Protein AF-0000000084499069 (afdb_homodimer)

Radius of gyration: 29.12 Å; Cα contacts (8 Å, |Δi|>4): 1326; chains: 2; bounding box: 64×98×67 Å

Foldseek 3Di:
DQLVVLLVVLLVQLVVDQFDFDPPQQFKKKWFAASPDDIDTLDGDHDSVVVSVVCNVRVGLFIWIWQWGFPRSNDPDPVVRHTDFGWFKWKQALVQPPPSVVDDLQVLLVVQLLLVLLLVCLCCAAVNDDLVQWWKKDQQGRHIMIIGDDPVHGPDALVNLLVVLCLQLVHPDDLVVLLPDFQVVCVGGPNLVLLQLQLVCLVDPDLVVLCVQVPPCSVVVVVQQQDDDPRHGNSVLRNDSGGRVSNVLVVSCVVVVHCSSVSVSVVSVVVSSVNRHRRTDSVQRSDGGDMGTRAQRHNQLFRFGTHIDRPVCSVVDDRLQPRQRPSQQPDKFKKAFQAAWDWDQHNNDTDIDGGGIDIDGRSVVSRCVSNPGIGGDD/DQLVVLLVVLLVQLVVDQADFDPPQQFKKKWFAASPDDIDTLDGDHDSVVVSVVCNVRVGLFIWIWQWGFPRSNDPDPVVRHTDFGWQKWKQALVQPPPSVVDDLQVLLVVQLLLVLLLVCLCCAAVNDDLVQWWKKDQQGRHIMIIGDDPVHGPDALVNLLVVLCLQLVHPDDLVVLLPDWQVVCVGGPNLVLLQLQLVCLVDPDLVVLCVQVPPCSVVVVVQQQDDDPRHGNSVLRNDSGGRVSNVLVVSCVVVVHCSSVSVSVVSVVVSSVNRHRRTDSCQRSDGGDMGTRAQRHNQLFRFGTHIDRPVCSVVDDRLQPRQRPSQQPDKFKKAFQAAWDWDQHNNDTDIDGGGIDIDGRSVVSRCVSNPGIGTDD

InterPro domains:
  IPR002755 DNA primase, small subunit [PF01896] (90-310)
  IPR014052 DNA primase, small subunit, eukaryotic/archaeal [TIGR00335] (10-331)
  IPR014052 DNA primase, small subunit, eukaryotic/archaeal [cd04860] (7-319)
  IPR023639 DNA primase small subunit PriS [MF_00700] (4-372)

Secondary structure (DSSP, 8-state):
-HHHHHHHHHHHHHHHS---PPTTGGGS-EEEE-SSS--EEEE---SHHHHHHHHHHH--SEEEEESEEES-TT-SSHHHH-EEEE-EEEEE-GGGSTTGGGS-HHHHHHHHHHHHHHHHHHHHHTT---TTTEEEEE-SSS-EEEEE--TTTTT--HHHHHHHHHHHTTTT--HHHHTTS-GGGGGSHHHHHHHHHHHHHHHT--HHHHHHHHGGGHHHHHHHHTSEETTEEHHHHHH-SSS-HHHHHHHHHHHHT--HHHHHHHHHHHHHHHHH---B-HHHHH-TT-EEEPTTPBPTTT--B-EEE-GGGTTT--HHHHSS-GGGSS-EEEEEEEEEEEEEEETTEEEEEEEEEEEEEHHHHHHHHHHTSEEE--/-HHHHHHHHHHHHHHHS---PPTTGGGS-EEEE-SSS--EEEE---SHHHHHHHHHHH--SEEEEESEEES-TT-SSHHHH-EEEE-EEEEE-GGGSTTGGGS-HHHHHHHHHHHHHHHHHHHHHTT---TTTEEEEE-SSS-EEEEE--TTTTT--HHHHHHHHHHHTTTT--HHHHTTS-GGGGGSHHHHHHHHHHHHHHHT--HHHHHHHHGGGHHHHHHHHHSEETTEEHHHHHH-SSS-HHHHHHHHHHHHT--HHHHHHHHHHHHHHHHH---B-HHHHH-TT-EEEPTTPBPTTT--B-EEE-GGGTTT--HHHHSS-GGGSS-EEEEEEEEEEEEEEETTEEEEEEEEEEEEEHHHHHHHHHHTSEEE--

Sequence (756 aa):
MEKLELRDYFRDYYVKNPIKPPDLLFQREIGYIPFNGSMVRHRMYNNNIEIERFVKKIVPRHLYYSSAYYRHPEITRMQEKEWLGAELIFDLDADHIEGANKMTYAQILDEVKKHTLRLINVLMDDFGFTEDNIHLYFSGGRGYHVHIESDAVYQLDSDARREIGDYIRIEGINIDDLKNLDDDFFNYGILKKLNNYISEFYENIDENIIKSILGRNYNNYINYLQKYFNGKKIIDFFTDKSGNKFKIMDSFDAKNKITYNRDIFKYIIENFKKGNLAEIDEPVTTDIHRLIRFPLSLHGKTGLMVKPLKIDYLRDFNPLNEAIPDVFKEKEKIINIKINKFEIAMNNEHFILGNGEHKVPLYVAVFTNAIGVSDFVTMEKLELRDYFRDYYVKNPIKPPDLLFQREIGYIPFNGSMVRHRMYNNNIEIERFVKKIVPRHLYYSSAYYRHPEITRMQEKEWLGAELIFDLDADHIEGANKMTYAQILDEVKKHTLRLINVLMDDFGFTEDNIHLYFSGGRGYHVHIESDAVYQLDSDARREIGDYIRIEGINIDDLKNLDDDFFNYGILKKLNNYISEFYENIDENIIKSILGRNYNNYINYLQKYFNGKKIIDFFTDKSGNKFKIMDSFDAKNKITYNRDIFKYIIENFKKGNLAEIDEPVTTDIHRLIRFPLSLHGKTGLMVKPLKIDYLRDFNPLNEAIPDVFKEKEKIINIKINKFEIAMNNEHFILGNGEHKVPLYVAVFTNAIGVSDFVT

Nearest PDB structures (foldseek):
  1zt2-assembly1_A  TM=7.769E-01  e=3.735E-20  Saccharolobus solfataricus
  9f28-assembly1_A  TM=6.782E-01  e=5.205E-20  Pyrococcus abyssi
  1v34-assembly1_A  TM=7.045E-01  e=5.131E-18  Pyrococcus horikoshii
  4rr2-assembly1_A  TM=6.094E-01  e=2.072E-11  Homo sapiens
  7uy8-assembly1_C  TM=5.614E-01  e=5.416E-10  Tetrahymena thermophila

Structure (mmCIF, N/CA/C/O backbone):
data_AF-0000000084499069-model_v1
#
loop_
_entity.id
_entity.type
_entity.pdbx_description
1 polymer 'DNA primase small subunit PriS'
#
loop_
_atom_site.group_PDB
_atom_site.id
_atom_site.type_symbol
_atom_site.label_atom_id
_atom_site.label_alt_id
_atom_site.label_comp_id
_atom_site.label_asym_id
_atom_site.label_entity_id
_atom_site.label_seq_id
_atom_site.pdbx_PDB_ins_code
_atom_site.Cartn_x
_atom_site.Cartn_y
_atom_site.Cartn_z
_atom_site.occupancy
_atom_site.B_iso_or_equiv
_atom_site.auth_seq_id
_atom_site.auth_comp_id
_atom_site.auth_asym_id
_atom_site.auth_atom_id
_atom_site.pdbx_PDB_model_num
ATOM 1 N N . MET A 1 1 ? -14.781 26.234 -3.227 1 46 1 MET A N 1
ATOM 2 C CA . MET A 1 1 ? -16.234 26.234 -3.373 1 46 1 MET A CA 1
ATOM 3 C C . MET A 1 1 ? -16.75 24.828 -3.621 1 46 1 MET A C 1
ATOM 5 O O . MET A 1 1 ? -17.734 24.406 -2.998 1 46 1 MET A O 1
ATOM 9 N N . GLU A 1 2 ? -15.992 24.031 -4.41 1 56.22 2 GLU A N 1
ATOM 10 C CA . GLU A 1 2 ? -16.438 22.719 -4.832 1 56.22 2 GLU A CA 1
ATOM 11 C C . GLU A 1 2 ? -16.391 21.719 -3.678 1 56.22 2 GLU A C 1
ATOM 13 O O . GLU A 1 2 ? -17.344 20.953 -3.467 1 56.22 2 GLU A O 1
ATOM 18 N N . LYS A 1 3 ? -15.492 21.938 -2.803 1 69.31 3 LYS A N 1
ATOM 19 C CA . LYS A 1 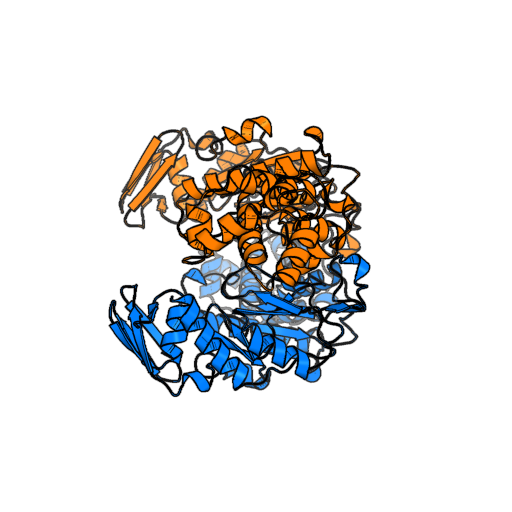3 ? -15.344 21.016 -1.674 1 69.31 3 LYS A CA 1
ATOM 20 C C . LYS A 1 3 ? -16.391 21.297 -0.595 1 69.31 3 LYS A C 1
ATOM 22 O O . LYS A 1 3 ? -16.906 20.375 0.033 1 69.31 3 LYS A O 1
ATOM 27 N N . LEU A 1 4 ? -16.812 22.469 -0.653 1 80.44 4 LEU A N 1
ATOM 28 C CA . LEU A 1 4 ? -17.797 22.859 0.357 1 80.44 4 LEU A CA 1
ATOM 29 C C . LEU A 1 4 ? -19.172 22.297 0.02 1 80.44 4 LEU A C 1
ATOM 31 O O . LEU A 1 4 ? -19.891 21.828 0.906 1 80.44 4 LEU A O 1
ATOM 35 N N . GLU A 1 5 ? -19.484 22.25 -1.231 1 92.25 5 GLU A N 1
ATOM 36 C CA . GLU A 1 5 ? -20.797 21.75 -1.604 1 92.25 5 GLU A CA 1
ATOM 37 C C . GLU A 1 5 ? -20.875 20.234 -1.427 1 92.25 5 GLU A C 1
ATOM 39 O O . GLU A 1 5 ? -21.906 19.719 -0.962 1 92.25 5 GLU A O 1
ATOM 44 N N . LEU A 1 6 ? -19.891 19.547 -1.827 1 95.81 6 LEU A N 1
ATOM 45 C CA . LEU A 1 6 ? -19.844 18.094 -1.601 1 95.81 6 LEU A CA 1
ATOM 46 C C . LEU A 1 6 ? -20 17.781 -0.118 1 95.81 6 LEU A C 1
ATOM 48 O O . LEU A 1 6 ? -20.719 16.844 0.25 1 95.81 6 LEU A O 1
ATOM 52 N N . ARG A 1 7 ? -19.359 18.531 0.673 1 96.25 7 ARG A N 1
ATOM 53 C CA . ARG A 1 7 ? -19.438 18.375 2.121 1 96.25 7 ARG A CA 1
ATOM 54 C C . ARG A 1 7 ? -20.891 18.516 2.598 1 96.25 7 ARG A C 1
ATOM 56 O O . ARG A 1 7 ? -21.328 17.781 3.488 1 96.25 7 ARG A O 1
ATOM 63 N N . ASP A 1 8 ? -21.547 19.406 2.002 1 95.81 8 ASP A N 1
ATOM 64 C CA . ASP A 1 8 ? -22.938 19.641 2.383 1 95.81 8 ASP A CA 1
ATOM 65 C C . ASP A 1 8 ? -23.797 18.422 2.055 1 95.81 8 ASP A C 1
ATOM 67 O O . ASP A 1 8 ? -24.703 18.062 2.816 1 95.81 8 ASP A O 1
ATOM 71 N N . TYR A 1 9 ? -23.562 17.859 0.949 1 96.69 9 TYR A N 1
ATOM 72 C CA . TYR A 1 9 ? -24.297 16.641 0.6 1 96.69 9 TYR A CA 1
ATOM 73 C C . TYR A 1 9 ? -23.984 15.516 1.57 1 96.69 9 TYR A C 1
ATOM 75 O O . TYR A 1 9 ? -24.859 14.75 1.947 1 96.69 9 TYR A O 1
ATOM 83 N N . PHE A 1 10 ? -22.703 15.391 1.977 1 97.69 10 PHE A N 1
ATOM 84 C CA . PHE A 1 10 ? -22.328 14.406 2.977 1 97.69 10 PHE A CA 1
ATOM 85 C C . PHE A 1 10 ? -23.031 14.664 4.297 1 97.69 10 PHE A C 1
ATOM 87 O O . PHE A 1 10 ? -23.484 13.734 4.965 1 97.69 10 PHE A O 1
ATOM 94 N N . ARG A 1 11 ? -23.141 15.898 4.59 1 96.69 11 ARG A N 1
ATOM 95 C CA . ARG A 1 11 ? -23.859 16.281 5.805 1 96.69 11 ARG A CA 1
ATOM 96 C C . ARG A 1 11 ? -25.312 15.812 5.75 1 96.69 11 ARG A C 1
ATOM 98 O O . ARG A 1 11 ? -25.828 15.266 6.727 1 96.69 11 ARG A O 1
ATOM 105 N N . ASP A 1 12 ? -25.922 16.031 4.645 1 96.25 12 ASP A N 1
ATOM 106 C CA . ASP A 1 12 ? -27.297 15.602 4.469 1 96.25 12 ASP A CA 1
ATOM 107 C C . ASP A 1 12 ? -27.438 14.102 4.727 1 96.25 12 ASP A C 1
ATOM 109 O O . ASP A 1 12 ? -28.406 13.664 5.352 1 96.25 12 ASP A O 1
ATOM 113 N N . TYR A 1 13 ? -26.469 13.398 4.258 1 96.94 13 TYR A N 1
ATOM 114 C CA . TYR A 1 13 ? -26.484 11.953 4.457 1 96.94 13 TYR A CA 1
ATOM 115 C C . TYR A 1 13 ? -26.359 11.609 5.938 1 96.94 13 TYR A C 1
ATOM 117 O O . TYR A 1 13 ? -27.141 10.82 6.465 1 96.94 13 TYR A O 1
ATOM 125 N N . TYR A 1 14 ? -25.406 12.172 6.625 1 96.56 14 TYR A N 1
ATOM 126 C CA . TYR A 1 14 ? -25.125 11.82 8.016 1 96.56 14 TYR A CA 1
ATOM 127 C C . TYR A 1 14 ? -26.266 12.258 8.922 1 96.56 14 TYR A C 1
ATOM 129 O O . TYR A 1 14 ? -26.516 11.625 9.953 1 96.56 14 TYR A O 1
ATOM 137 N N . VAL A 1 15 ? -26.938 13.25 8.516 1 95.31 15 VAL A N 1
ATOM 138 C CA . VAL A 1 15 ? -28.078 13.727 9.297 1 95.31 15 VAL A CA 1
ATOM 139 C C . VAL A 1 15 ? -29.25 12.773 9.133 1 95.31 15 VAL A C 1
ATOM 141 O O . VAL A 1 15 ? -29.953 12.453 10.102 1 95.31 15 VAL A O 1
ATOM 144 N N . LYS A 1 16 ? -29.422 12.25 8.016 1 94.12 16 LYS A N 1
ATOM 145 C CA . LYS A 1 16 ? -30.609 11.453 7.703 1 94.12 16 LYS A CA 1
ATOM 146 C C . LYS A 1 16 ? -30.359 9.977 7.953 1 94.12 16 LYS A C 1
ATOM 148 O O . LYS A 1 16 ? -31.297 9.195 8.094 1 94.12 16 LYS A O 1
ATOM 153 N N . ASN A 1 17 ? -29.125 9.617 7.969 1 91.88 17 ASN A N 1
ATOM 154 C CA . ASN A 1 17 ? -28.781 8.203 8.078 1 91.88 17 ASN A CA 1
ATOM 155 C C . ASN A 1 17 ? -27.891 7.934 9.289 1 91.88 17 ASN A C 1
ATOM 157 O O . ASN A 1 17 ? -26.672 8.102 9.227 1 91.88 17 ASN A O 1
ATOM 161 N N . PRO A 1 18 ? -28.469 7.391 10.266 1 86.81 18 PRO A N 1
ATOM 162 C CA . PRO A 1 18 ? -27.641 7.039 11.422 1 86.81 18 PRO A CA 1
ATOM 163 C C . PRO A 1 18 ? -26.594 5.977 11.094 1 86.81 18 PRO A C 1
ATOM 165 O O . PRO A 1 18 ? -26.891 5 10.406 1 86.81 18 PRO A O 1
ATOM 168 N N . ILE A 1 19 ? -25.391 6.238 11.578 1 88.44 19 ILE A N 1
ATOM 169 C CA . ILE A 1 19 ? -24.344 5.23 11.375 1 88.44 19 ILE A CA 1
ATOM 170 C C . ILE A 1 19 ? -24.438 4.168 12.461 1 88.44 19 ILE A C 1
ATOM 172 O O . ILE A 1 19 ? -24.984 4.422 13.539 1 88.44 19 ILE A O 1
ATOM 176 N N . LYS A 1 20 ? -24.141 2.986 12.156 1 84.06 20 LYS A N 1
ATOM 177 C CA . LYS A 1 20 ? -24.094 1.896 13.125 1 84.06 20 LYS A CA 1
ATOM 178 C C . LYS A 1 20 ? -22.656 1.565 13.508 1 84.06 20 LYS A C 1
ATOM 180 O O . LYS A 1 20 ? -21.891 1.062 12.688 1 84.06 20 LYS A O 1
ATOM 185 N N . PRO A 1 21 ? -22.391 1.872 14.758 1 87.19 21 PRO A N 1
ATOM 186 C CA . PRO A 1 21 ? -21 1.612 15.172 1 87.19 21 PRO A CA 1
ATOM 187 C C . PRO A 1 21 ? -20.688 0.122 15.258 1 87.19 21 PRO A C 1
ATOM 189 O O . PRO A 1 21 ? -21.594 -0.698 15.445 1 87.19 21 PRO A O 1
ATOM 192 N N . PRO A 1 22 ? -19.453 -0.177 15.047 1 88.75 22 PRO A N 1
ATOM 193 C CA . PRO A 1 22 ? -19.016 -1.552 15.312 1 88.75 22 PRO A CA 1
ATOM 194 C C . PRO A 1 22 ? -19.125 -1.935 16.781 1 88.75 22 PRO A C 1
ATOM 196 O O . PRO A 1 22 ? -19.375 -1.072 17.625 1 88.75 22 PRO A O 1
ATOM 199 N N . ASP A 1 23 ? -18.984 -3.193 17.016 1 89.88 23 ASP A N 1
ATOM 200 C CA . ASP A 1 23 ? -19.062 -3.68 18.391 1 89.88 23 ASP A CA 1
ATOM 201 C C . ASP A 1 23 ? -17.938 -3.088 19.234 1 89.88 23 ASP A C 1
ATOM 203 O O . ASP A 1 23 ? -16.844 -2.822 18.734 1 89.88 23 ASP A O 1
ATOM 207 N N . LEU A 1 24 ? -18.234 -2.807 20.516 1 94.19 24 LEU A N 1
ATOM 208 C CA . LEU A 1 24 ? -17.266 -2.352 21.516 1 94.19 24 LEU A CA 1
ATOM 209 C C . LEU A 1 24 ? -16.609 -1.057 21.078 1 94.19 24 LEU A C 1
ATOM 211 O O . LEU A 1 24 ? -15.375 -0.948 21.094 1 94.19 24 LEU A O 1
ATOM 215 N N . LEU A 1 25 ? -17.406 -0.193 20.688 1 94.44 25 LEU A N 1
ATOM 216 C CA . LEU A 1 25 ? -16.953 1.096 20.172 1 94.44 25 LEU A CA 1
ATOM 217 C C . LEU A 1 25 ? -15.984 1.762 21.125 1 94.44 25 LEU A C 1
ATOM 219 O O . LEU A 1 25 ? -15 2.371 20.703 1 94.44 25 LEU A O 1
ATOM 223 N N . PHE A 1 26 ? -16.188 1.576 22.422 1 94.31 26 PHE A N 1
ATOM 224 C CA . PHE A 1 26 ? -15.406 2.273 23.438 1 94.31 26 PHE A CA 1
ATOM 225 C C . PHE A 1 26 ? -13.992 1.706 23.516 1 94.31 26 PHE A C 1
ATOM 227 O O . PHE A 1 26 ? -13.109 2.309 24.125 1 94.31 26 PHE A O 1
ATOM 234 N N . GLN A 1 27 ? -13.758 0.646 22.875 1 96.62 27 GLN A N 1
ATOM 235 C CA . GLN A 1 27 ? -12.438 0.033 22.875 1 96.62 27 GLN A CA 1
ATOM 236 C C . GLN A 1 27 ? -11.75 0.195 21.531 1 96.62 27 GLN A C 1
ATOM 238 O O . GLN A 1 27 ? -10.672 -0.369 21.297 1 96.62 27 GLN A O 1
ATOM 243 N N . ARG A 1 28 ? -12.359 0.962 20.688 1 96.06 28 ARG A N 1
ATOM 244 C CA . ARG A 1 28 ? -11.828 1.104 19.328 1 96.06 28 ARG A CA 1
ATOM 245 C C . ARG A 1 28 ? -11.352 2.531 19.078 1 96.06 28 ARG A C 1
ATOM 247 O O . ARG A 1 28 ? -12.023 3.492 19.469 1 96.06 28 ARG A O 1
ATOM 254 N N . GLU A 1 29 ? -10.25 2.609 18.422 1 95.31 29 GLU A N 1
ATOM 255 C CA . GLU A 1 29 ? -9.797 3.914 17.938 1 95.31 29 GLU A CA 1
ATOM 256 C C . GLU A 1 29 ? -10.586 4.363 16.719 1 95.31 29 GLU A C 1
ATOM 258 O O . GLU A 1 29 ? -10.859 3.564 15.82 1 95.31 29 GLU A O 1
ATOM 263 N N . ILE A 1 30 ? -10.953 5.613 16.734 1 95.31 30 ILE A N 1
ATOM 264 C CA . ILE A 1 30 ? -11.641 6.211 15.602 1 95.31 30 ILE A CA 1
ATOM 265 C C . ILE A 1 30 ? -10.719 7.215 14.906 1 95.31 30 ILE A C 1
ATOM 267 O O . ILE A 1 30 ? -10.016 7.98 15.57 1 95.31 30 ILE A O 1
ATOM 271 N N . GLY A 1 31 ? -10.656 7.102 13.594 1 93.75 31 GLY A N 1
ATOM 272 C CA . GLY A 1 31 ? -9.953 8.07 12.758 1 93.75 31 GLY A CA 1
ATOM 273 C C . GLY A 1 31 ? -10.812 8.617 11.641 1 93.75 31 GLY A C 1
ATOM 274 O O . GLY A 1 31 ? -11.82 8.016 11.266 1 93.75 31 GLY A O 1
ATOM 275 N N . TYR A 1 32 ? -10.445 9.844 11.172 1 94.5 32 TYR A N 1
ATOM 276 C CA . TYR A 1 32 ? -11.203 10.422 10.062 1 94.5 32 TYR A CA 1
ATOM 277 C C . TYR A 1 32 ? -10.352 11.406 9.273 1 94.5 32 TYR A C 1
ATOM 279 O O . TYR A 1 32 ? -9.305 11.852 9.742 1 94.5 32 TYR A O 1
ATOM 287 N N . ILE A 1 33 ? -10.781 11.641 8.094 1 91.56 33 ILE A N 1
ATOM 288 C CA . ILE A 1 33 ? -10.219 12.688 7.246 1 91.56 33 ILE A CA 1
ATOM 289 C C . ILE A 1 33 ? -11.305 13.711 6.906 1 91.56 33 ILE A C 1
ATOM 291 O O . ILE A 1 33 ? -12.328 13.359 6.309 1 91.56 33 ILE A O 1
ATOM 295 N N . PRO A 1 34 ? -11.047 14.922 7.316 1 90.69 34 PRO A N 1
ATOM 296 C CA . PRO A 1 34 ? -12 15.961 6.922 1 90.69 34 PRO A CA 1
ATOM 297 C C . PRO A 1 34 ? -11.852 16.375 5.461 1 90.69 34 PRO A C 1
ATOM 299 O O . PRO A 1 34 ? -10.922 15.93 4.785 1 90.69 34 PRO A O 1
ATOM 302 N N . PHE A 1 35 ? -12.797 17.125 4.949 1 88.62 35 PHE A N 1
ATOM 303 C CA . PHE A 1 35 ? -12.734 17.594 3.568 1 88.62 35 PHE A CA 1
ATOM 304 C C . PHE A 1 35 ? -11.531 18.5 3.354 1 88.62 35 PHE A C 1
ATOM 306 O O . PHE A 1 35 ? -10.938 18.516 2.273 1 88.62 35 PHE A O 1
ATOM 313 N N . ASN A 1 36 ? -11.32 19.266 4.484 1 79.31 36 ASN A N 1
ATOM 314 C CA . ASN A 1 36 ? -10.133 20.109 4.457 1 79.31 36 ASN A CA 1
ATOM 315 C C . ASN A 1 36 ? -9.133 19.719 5.539 1 79.31 36 ASN A C 1
ATOM 317 O O . ASN A 1 36 ? -9.297 20.094 6.703 1 79.31 36 ASN A O 1
ATOM 321 N N . GLY A 1 37 ? -8.242 18.906 5.16 1 74.12 37 GLY A N 1
ATOM 322 C CA . GLY A 1 37 ? -7.246 18.531 6.148 1 74.12 37 GLY A CA 1
ATOM 323 C C . GLY A 1 37 ? -6.727 17.109 5.965 1 74.12 37 GLY A C 1
ATOM 324 O O . GLY A 1 37 ? -7.035 16.453 4.969 1 74.12 37 GLY A O 1
ATOM 325 N N . SER A 1 38 ? -5.914 16.688 6.941 1 77.06 38 SER A N 1
ATOM 326 C CA . SER A 1 38 ? -5.293 15.359 6.891 1 77.06 38 SER A CA 1
ATOM 327 C C . SER A 1 38 ? -5.902 14.43 7.934 1 77.06 38 SER A C 1
ATOM 329 O O . SER A 1 38 ? -6.855 14.789 8.617 1 77.06 38 SER A O 1
ATOM 331 N N . MET A 1 39 ? -5.406 13.312 7.992 1 82.44 39 MET A N 1
ATOM 332 C CA . MET A 1 39 ? -5.91 12.25 8.867 1 82.44 39 MET A CA 1
ATOM 333 C C . MET A 1 39 ? -5.812 12.672 10.336 1 82.44 39 MET A C 1
ATOM 335 O O . MET A 1 39 ? -4.77 13.148 10.773 1 82.44 39 MET A O 1
ATOM 339 N N . VAL A 1 40 ? -6.91 12.508 11.008 1 83.12 40 VAL A N 1
ATOM 340 C CA . VAL A 1 40 ? -6.984 12.672 12.461 1 83.12 40 VAL A CA 1
ATOM 341 C C . VAL A 1 40 ? -7.199 11.312 13.125 1 83.12 40 VAL A C 1
ATOM 343 O O . VAL A 1 40 ? -8.117 10.578 12.758 1 83.12 40 VAL A O 1
ATOM 346 N N . ARG A 1 41 ? -6.289 11.055 14.141 1 86.25 41 ARG A N 1
ATOM 347 C CA . ARG A 1 41 ? -6.336 9.727 14.742 1 86.25 41 ARG A CA 1
ATOM 348 C C . ARG A 1 41 ? -6.477 9.82 16.25 1 86.25 41 ARG A C 1
ATOM 350 O O . ARG A 1 41 ? -6.664 10.914 16.797 1 86.25 41 ARG A O 1
ATOM 357 N N . HIS A 1 42 ? -6.621 8.656 16.906 1 87.69 42 HIS A N 1
ATOM 358 C CA . HIS A 1 42 ? -6.59 8.477 18.359 1 87.69 42 HIS A CA 1
ATOM 359 C C . HIS A 1 42 ? -7.816 9.102 19.016 1 87.69 42 HIS A C 1
ATOM 361 O O . HIS A 1 42 ? -7.703 9.742 20.062 1 87.69 42 HIS A O 1
ATOM 367 N N . ARG A 1 43 ? -8.898 8.898 18.344 1 89.38 43 ARG A N 1
ATOM 368 C CA . ARG A 1 43 ? -10.156 9.352 18.938 1 89.38 43 ARG A CA 1
ATOM 369 C C . ARG A 1 43 ? -10.938 8.18 19.531 1 89.38 43 ARG A C 1
ATOM 371 O O . ARG A 1 43 ? -10.82 7.051 19.047 1 89.38 43 ARG A O 1
ATOM 378 N N . MET A 1 44 ? -11.609 8.516 20.562 1 93.94 44 MET A N 1
ATOM 379 C CA . MET A 1 44 ? -12.43 7.508 21.219 1 93.94 44 MET A CA 1
ATOM 380 C C . MET A 1 44 ? -13.828 8.047 21.5 1 93.94 44 MET A C 1
ATOM 382 O O . MET A 1 44 ? -13.984 9.211 21.891 1 93.94 44 MET A O 1
ATOM 386 N N . TYR A 1 45 ? -14.828 7.223 21.266 1 94.38 45 TYR A N 1
ATOM 387 C CA . TYR A 1 45 ? -16.203 7.551 21.578 1 94.38 45 TYR A CA 1
ATOM 388 C C . TYR A 1 45 ? -16.844 6.445 22.422 1 94.38 45 TYR A C 1
ATOM 390 O O . TYR A 1 45 ? -16.625 5.262 22.172 1 94.38 45 TYR A O 1
ATOM 398 N N . ASN A 1 46 ? -17.672 6.84 23.281 1 91.75 46 ASN A N 1
ATOM 399 C CA . ASN A 1 46 ? -18.172 5.895 24.281 1 91.75 46 ASN A CA 1
ATOM 400 C C . ASN A 1 46 ? -19.422 5.172 23.797 1 91.75 46 ASN A C 1
ATOM 402 O O . ASN A 1 46 ? -19.703 4.055 24.234 1 91.75 46 ASN A O 1
ATOM 406 N N . ASN A 1 47 ? -20.188 5.863 22.984 1 91.19 47 ASN A N 1
ATOM 407 C CA . ASN A 1 47 ? -21.453 5.266 22.594 1 91.19 47 ASN A CA 1
ATOM 408 C C . ASN A 1 47 ? -21.938 5.801 21.234 1 91.19 47 ASN A C 1
ATOM 410 O O . ASN A 1 47 ? -21.281 6.656 20.641 1 91.19 47 ASN A O 1
ATOM 414 N N . ASN A 1 48 ? -23.062 5.277 20.844 1 90.69 48 ASN A N 1
ATOM 415 C CA . ASN A 1 48 ? -23.625 5.582 19.531 1 90.69 48 ASN A CA 1
ATOM 416 C C . ASN A 1 48 ? -24.047 7.043 19.422 1 90.69 48 ASN A C 1
ATOM 418 O O . ASN A 1 48 ? -23.891 7.664 18.375 1 90.69 48 ASN A O 1
ATOM 422 N N . ILE A 1 49 ? -24.5 7.555 20.422 1 92.31 49 ILE A N 1
ATOM 423 C CA . ILE A 1 49 ? -24.984 8.93 20.422 1 92.31 49 ILE A CA 1
ATOM 424 C C . ILE A 1 49 ? -23.812 9.891 20.188 1 92.31 49 ILE A C 1
ATOM 426 O O . ILE A 1 49 ? -23.922 10.82 19.391 1 92.31 49 ILE A O 1
ATOM 430 N N . GLU A 1 50 ? -22.812 9.602 20.812 1 94 50 GLU A N 1
ATOM 431 C CA . GLU A 1 50 ? -21.641 10.469 20.719 1 94 50 GLU A CA 1
ATOM 432 C C . GLU A 1 50 ? -21.062 10.453 19.312 1 94 50 GLU A C 1
ATOM 434 O O . GLU A 1 50 ? -20.719 11.508 18.766 1 94 50 GLU A O 1
ATOM 439 N N . ILE A 1 51 ? -20.938 9.297 18.781 1 94.25 51 ILE A N 1
ATOM 440 C CA . ILE A 1 51 ? -20.312 9.227 17.469 1 94.25 51 ILE A CA 1
ATOM 441 C C . ILE A 1 51 ? -21.25 9.805 16.422 1 94.25 51 ILE A C 1
ATOM 443 O O . ILE A 1 51 ? -20.797 10.414 15.445 1 94.25 51 ILE A O 1
ATOM 447 N N . GLU A 1 52 ? -22.484 9.656 16.578 1 94.06 52 GLU A N 1
ATOM 448 C CA . GLU A 1 52 ? -23.438 10.242 15.648 1 94.06 52 GLU A CA 1
ATOM 449 C C . GLU A 1 52 ? -23.359 11.766 15.672 1 94.06 52 GLU A C 1
ATOM 451 O O . GLU A 1 52 ? -23.406 12.414 14.625 1 94.06 52 GLU A O 1
ATOM 456 N N . ARG A 1 53 ? -23.312 12.258 16.844 1 94.06 53 ARG A N 1
ATOM 457 C CA . ARG A 1 53 ? -23.172 13.703 16.984 1 94.06 53 ARG A CA 1
ATOM 458 C C . ARG A 1 53 ? -21.875 14.195 16.344 1 94.06 53 ARG A C 1
ATOM 460 O O . ARG A 1 53 ? -21.875 15.234 15.664 1 94.06 53 ARG A O 1
ATOM 467 N N . PHE A 1 54 ? -20.891 13.469 16.641 1 94.19 54 PHE A N 1
ATOM 468 C CA . PHE A 1 54 ? -19.578 13.812 16.094 1 94.19 54 PHE A CA 1
ATOM 469 C C . PHE A 1 54 ? -19.625 13.867 14.578 1 94.19 54 PHE A C 1
ATOM 471 O O . PHE A 1 54 ? -19.172 14.844 13.969 1 94.19 54 PHE A O 1
ATOM 478 N N . VAL A 1 55 ? -20.172 12.836 13.883 1 95.69 55 VAL A N 1
ATOM 479 C CA . VAL A 1 55 ? -20.172 12.727 12.422 1 95.69 55 VAL A CA 1
ATOM 480 C C . VAL A 1 55 ? -21.031 13.828 11.82 1 95.69 55 VAL A C 1
ATOM 482 O O . VAL A 1 55 ? -20.719 14.367 10.758 1 95.69 55 VAL A O 1
ATOM 485 N N . LYS A 1 56 ? -22.109 14.219 12.5 1 94.75 56 LYS A N 1
ATOM 486 C CA . LYS A 1 56 ? -23 15.281 12.023 1 94.75 56 LYS A CA 1
ATOM 487 C C . LYS A 1 56 ? -22.312 16.641 12.109 1 94.75 56 LYS A C 1
ATOM 489 O O . LYS A 1 56 ? -22.547 17.516 11.266 1 94.75 56 LYS A O 1
ATOM 494 N N . LYS A 1 57 ? -21.547 16.703 13.07 1 92.56 57 LYS A N 1
ATOM 495 C CA . LYS A 1 57 ? -20.891 17.984 13.297 1 92.56 57 LYS A CA 1
ATOM 496 C C . LYS A 1 57 ? -19.656 18.141 12.398 1 92.56 57 LYS A C 1
ATOM 498 O O . LYS A 1 57 ? -19.516 19.156 11.719 1 92.56 57 LYS A O 1
ATOM 503 N N . ILE A 1 58 ? -18.844 17.109 12.352 1 91.12 58 ILE A N 1
ATOM 504 C CA . ILE A 1 58 ? -17.562 17.188 11.68 1 91.12 58 ILE A CA 1
ATOM 505 C C . ILE A 1 58 ? -17.734 16.906 10.188 1 91.12 58 ILE A C 1
ATOM 507 O O . ILE A 1 58 ? -16.984 17.406 9.359 1 91.12 58 ILE A O 1
ATOM 511 N N . VAL A 1 59 ? -18.656 16.016 9.82 1 95.56 59 VAL A N 1
ATOM 512 C CA . VAL A 1 59 ? -18.938 15.594 8.453 1 95.56 59 VAL A CA 1
ATOM 513 C C . VAL A 1 59 ? -17.656 15.102 7.793 1 95.56 59 VAL A C 1
ATOM 515 O O . VAL A 1 59 ? -17.172 15.703 6.832 1 95.56 59 VAL A O 1
ATOM 518 N N . PRO A 1 60 ? -17.188 13.977 8.234 1 96.06 60 PRO A N 1
ATOM 519 C CA . PRO A 1 60 ? -15.93 13.469 7.684 1 96.06 60 PRO A CA 1
ATOM 520 C C . PRO A 1 60 ? -16.047 13.078 6.211 1 96.06 60 PRO A C 1
ATOM 522 O O . PRO A 1 60 ? -17.062 12.516 5.793 1 96.06 60 PRO A O 1
ATOM 525 N N . ARG A 1 61 ? -15 13.406 5.477 1 96.44 61 ARG A N 1
ATOM 526 C CA . ARG A 1 61 ? -14.867 12.914 4.109 1 96.44 61 ARG A CA 1
ATOM 527 C C . ARG A 1 61 ? -14.672 11.398 4.086 1 96.44 61 ARG A C 1
ATOM 529 O O . ARG A 1 61 ? -15.242 10.711 3.24 1 96.44 61 ARG A O 1
ATOM 536 N N . HIS A 1 62 ? -13.828 10.961 4.977 1 96.62 62 HIS A N 1
ATOM 537 C CA . HIS A 1 62 ? -13.586 9.555 5.266 1 96.62 62 HIS A CA 1
ATOM 538 C C . HIS A 1 62 ? -13.656 9.273 6.762 1 96.62 62 HIS A C 1
ATOM 540 O O . HIS A 1 62 ? -13.188 10.078 7.57 1 96.62 62 HIS A O 1
ATOM 546 N N . LEU A 1 63 ? -14.273 8.164 7.109 1 97.25 63 LEU A N 1
ATOM 547 C CA . LEU A 1 63 ? -14.375 7.738 8.5 1 97.25 63 LEU A CA 1
ATOM 548 C C . LEU A 1 63 ? -13.844 6.32 8.672 1 97.25 63 LEU A C 1
ATOM 550 O O . LEU A 1 63 ? -14.133 5.438 7.859 1 97.25 63 LEU A O 1
ATOM 554 N N . TYR A 1 64 ? -13.047 6.168 9.758 1 97.06 64 TYR A N 1
ATOM 555 C CA . TYR A 1 64 ? -12.391 4.887 9.992 1 97.06 64 TYR A CA 1
ATOM 556 C C . TYR A 1 64 ? -12.547 4.445 11.438 1 97.06 64 TYR A C 1
ATOM 558 O O . TYR A 1 64 ? -12.844 5.262 12.312 1 97.06 64 TYR A O 1
ATOM 566 N N . TYR A 1 65 ? -12.398 3.182 11.641 1 97.06 65 TYR A N 1
ATOM 567 C CA . TYR A 1 65 ? -12.242 2.619 12.977 1 97.06 65 TYR A CA 1
ATOM 568 C C . TYR A 1 65 ? -11.141 1.561 13 1 97.06 65 TYR A C 1
ATOM 570 O O . TYR A 1 65 ? -10.805 0.985 11.961 1 97.06 65 TYR A O 1
ATOM 578 N N . SER A 1 66 ? -10.602 1.365 14.156 1 96.75 66 SER A N 1
ATOM 579 C CA . SER A 1 66 ? -9.555 0.359 14.289 1 96.75 66 SER A CA 1
ATOM 580 C C . SER A 1 66 ? -10.141 -1.045 14.375 1 96.75 66 SER A C 1
ATOM 582 O O . SER A 1 66 ? -11.125 -1.271 15.078 1 96.75 66 SER A O 1
ATOM 584 N N . SER A 1 67 ? -9.516 -1.958 13.703 1 96.25 67 SER A N 1
ATOM 585 C CA . SER A 1 67 ? -9.875 -3.365 13.836 1 96.25 67 SER A CA 1
ATOM 586 C C . SER A 1 67 ? -9.453 -3.92 15.195 1 96.25 67 SER A C 1
ATOM 588 O O . SER A 1 67 ? -9.906 -4.996 15.594 1 96.25 67 SER A O 1
ATOM 590 N N . ALA A 1 68 ? -8.641 -3.197 15.883 1 97.12 68 ALA A N 1
ATOM 591 C CA . ALA A 1 68 ? -8.102 -3.625 17.172 1 97.12 68 ALA A CA 1
ATOM 592 C C . ALA A 1 68 ? -8.945 -3.092 18.328 1 97.12 68 ALA A C 1
ATOM 594 O O . ALA A 1 68 ? -9.664 -2.1 18.172 1 97.12 68 ALA A O 1
ATOM 595 N N . TYR A 1 69 ? -8.812 -3.822 19.375 1 97.38 69 TYR A N 1
ATOM 596 C CA . TYR A 1 69 ? -9.383 -3.424 20.656 1 97.38 69 TYR A CA 1
ATOM 597 C C . TYR A 1 69 ? -8.297 -2.945 21.609 1 97.38 69 TYR A C 1
ATOM 599 O O . TYR A 1 69 ? -7.242 -3.58 21.734 1 97.38 69 TYR A O 1
ATOM 607 N N . TYR A 1 70 ? -8.617 -1.806 22.234 1 97 70 TYR A N 1
ATOM 608 C CA . TYR A 1 70 ? -7.656 -1.246 23.188 1 97 70 TYR A CA 1
ATOM 609 C C . TYR A 1 70 ? -8.312 -0.96 24.531 1 97 70 TYR A C 1
ATOM 611 O O . TYR A 1 70 ? -9.523 -0.727 24.594 1 97 70 TYR A O 1
ATOM 619 N N . ARG A 1 71 ? -7.477 -0.948 25.531 1 96.62 71 ARG A N 1
ATOM 620 C CA . ARG A 1 71 ? -7.945 -0.464 26.828 1 96.62 71 ARG A CA 1
ATOM 621 C C . ARG A 1 71 ? -8.055 1.058 26.828 1 96.62 71 ARG A C 1
ATOM 623 O O . ARG A 1 71 ? -8.984 1.614 27.422 1 96.62 71 ARG A O 1
ATOM 630 N N . HIS A 1 72 ? -7.105 1.67 26.156 1 94.75 72 HIS A N 1
ATOM 631 C CA . HIS A 1 72 ? -7.066 3.125 26.094 1 94.75 72 HIS A CA 1
ATOM 632 C C . HIS A 1 72 ? -6.895 3.596 24.641 1 94.75 72 HIS A C 1
ATOM 634 O O . HIS A 1 72 ? -5.84 4.125 24.281 1 94.75 72 HIS A O 1
ATOM 640 N N . PRO A 1 73 ? -7.934 3.582 23.875 1 93.31 73 PRO A N 1
ATOM 641 C CA . PRO A 1 73 ? -7.812 3.865 22.438 1 93.31 73 PRO A CA 1
ATOM 642 C C . PRO A 1 73 ? -7.5 5.332 22.156 1 93.31 73 PRO A C 1
ATOM 644 O O . PRO A 1 73 ? -7.031 5.668 21.062 1 93.31 73 PRO A O 1
ATOM 647 N N . GLU A 1 74 ? -7.66 6.215 23.109 1 88.56 74 GLU A N 1
ATOM 648 C CA . GLU A 1 74 ? -7.492 7.652 22.906 1 88.56 74 GLU A CA 1
ATOM 649 C C . GLU A 1 74 ? -6.031 8.062 23.078 1 88.56 74 GLU A C 1
ATOM 651 O O . GLU A 1 74 ? -5.645 9.172 22.688 1 88.56 74 GLU A O 1
ATOM 656 N N . ILE A 1 75 ? -5.301 7.125 23.609 1 85.5 75 ILE A N 1
ATOM 657 C CA . ILE A 1 75 ? -3.896 7.438 23.859 1 85.5 75 ILE A CA 1
ATOM 658 C C . ILE A 1 75 ? -3.137 7.477 22.531 1 85.5 75 ILE A C 1
ATOM 660 O O . ILE A 1 75 ? -3.385 6.66 21.641 1 85.5 75 ILE A O 1
ATOM 664 N N . THR A 1 76 ? -2.248 8.359 22.422 1 78.69 76 THR A N 1
ATOM 665 C CA . THR A 1 76 ? -1.517 8.555 21.172 1 78.69 76 THR A CA 1
ATOM 666 C C . THR A 1 76 ? -0.373 7.551 21.047 1 78.69 76 THR A C 1
ATOM 668 O O . THR A 1 76 ? -0.066 7.078 19.953 1 78.69 76 THR A O 1
ATOM 671 N N . ARG A 1 77 ? 0.219 7.246 22.156 1 79.06 77 ARG A N 1
ATOM 672 C CA . ARG A 1 77 ? 1.315 6.285 22.125 1 79.06 77 ARG A CA 1
ATOM 673 C C . ARG A 1 77 ? 0.79 4.859 22.016 1 79.06 77 ARG A C 1
ATOM 675 O O . ARG A 1 77 ? 0.142 4.359 22.938 1 79.06 77 ARG A O 1
ATOM 682 N N . MET A 1 78 ? 1.215 4.172 21.078 1 80.75 78 MET A N 1
ATOM 683 C CA . MET A 1 78 ? 0.639 2.869 20.766 1 80.75 78 MET A CA 1
ATOM 684 C C . MET A 1 78 ? 0.866 1.88 21.891 1 80.75 78 MET A C 1
ATOM 686 O O . MET A 1 78 ? -0.041 1.131 22.266 1 80.75 78 MET A O 1
ATOM 690 N N . GLN A 1 79 ? 2.039 1.896 22.391 1 82 79 GLN A N 1
ATOM 691 C CA . GLN A 1 79 ? 2.379 0.94 23.438 1 82 79 GLN A CA 1
ATOM 692 C C . GLN A 1 79 ? 1.54 1.176 24.688 1 82 79 GLN A C 1
ATOM 694 O O . GLN A 1 79 ? 1.25 0.237 25.438 1 82 79 GLN A O 1
ATOM 699 N N . GLU A 1 80 ? 1.157 2.379 24.828 1 88.62 80 GLU A N 1
ATOM 700 C CA . GLU A 1 80 ? 0.411 2.746 26.016 1 88.62 80 GLU A CA 1
ATOM 701 C C . GLU A 1 80 ? -1.083 2.49 25.844 1 88.62 80 GLU A C 1
ATOM 703 O O . GLU A 1 80 ? -1.841 2.5 26.812 1 88.62 80 GLU A O 1
ATOM 708 N N . LYS A 1 81 ? -1.5 2.215 24.641 1 91 81 LYS A N 1
ATOM 709 C CA . LYS A 1 81 ? -2.908 1.93 24.375 1 91 81 LYS A CA 1
ATOM 710 C C . LYS A 1 81 ? -3.328 0.61 25.016 1 91 81 LYS A C 1
ATOM 712 O O . LYS A 1 81 ? -4.516 0.388 25.266 1 91 81 LYS A O 1
ATOM 717 N N . GLU A 1 82 ? -2.406 -0.236 25.25 1 94.62 82 GLU A N 1
ATOM 718 C CA . GLU A 1 82 ? -2.664 -1.582 25.75 1 94.62 82 GLU A CA 1
ATOM 719 C C . GLU A 1 82 ? -3.545 -2.371 24.781 1 94.62 82 GLU A C 1
ATOM 721 O O . GLU A 1 82 ? -4.762 -2.445 24.969 1 94.62 82 GLU A O 1
ATOM 726 N N . TRP A 1 83 ? -2.994 -3.068 23.906 1 95.38 83 TRP A N 1
ATOM 727 C CA . TRP A 1 83 ? -3.643 -3.865 22.875 1 95.38 83 TRP A CA 1
ATOM 728 C C . TRP A 1 83 ? -4.316 -5.094 23.469 1 95.38 83 TRP A C 1
ATOM 730 O O . TRP A 1 83 ? -3.686 -5.863 24.188 1 95.38 83 TRP A O 1
ATOM 740 N N . LEU A 1 84 ? -5.637 -5.301 23.156 1 97.06 84 LEU A N 1
ATOM 741 C CA . LEU A 1 84 ? -6.398 -6.398 23.734 1 97.06 84 LEU A CA 1
ATOM 742 C C . LEU A 1 84 ? -6.656 -7.492 22.703 1 97.06 84 LEU A C 1
ATOM 744 O O . LEU A 1 84 ? -7.027 -8.609 23.062 1 97.06 84 LEU A O 1
ATOM 748 N N . GLY A 1 85 ? -6.52 -7.258 21.5 1 97.06 85 GLY A N 1
ATOM 749 C CA . GLY A 1 85 ? -6.801 -8.141 20.375 1 97.06 85 GLY A CA 1
ATOM 750 C C . GLY A 1 85 ? -7.285 -7.402 19.141 1 97.06 85 GLY A C 1
ATOM 751 O O . GLY A 1 85 ? -7.445 -6.18 19.172 1 97.06 85 GLY A O 1
ATOM 752 N N . ALA A 1 86 ? -7.441 -8.125 18.078 1 97.94 86 ALA A N 1
ATOM 753 C CA . ALA A 1 86 ? -7.922 -7.5 16.844 1 97.94 86 ALA A CA 1
ATOM 754 C C . ALA A 1 86 ? -8.695 -8.492 15.992 1 97.94 86 ALA A C 1
ATOM 756 O O . ALA A 1 86 ? -8.398 -9.695 16 1 97.94 86 ALA A O 1
ATOM 757 N N . GLU A 1 87 ? -9.648 -7.973 15.305 1 97.88 87 GLU A N 1
ATOM 758 C CA . GLU A 1 87 ? -10.281 -8.75 14.242 1 97.88 87 GLU A CA 1
ATOM 759 C C . GLU A 1 87 ? -9.297 -9.062 13.125 1 97.88 87 GLU A C 1
ATOM 761 O O . GLU A 1 87 ? -8.289 -8.367 12.961 1 97.88 87 GLU A O 1
ATOM 766 N N . LEU A 1 88 ? -9.562 -10.164 12.461 1 98.38 88 LEU A N 1
ATOM 767 C CA . LEU A 1 88 ? -8.836 -10.445 11.234 1 98.38 88 LEU A CA 1
ATOM 768 C C . LEU A 1 88 ? -9.547 -9.844 10.031 1 98.38 88 LEU A C 1
ATOM 770 O O . LEU A 1 88 ? -10.695 -10.172 9.75 1 98.38 88 LEU A O 1
ATOM 774 N N . ILE A 1 89 ? -8.836 -8.938 9.32 1 98.06 89 ILE A N 1
ATOM 775 C CA . ILE A 1 89 ? -9.508 -8.195 8.258 1 98.06 89 ILE A CA 1
ATOM 776 C C . ILE A 1 89 ? -8.805 -8.445 6.93 1 98.06 89 ILE A C 1
ATOM 778 O O . ILE A 1 89 ? -7.578 -8.594 6.891 1 98.06 89 ILE A O 1
ATOM 782 N N . PHE A 1 90 ? -9.609 -8.492 5.891 1 98.25 90 PHE A N 1
ATOM 783 C CA . PHE A 1 90 ? -9.117 -8.602 4.523 1 98.25 90 PHE A CA 1
ATOM 784 C C . PHE A 1 90 ? -9.656 -7.461 3.664 1 98.25 90 PHE A C 1
ATOM 786 O O . PHE A 1 90 ? -10.836 -7.121 3.742 1 98.25 90 PHE A O 1
ATOM 793 N N . ASP A 1 91 ? -8.789 -6.832 3.031 1 96.88 91 ASP A N 1
ATOM 794 C CA . ASP A 1 91 ? -9.141 -5.785 2.076 1 96.88 91 ASP A CA 1
ATOM 795 C C . ASP A 1 91 ? -8.875 -6.238 0.643 1 96.88 91 ASP A C 1
ATOM 797 O O . ASP A 1 91 ? -7.75 -6.609 0.303 1 96.88 91 ASP A O 1
ATOM 801 N N . LEU A 1 92 ? -9.891 -6.297 -0.117 1 95.06 92 LEU A N 1
ATOM 802 C CA . LEU A 1 92 ? -9.773 -6.633 -1.532 1 95.06 92 LEU A CA 1
ATOM 803 C C . LEU A 1 92 ? -9.969 -5.395 -2.4 1 95.06 92 LEU A C 1
ATOM 805 O O . LEU A 1 92 ? -11.023 -4.75 -2.346 1 95.06 92 LEU A O 1
ATOM 809 N N . ASP A 1 93 ? -8.898 -5 -3.107 1 84.12 93 ASP A N 1
ATOM 810 C CA . ASP A 1 93 ? -9.039 -3.834 -3.973 1 84.12 93 ASP A CA 1
ATOM 811 C C . ASP A 1 93 ? -8.43 -4.094 -5.348 1 84.12 93 ASP A C 1
ATOM 813 O O . ASP A 1 93 ? -7.578 -4.973 -5.5 1 84.12 93 ASP A O 1
ATOM 817 N N . ALA A 1 94 ? -8.891 -3.373 -6.289 1 80.25 94 ALA A N 1
ATOM 818 C CA . ALA A 1 94 ? -8.586 -3.543 -7.707 1 80.25 94 ALA A CA 1
ATOM 819 C C . ALA A 1 94 ? -7.102 -3.316 -7.977 1 80.25 94 ALA A C 1
ATOM 821 O O . ALA A 1 94 ? -6.543 -3.873 -8.93 1 80.25 94 ALA A O 1
ATOM 822 N N . ASP A 1 95 ? -6.484 -2.525 -7.137 1 74.19 95 ASP A N 1
ATOM 823 C CA . ASP A 1 95 ? -5.105 -2.123 -7.387 1 74.19 95 ASP A CA 1
ATOM 824 C C . ASP A 1 95 ? -4.164 -3.328 -7.348 1 74.19 95 ASP A C 1
ATOM 826 O O . ASP A 1 95 ? -3.061 -3.279 -7.895 1 74.19 95 ASP A O 1
ATOM 830 N N . HIS A 1 96 ? -4.691 -4.379 -6.844 1 71.44 96 HIS A N 1
ATOM 831 C CA . HIS A 1 96 ? -3.844 -5.555 -6.672 1 71.44 96 HIS A CA 1
ATOM 832 C C . HIS A 1 96 ? -4.168 -6.625 -7.711 1 71.44 96 HIS A C 1
ATOM 834 O O . HIS A 1 96 ? -3.568 -7.699 -7.707 1 71.44 96 HIS A O 1
ATOM 840 N N . ILE A 1 97 ? -5.121 -6.328 -8.492 1 75.88 97 ILE A N 1
ATOM 841 C CA . ILE A 1 97 ? -5.566 -7.309 -9.477 1 75.88 97 ILE A CA 1
ATOM 842 C C . ILE A 1 97 ? -4.887 -7.039 -10.812 1 75.88 97 ILE A C 1
ATOM 844 O O . ILE A 1 97 ? -4.906 -5.914 -11.312 1 75.88 97 ILE A O 1
ATOM 848 N N . GLU A 1 98 ? -4.312 -8.039 -11.305 1 73.19 98 GLU A N 1
ATOM 849 C CA . GLU A 1 98 ? -3.619 -7.93 -12.586 1 73.19 98 GLU A CA 1
ATOM 850 C C . GLU A 1 98 ? -4.566 -7.461 -13.688 1 73.19 98 GLU A C 1
ATOM 852 O O . GLU A 1 98 ? -5.68 -7.973 -13.812 1 73.19 98 GLU A O 1
ATOM 857 N N . GLY A 1 99 ? -4.223 -6.477 -14.414 1 73.69 99 GLY A N 1
ATOM 858 C CA . GLY A 1 99 ? -4.984 -6.008 -15.562 1 73.69 99 GLY A CA 1
ATOM 859 C C . GLY A 1 99 ? -6.066 -5.016 -15.188 1 73.69 99 GLY A C 1
ATOM 860 O O . GLY A 1 99 ? -6.824 -4.562 -16.047 1 73.69 99 GLY A O 1
ATOM 861 N N . ALA A 1 100 ? -6.102 -4.645 -13.961 1 75.75 100 ALA A N 1
ATOM 862 C CA . ALA A 1 100 ? -7.16 -3.758 -13.484 1 75.75 100 ALA A CA 1
ATOM 863 C C . ALA A 1 100 ? -7.086 -2.398 -14.172 1 75.75 100 ALA A C 1
ATOM 865 O O . ALA A 1 100 ? -8.109 -1.752 -14.398 1 75.75 100 ALA A O 1
ATOM 866 N N . ASN A 1 101 ? -5.926 -1.974 -14.516 1 71.12 101 ASN A N 1
ATOM 867 C CA . ASN A 1 101 ? -5.73 -0.665 -15.133 1 71.12 101 ASN A CA 1
ATOM 868 C C . ASN A 1 101 ? -6.395 -0.585 -16.5 1 71.12 101 ASN A C 1
ATOM 870 O O . ASN A 1 101 ? -6.625 0.508 -17.016 1 71.12 101 ASN A O 1
ATOM 874 N N . LYS A 1 102 ? -6.75 -1.704 -17.094 1 76.12 102 LYS A N 1
ATOM 875 C CA . LYS A 1 102 ? -7.363 -1.751 -18.406 1 76.12 102 LYS A CA 1
ATOM 876 C C . LYS A 1 102 ? -8.867 -1.971 -18.312 1 76.12 102 LYS A C 1
ATOM 878 O O . LYS A 1 102 ? -9.57 -1.962 -19.328 1 76.12 102 LYS A O 1
ATOM 883 N N . MET A 1 103 ? -9.328 -2.049 -17.125 1 81.25 103 MET A N 1
ATOM 884 C CA . MET A 1 103 ? -10.742 -2.354 -16.922 1 81.25 103 MET A CA 1
ATOM 885 C C . MET A 1 103 ? -11.531 -1.085 -16.609 1 81.25 103 MET A C 1
ATOM 887 O O . MET A 1 103 ? -10.984 -0.128 -16.062 1 81.25 103 MET A O 1
ATOM 891 N N . THR A 1 104 ? -12.773 -1.177 -17.047 1 83.69 104 THR A N 1
ATOM 892 C CA . THR A 1 104 ? -13.695 -0.13 -16.625 1 83.69 104 THR A CA 1
ATOM 893 C C . THR A 1 104 ? -14.039 -0.275 -15.141 1 83.69 104 THR A C 1
ATOM 895 O O . THR A 1 104 ? -13.734 -1.297 -14.523 1 83.69 104 THR A O 1
ATOM 898 N N . TYR A 1 105 ? -14.648 0.779 -14.664 1 86 105 TYR A N 1
ATOM 899 C CA . TYR A 1 105 ? -15.055 0.751 -13.266 1 86 105 TYR A CA 1
ATOM 900 C C . TYR A 1 105 ? -15.969 -0.437 -12.984 1 86 105 TYR A C 1
ATOM 902 O O . TYR A 1 105 ? -15.773 -1.161 -12.008 1 86 105 TYR A O 1
ATOM 910 N N . ALA A 1 106 ? -16.906 -0.689 -13.859 1 86.56 106 ALA A N 1
ATOM 911 C CA . ALA A 1 106 ? -17.859 -1.787 -13.688 1 86.56 106 ALA A CA 1
ATOM 912 C C . ALA A 1 106 ? -17.156 -3.139 -13.766 1 86.56 106 ALA A C 1
ATOM 914 O O . ALA A 1 106 ? -17.469 -4.051 -13 1 86.56 106 ALA A O 1
ATOM 915 N N . GLN A 1 107 ? -16.219 -3.254 -14.609 1 89.62 107 GLN A N 1
ATOM 916 C CA . GLN A 1 107 ? -15.477 -4.492 -14.781 1 89.62 107 GLN A CA 1
ATOM 917 C C . GLN A 1 107 ? -14.617 -4.785 -13.547 1 89.62 107 GLN A C 1
ATOM 919 O O . GLN A 1 107 ? -14.484 -5.941 -13.141 1 89.62 107 GLN A O 1
ATOM 924 N N . ILE A 1 108 ? -14.102 -3.73 -13.055 1 91.19 108 ILE A N 1
ATOM 925 C CA . ILE A 1 108 ? -13.281 -3.861 -11.852 1 91.19 108 ILE A CA 1
ATOM 926 C C . ILE A 1 108 ? -14.133 -4.383 -10.703 1 91.19 108 ILE A C 1
ATOM 928 O O . ILE A 1 108 ? -13.719 -5.285 -9.969 1 91.19 108 ILE A O 1
ATOM 932 N N . LEU A 1 109 ? -15.281 -3.836 -10.57 1 92.38 109 LEU A N 1
ATOM 933 C CA . LEU A 1 109 ? -16.188 -4.25 -9.5 1 92.38 109 LEU A CA 1
ATOM 934 C C . LEU A 1 109 ? -16.516 -5.734 -9.617 1 92.38 109 LEU A C 1
ATOM 936 O O . LEU A 1 109 ? -16.531 -6.453 -8.617 1 92.38 109 LEU A O 1
ATOM 940 N N . ASP A 1 110 ? -16.672 -6.16 -10.797 1 92.69 110 ASP A N 1
ATOM 941 C CA . ASP A 1 110 ? -17 -7.562 -11.031 1 92.69 110 ASP A CA 1
ATOM 942 C C . ASP A 1 110 ? -15.812 -8.469 -10.703 1 92.69 110 ASP A C 1
ATOM 944 O O . ASP A 1 110 ? -15.984 -9.523 -10.094 1 92.69 110 ASP A O 1
ATOM 948 N N . GLU A 1 111 ? -14.719 -8.055 -11.117 1 93.75 111 GLU A N 1
ATOM 949 C CA . GLU A 1 111 ? -13.523 -8.859 -10.891 1 93.75 111 GLU A CA 1
ATOM 950 C C . GLU A 1 111 ? -13.219 -8.977 -9.398 1 93.75 111 GLU A C 1
ATOM 952 O O . GLU A 1 111 ? -12.859 -10.055 -8.914 1 93.75 111 GLU A O 1
ATOM 957 N N . VAL A 1 112 ? -13.297 -7.883 -8.695 1 95.75 112 VAL A N 1
ATOM 958 C CA . VAL A 1 112 ? -13.023 -7.895 -7.262 1 95.75 112 VAL A CA 1
ATOM 959 C C . VAL A 1 112 ? -14.055 -8.766 -6.547 1 95.75 112 VAL A C 1
ATOM 961 O O . VAL A 1 112 ? -13.727 -9.445 -5.57 1 95.75 112 VAL A O 1
ATOM 964 N N . LYS A 1 113 ? -15.242 -8.734 -7.012 1 96.12 113 LYS A N 1
ATOM 965 C CA . LYS A 1 113 ? -16.297 -9.57 -6.445 1 96.12 113 LYS A CA 1
ATOM 966 C C . LYS A 1 113 ? -15.938 -11.055 -6.547 1 96.12 113 LYS A C 1
ATOM 968 O O . LYS A 1 113 ? -16.141 -11.812 -5.602 1 96.12 113 LYS A O 1
ATOM 973 N N . LYS A 1 114 ? -15.414 -11.438 -7.668 1 95.31 114 LYS A N 1
ATOM 974 C CA . LYS A 1 114 ? -14.984 -12.82 -7.852 1 95.31 114 LYS A CA 1
ATOM 975 C C . LYS A 1 114 ? -13.93 -13.219 -6.824 1 95.31 114 LYS A C 1
ATOM 977 O O . LYS A 1 114 ? -14.008 -14.297 -6.23 1 95.31 114 LYS A O 1
ATOM 982 N N . HIS A 1 115 ? -12.992 -12.375 -6.664 1 96.5 115 HIS A N 1
ATOM 983 C CA . HIS A 1 115 ? -11.953 -12.633 -5.672 1 96.5 115 HIS A CA 1
ATOM 984 C C . HIS A 1 115 ? -12.539 -12.711 -4.266 1 96.5 115 HIS A C 1
ATOM 986 O O . HIS A 1 115 ? -12.109 -13.531 -3.451 1 96.5 115 HIS A O 1
ATOM 992 N N . THR A 1 116 ? -13.516 -11.859 -3.992 1 97.69 116 THR A N 1
ATOM 993 C CA . THR A 1 116 ? -14.148 -11.852 -2.68 1 97.69 116 THR A CA 1
ATOM 994 C C . THR A 1 116 ? -14.883 -13.164 -2.428 1 97.69 116 THR A C 1
ATOM 996 O O . THR A 1 116 ? -14.82 -13.711 -1.326 1 97.69 116 THR A O 1
ATOM 999 N N . LEU A 1 117 ? -15.531 -13.602 -3.457 1 97.31 117 LEU A N 1
ATOM 1000 C CA . LEU A 1 117 ? -16.219 -14.875 -3.348 1 97.31 117 LEU A CA 1
ATOM 1001 C C . LEU A 1 117 ? -15.242 -16 -3.059 1 97.31 117 LEU A C 1
ATOM 1003 O O . LEU A 1 117 ? -15.5 -16.859 -2.207 1 97.31 117 LEU A O 1
ATOM 1007 N N . ARG A 1 118 ? -14.164 -16.031 -3.699 1 96.06 118 ARG A N 1
ATOM 1008 C CA . ARG A 1 118 ? -13.133 -17.031 -3.459 1 96.06 118 ARG A CA 1
ATOM 1009 C C . ARG A 1 118 ? -12.617 -16.953 -2.023 1 96.06 118 ARG A C 1
ATOM 1011 O O . ARG A 1 118 ? -12.422 -17.984 -1.373 1 96.06 118 ARG A O 1
ATOM 1018 N N . LEU A 1 119 ? -12.375 -15.742 -1.571 1 97.88 119 LEU A N 1
ATOM 1019 C CA . LEU A 1 119 ? -11.922 -15.547 -0.199 1 97.88 119 LEU A CA 1
ATOM 1020 C C . LEU A 1 119 ? -12.914 -16.141 0.794 1 97.88 119 LEU A C 1
ATOM 1022 O O . LEU A 1 119 ? -12.523 -16.891 1.692 1 97.88 119 LEU A O 1
ATOM 1026 N N . ILE A 1 120 ? -14.148 -15.797 0.584 1 98 120 ILE A N 1
ATOM 1027 C CA . ILE A 1 120 ? -15.188 -16.25 1.499 1 98 120 ILE A CA 1
ATOM 1028 C C . ILE A 1 120 ? -15.242 -17.781 1.494 1 98 120 ILE A C 1
ATOM 1030 O O . ILE A 1 120 ? -15.336 -18.406 2.553 1 98 120 ILE A O 1
ATOM 1034 N N . ASN A 1 121 ? -15.094 -18.359 0.379 1 95.44 121 ASN A N 1
ATOM 1035 C CA . ASN A 1 121 ? -15.102 -19.812 0.271 1 95.44 121 ASN A CA 1
ATOM 1036 C C . ASN A 1 121 ? -13.938 -20.438 1.038 1 95.44 121 ASN A C 1
ATOM 1038 O O . ASN A 1 121 ? -14.117 -21.438 1.745 1 95.44 121 ASN A O 1
ATOM 1042 N N . VAL A 1 122 ? -12.797 -19.906 0.907 1 96.25 122 VAL A N 1
ATOM 1043 C CA . VAL A 1 122 ? -11.617 -20.422 1.593 1 96.25 122 VAL A CA 1
ATOM 1044 C C . VAL A 1 122 ? -11.797 -20.297 3.104 1 96.25 122 VAL A C 1
ATOM 1046 O O . VAL A 1 122 ? -11.469 -21.219 3.857 1 96.25 122 VAL A O 1
ATOM 1049 N N . LEU A 1 123 ? -12.312 -19.156 3.527 1 97.56 123 LEU A N 1
ATOM 1050 C CA . LEU A 1 123 ? -12.508 -18.906 4.953 1 97.56 123 LEU A CA 1
ATOM 1051 C C . LEU A 1 123 ? -13.484 -19.922 5.551 1 97.56 123 LEU A C 1
ATOM 1053 O O . LEU A 1 123 ? -13.273 -20.406 6.664 1 97.56 123 LEU A O 1
ATOM 1057 N N . MET A 1 124 ? -14.469 -20.25 4.789 1 96.31 124 MET A N 1
ATOM 1058 C CA . MET A 1 124 ? -15.484 -21.172 5.285 1 96.31 124 MET A CA 1
ATOM 1059 C C . MET A 1 124 ? -15.031 -22.625 5.129 1 96.31 124 MET A C 1
ATOM 1061 O O . MET A 1 124 ? -15.086 -23.391 6.086 1 96.31 124 MET A O 1
ATOM 1065 N N . ASP A 1 125 ? -14.484 -22.984 3.99 1 93.75 125 ASP A N 1
ATOM 1066 C CA . ASP A 1 125 ? -14.188 -24.375 3.658 1 93.75 125 ASP A CA 1
ATOM 1067 C C . ASP A 1 125 ? -12.867 -24.812 4.277 1 93.75 125 ASP A C 1
ATOM 1069 O O . ASP A 1 125 ? -12.75 -25.938 4.766 1 93.75 125 ASP A O 1
ATOM 1073 N N . ASP A 1 126 ? -11.922 -23.984 4.246 1 94 126 ASP A N 1
ATOM 1074 C CA . ASP A 1 126 ? -10.586 -24.391 4.664 1 94 126 ASP A CA 1
ATOM 1075 C C . ASP A 1 126 ? -10.328 -24.016 6.121 1 94 126 ASP A C 1
ATOM 1077 O O . ASP A 1 126 ? -9.68 -24.766 6.855 1 94 126 ASP A O 1
ATOM 1081 N N . PHE A 1 127 ? -10.789 -22.859 6.527 1 95.88 127 PHE A N 1
ATOM 1082 C CA . PHE A 1 127 ? -10.469 -22.406 7.871 1 95.88 127 PHE A CA 1
ATOM 1083 C C . PHE A 1 127 ? -11.602 -22.734 8.844 1 95.88 127 PHE A C 1
ATOM 1085 O O . PHE A 1 127 ? -11.414 -22.672 10.062 1 95.88 127 PHE A O 1
ATOM 1092 N N . GLY A 1 128 ? -12.789 -22.984 8.305 1 95.69 128 GLY A N 1
ATOM 1093 C CA . GLY A 1 128 ? -13.875 -23.484 9.141 1 95.69 128 GLY A CA 1
ATOM 1094 C C . GLY A 1 128 ? -14.688 -22.375 9.781 1 95.69 128 GLY A C 1
ATOM 1095 O O . GLY A 1 128 ? -15.43 -22.609 10.734 1 95.69 128 GLY A O 1
ATOM 1096 N N . PHE A 1 129 ? -14.578 -21.188 9.344 1 97.5 129 PHE A N 1
ATOM 1097 C CA . PHE A 1 129 ? -15.406 -20.109 9.867 1 97.5 129 PHE A CA 1
ATOM 1098 C C . PHE A 1 129 ? -16.844 -20.25 9.383 1 97.5 129 PHE A C 1
ATOM 1100 O O . PHE A 1 129 ? -17.094 -20.75 8.281 1 97.5 129 PHE A O 1
ATOM 1107 N N . THR A 1 130 ? -17.75 -19.734 10.18 1 97.25 130 THR A N 1
ATOM 1108 C CA . THR A 1 130 ? -19.156 -19.75 9.812 1 97.25 130 THR A CA 1
ATOM 1109 C C . THR A 1 130 ? -19.625 -18.375 9.391 1 97.25 130 THR A C 1
ATOM 1111 O O . THR A 1 130 ? -18.906 -17.375 9.555 1 97.25 130 THR A O 1
ATOM 1114 N N . GLU A 1 131 ? -20.781 -18.281 8.891 1 96.19 131 GLU A N 1
ATOM 1115 C CA . GLU A 1 131 ? -21.344 -17.016 8.445 1 96.19 131 GLU A CA 1
ATOM 1116 C C . GLU A 1 131 ? -21.453 -16.031 9.602 1 96.19 131 GLU A C 1
ATOM 1118 O O . GLU A 1 131 ? -21.375 -14.812 9.398 1 96.19 131 GLU A O 1
ATOM 1123 N N . ASP A 1 132 ? -21.578 -16.594 10.75 1 95.56 132 ASP A N 1
ATOM 1124 C CA . ASP A 1 132 ? -21.719 -15.742 11.922 1 95.56 132 ASP A CA 1
ATOM 1125 C C . ASP A 1 132 ? -20.391 -15.055 12.258 1 95.56 132 ASP A C 1
ATOM 1127 O O . ASP A 1 132 ? -20.391 -13.992 12.891 1 95.56 132 ASP A O 1
ATOM 1131 N N . ASN A 1 133 ? -19.312 -15.633 11.836 1 97.25 133 ASN A N 1
ATOM 1132 C CA . ASN A 1 133 ? -17.984 -15.094 12.102 1 97.25 133 ASN A CA 1
ATOM 1133 C C . ASN A 1 133 ? -17.578 -14.055 11.062 1 97.25 133 ASN A C 1
ATOM 1135 O O . ASN A 1 133 ? -16.688 -13.242 11.305 1 97.25 133 ASN A O 1
ATOM 1139 N N . ILE A 1 134 ? -18.25 -14.148 9.953 1 98.31 134 ILE A N 1
ATOM 1140 C CA . ILE A 1 134 ? -17.766 -13.391 8.805 1 98.31 134 ILE A CA 1
ATOM 1141 C C . ILE A 1 134 ? -18.688 -12.195 8.547 1 98.31 134 ILE A C 1
ATOM 1143 O O . ILE A 1 134 ? -19.891 -12.359 8.383 1 98.31 134 ILE A O 1
ATOM 1147 N N . HIS A 1 135 ? -18.094 -11.023 8.508 1 97.75 135 HIS A N 1
ATOM 1148 C CA . HIS A 1 135 ? -18.812 -9.797 8.188 1 97.75 135 HIS A CA 1
ATOM 1149 C C . HIS A 1 135 ? -18.281 -9.164 6.902 1 97.75 135 HIS A C 1
ATOM 1151 O O . HIS A 1 135 ? -17.094 -8.844 6.805 1 97.75 135 HIS A O 1
ATOM 1157 N N . LEU A 1 136 ? -19.172 -8.977 5.977 1 98.12 136 LEU A N 1
ATOM 1158 C CA . LEU A 1 136 ? -18.828 -8.523 4.633 1 98.12 136 LEU A CA 1
ATOM 1159 C C . LEU A 1 136 ? -19.328 -7.102 4.398 1 98.12 136 LEU A C 1
ATOM 1161 O O . LEU A 1 136 ? -20.469 -6.77 4.742 1 98.12 136 LEU A O 1
ATOM 1165 N N . TYR A 1 137 ? -18.438 -6.25 3.846 1 97.69 137 TYR A N 1
ATOM 1166 C CA . TYR A 1 137 ? -18.797 -4.871 3.527 1 97.69 137 TYR A CA 1
ATOM 1167 C C . TYR A 1 137 ? -18.328 -4.5 2.127 1 97.69 137 TYR A C 1
ATOM 1169 O O . TYR A 1 137 ? -17.219 -4.875 1.712 1 97.69 137 TYR A O 1
ATOM 1177 N N . PHE A 1 138 ? -19.234 -3.818 1.387 1 97.94 138 PHE A N 1
ATOM 1178 C CA . PHE A 1 138 ? -18.719 -3.049 0.258 1 97.94 138 PHE A CA 1
ATOM 1179 C C . PHE A 1 138 ? -17.938 -1.828 0.742 1 97.94 138 PHE A C 1
ATOM 1181 O O . PHE A 1 138 ? -18.406 -1.11 1.634 1 97.94 138 PHE A O 1
ATOM 1188 N N . SER A 1 139 ? -16.75 -1.537 0.26 1 96.88 139 SER A N 1
ATOM 1189 C CA . SER A 1 139 ? -15.812 -0.561 0.808 1 96.88 139 SER A CA 1
ATOM 1190 C C . SER A 1 139 ? -16.25 0.865 0.496 1 96.88 139 SER A C 1
ATOM 1192 O O . SER A 1 139 ? -15.742 1.821 1.081 1 96.88 139 SER A O 1
ATOM 1194 N N . GLY A 1 140 ? -17.203 1.014 -0.461 1 96.44 140 GLY A N 1
ATOM 1195 C CA . GLY A 1 140 ? -17.578 2.328 -0.954 1 96.44 140 GLY A CA 1
ATOM 1196 C C . GLY A 1 140 ? -16.766 2.768 -2.16 1 96.44 140 GLY A C 1
ATOM 1197 O O . GLY A 1 140 ? -17.109 3.752 -2.818 1 96.44 140 GLY A O 1
ATOM 1198 N N . GLY A 1 141 ? -15.734 2.104 -2.408 1 94.12 141 GLY A N 1
ATOM 1199 C CA . GLY A 1 141 ? -14.898 2.381 -3.566 1 94.12 141 GLY A CA 1
ATOM 1200 C C . GLY A 1 141 ? -15.023 1.331 -4.656 1 94.12 141 GLY A C 1
ATOM 1201 O O . GLY A 1 141 ? -16 1.316 -5.402 1 94.12 141 GLY A O 1
ATOM 1202 N N . ARG A 1 142 ? -14.016 0.458 -4.711 1 92.75 142 ARG A N 1
ATOM 1203 C CA . ARG A 1 142 ? -14.031 -0.536 -5.777 1 92.75 142 ARG A CA 1
ATOM 1204 C C . ARG A 1 142 ? -13.859 -1.943 -5.219 1 92.75 142 ARG A C 1
ATOM 1206 O O . ARG A 1 142 ? -13.711 -2.906 -5.973 1 92.75 142 ARG A O 1
ATOM 1213 N N . GLY A 1 143 ? -13.906 -2.008 -3.928 1 95.12 143 GLY A N 1
ATOM 1214 C CA . GLY A 1 143 ? -13.602 -3.311 -3.363 1 95.12 143 GLY A CA 1
ATOM 1215 C C . GLY A 1 143 ? -14.469 -3.666 -2.172 1 95.12 143 GLY A C 1
ATOM 1216 O O . GLY A 1 143 ? -15.578 -3.139 -2.025 1 95.12 143 GLY A O 1
ATOM 1217 N N . TYR A 1 144 ? -14.016 -4.703 -1.458 1 97.69 144 TYR A N 1
ATOM 1218 C CA . TYR A 1 144 ? -14.766 -5.23 -0.322 1 97.69 144 TYR A CA 1
ATOM 1219 C C . TYR A 1 144 ? -13.852 -5.434 0.883 1 97.69 144 TYR A C 1
ATOM 1221 O O . TYR A 1 144 ? -12.641 -5.633 0.73 1 97.69 144 TYR A O 1
ATOM 1229 N N . HIS A 1 145 ? -14.422 -5.297 1.998 1 97.81 145 HIS A N 1
ATOM 1230 C CA . HIS A 1 145 ? -13.781 -5.648 3.26 1 97.81 145 HIS A CA 1
ATOM 1231 C C . HIS A 1 145 ? -14.438 -6.863 3.895 1 97.81 145 HIS A C 1
ATOM 1233 O O . HIS A 1 145 ? -15.672 -6.945 3.957 1 97.81 145 HIS A O 1
ATOM 1239 N N . VAL A 1 146 ? -13.617 -7.754 4.332 1 98.44 146 VAL A N 1
ATOM 1240 C CA . VAL A 1 146 ? -14.102 -8.93 5.043 1 98.44 146 VAL A CA 1
ATOM 1241 C C . VAL A 1 146 ? -13.5 -8.977 6.445 1 98.44 146 VAL A C 1
ATOM 1243 O O . VAL A 1 146 ? -12.281 -8.984 6.605 1 98.44 146 VAL A O 1
ATOM 1246 N N . HIS A 1 147 ? -14.367 -9.016 7.414 1 97.88 147 HIS A N 1
ATOM 1247 C CA . HIS A 1 147 ? -13.953 -9.062 8.812 1 97.88 147 HIS A CA 1
ATOM 1248 C C . HIS A 1 147 ? -14.273 -10.414 9.438 1 97.88 147 HIS A C 1
ATOM 1250 O O . HIS A 1 147 ? -15.391 -10.922 9.289 1 97.88 147 HIS A O 1
ATOM 1256 N N . ILE A 1 148 ? -13.336 -10.938 10.148 1 98.5 148 ILE A N 1
ATOM 1257 C CA . ILE A 1 148 ? -13.562 -12.164 10.922 1 98.5 148 ILE A CA 1
ATOM 1258 C C . ILE A 1 148 ? -13.562 -11.836 12.414 1 98.5 148 ILE A C 1
ATOM 1260 O O . ILE A 1 148 ? -12.578 -11.32 12.945 1 98.5 148 ILE A O 1
ATOM 1264 N N . GLU A 1 149 ? -14.656 -12.133 13.023 1 97.25 149 GLU A N 1
ATOM 1265 C CA . GLU A 1 149 ? -14.789 -12.016 14.477 1 97.25 149 GLU A CA 1
ATOM 1266 C C . GLU A 1 149 ? -14.891 -13.391 15.133 1 97.25 149 GLU A C 1
ATOM 1268 O O . GLU A 1 149 ? -15.891 -14.086 14.977 1 97.25 149 GLU A O 1
ATOM 1273 N N . SER A 1 150 ? -13.844 -13.734 15.82 1 97.12 150 SER A N 1
ATOM 1274 C CA . SER A 1 150 ? -13.766 -15.031 16.469 1 97.12 150 SER A CA 1
ATOM 1275 C C . SER A 1 150 ? -12.672 -15.062 17.531 1 97.12 150 SER A C 1
ATOM 1277 O O . SER A 1 150 ? -11.641 -14.398 17.375 1 97.12 150 SER A O 1
ATOM 1279 N N . ASP A 1 151 ? -12.844 -15.875 18.531 1 96.5 151 ASP A N 1
ATOM 1280 C CA . ASP A 1 151 ? -11.828 -16.078 19.547 1 96.5 151 ASP A CA 1
ATOM 1281 C C . ASP A 1 151 ? -10.562 -16.688 18.969 1 96.5 151 ASP A C 1
ATOM 1283 O O . ASP A 1 151 ? -9.461 -16.469 19.484 1 96.5 151 ASP A O 1
ATOM 1287 N N . ALA A 1 152 ? -10.734 -17.25 17.859 1 96.69 152 ALA A N 1
ATOM 1288 C CA . ALA A 1 152 ? -9.625 -17.953 17.234 1 96.69 152 ALA A CA 1
ATOM 1289 C C . ALA A 1 152 ? -8.633 -16.984 16.609 1 96.69 152 ALA A C 1
ATOM 1291 O O . ALA A 1 152 ? -7.484 -17.328 16.344 1 96.69 152 ALA A O 1
ATOM 1292 N N . VAL A 1 153 ? -9.047 -15.703 16.422 1 97.88 153 VAL A N 1
ATOM 1293 C CA . VAL A 1 153 ? -8.18 -14.859 15.602 1 97.88 153 VAL A CA 1
ATOM 1294 C C . VAL A 1 153 ? -7.734 -13.641 16.406 1 97.88 153 VAL A C 1
ATOM 1296 O O . VAL A 1 153 ? -6.758 -12.977 16.047 1 97.88 153 VAL A O 1
ATOM 1299 N N . TYR A 1 154 ? -8.328 -13.32 17.484 1 97.5 154 TYR A N 1
ATOM 1300 C CA . TYR A 1 154 ? -8.117 -12.055 18.172 1 97.5 154 TYR A CA 1
ATOM 1301 C C . TYR A 1 154 ? -6.664 -11.922 18.625 1 97.5 154 TYR A C 1
ATOM 1303 O O . TYR A 1 154 ? -6.102 -10.82 18.594 1 97.5 154 TYR A O 1
ATOM 1311 N N . GLN A 1 155 ? -6.062 -13.023 18.953 1 97.31 155 GLN A N 1
ATOM 1312 C CA . GLN A 1 155 ? -4.742 -12.938 19.562 1 97.31 155 GLN A CA 1
ATOM 1313 C C . GLN A 1 155 ? -3.645 -13.234 18.547 1 97.31 155 GLN A C 1
ATOM 1315 O O . GLN A 1 155 ? -2.463 -13.281 18.906 1 97.31 155 GLN A O 1
ATOM 1320 N N . LEU A 1 156 ? -4.027 -13.461 17.297 1 96.12 156 LEU A N 1
ATOM 1321 C CA . LEU A 1 156 ? -3.018 -13.719 16.266 1 96.12 156 LEU A CA 1
ATOM 1322 C C . LEU A 1 156 ? -2.125 -12.5 16.078 1 96.12 156 LEU A C 1
ATOM 1324 O O . LEU A 1 156 ? -2.623 -11.375 15.93 1 96.12 156 LEU A O 1
ATOM 1328 N N . ASP A 1 157 ? -0.865 -12.742 16.062 1 92.88 157 ASP A N 1
ATOM 1329 C CA . ASP A 1 157 ? 0.076 -11.656 15.812 1 92.88 157 ASP A CA 1
ATOM 1330 C C . ASP A 1 157 ? 0.306 -11.469 14.312 1 92.88 157 ASP A C 1
ATOM 1332 O O . ASP A 1 157 ? -0.316 -12.156 13.5 1 92.88 157 ASP A O 1
ATOM 1336 N N . SER A 1 158 ? 1.108 -10.586 13.969 1 91.56 158 SER A N 1
ATOM 1337 C CA . SER A 1 158 ? 1.35 -10.219 12.578 1 91.56 158 SER A CA 1
ATOM 1338 C C . SER A 1 158 ? 1.882 -11.406 11.781 1 91.56 158 SER A C 1
ATOM 1340 O O . SER A 1 158 ? 1.515 -11.594 10.617 1 91.56 158 SER A O 1
ATOM 1342 N N . ASP A 1 159 ? 2.746 -12.219 12.375 1 88.81 159 ASP A N 1
ATOM 1343 C CA . ASP A 1 159 ? 3.338 -13.359 11.68 1 88.81 159 ASP A CA 1
ATOM 1344 C C . ASP A 1 159 ? 2.281 -14.414 11.359 1 88.81 159 ASP A C 1
ATOM 1346 O O . ASP A 1 159 ? 2.248 -14.945 10.242 1 88.81 159 ASP A O 1
ATOM 1350 N N . ALA A 1 160 ? 1.529 -14.648 12.344 1 93.38 160 ALA A N 1
ATOM 1351 C CA . ALA A 1 160 ? 0.453 -15.617 12.133 1 93.38 160 ALA A CA 1
ATOM 1352 C C . ALA A 1 160 ? -0.509 -15.133 11.047 1 93.38 160 ALA A C 1
ATOM 1354 O O . ALA A 1 160 ? -0.939 -15.906 10.195 1 93.38 160 ALA A O 1
ATOM 1355 N N . ARG A 1 161 ? -0.805 -13.93 11.062 1 95.69 161 ARG A N 1
ATOM 1356 C CA . ARG A 1 161 ? -1.708 -13.344 10.07 1 95.69 161 ARG A CA 1
ATOM 1357 C C . ARG A 1 161 ? -1.081 -13.359 8.68 1 95.69 161 ARG A C 1
ATOM 1359 O O . ARG A 1 161 ? -1.781 -13.531 7.68 1 95.69 161 ARG A O 1
ATOM 1366 N N . ARG A 1 162 ? 0.131 -13.18 8.641 1 91.75 162 ARG A N 1
ATOM 1367 C CA . ARG A 1 162 ? 0.856 -13.266 7.379 1 91.75 162 ARG A CA 1
ATOM 1368 C C . ARG A 1 162 ? 0.725 -14.656 6.766 1 91.75 162 ARG A C 1
ATOM 1370 O O . ARG A 1 162 ? 0.557 -14.789 5.551 1 91.75 162 ARG A O 1
ATOM 1377 N N . GLU A 1 163 ? 0.842 -15.625 7.566 1 91.19 163 GLU A N 1
ATOM 1378 C CA . GLU A 1 163 ? 0.682 -16.984 7.078 1 91.19 163 GLU A CA 1
ATOM 1379 C C . GLU A 1 163 ? -0.706 -17.203 6.48 1 91.19 163 GLU A C 1
ATOM 1381 O O . GLU A 1 163 ? -0.851 -17.875 5.457 1 91.19 163 GLU A O 1
ATOM 1386 N N . ILE A 1 164 ? -1.646 -16.625 7.105 1 95.06 164 ILE A N 1
ATOM 1387 C CA . ILE A 1 164 ? -3.01 -16.719 6.594 1 95.06 164 ILE A CA 1
ATOM 1388 C C . ILE A 1 164 ? -3.1 -16 5.242 1 95.06 164 ILE A C 1
ATOM 1390 O O . ILE A 1 164 ? -3.664 -16.547 4.289 1 95.06 164 ILE A O 1
ATOM 1394 N N . GLY A 1 165 ? -2.564 -14.82 5.207 1 93.75 165 GLY A N 1
ATOM 1395 C CA . GLY A 1 165 ? -2.537 -14.094 3.945 1 93.75 165 GLY A CA 1
ATOM 1396 C C . GLY A 1 165 ? -1.858 -14.875 2.832 1 93.75 165 GLY A C 1
ATOM 1397 O O . GLY A 1 165 ? -2.365 -14.93 1.709 1 93.75 165 GLY A O 1
ATOM 1398 N N . ASP A 1 166 ? -0.752 -15.508 3.162 1 89.5 166 ASP A N 1
ATOM 1399 C CA . ASP A 1 166 ? -0.007 -16.297 2.188 1 89.5 166 ASP A CA 1
ATOM 1400 C C . ASP A 1 166 ? -0.837 -17.484 1.689 1 89.5 166 ASP A C 1
ATOM 1402 O O . ASP A 1 166 ? -0.803 -17.812 0.502 1 89.5 166 ASP A O 1
ATOM 1406 N N . TYR A 1 167 ? -1.501 -18.078 2.586 1 92.06 167 TYR A N 1
ATOM 1407 C CA . TYR A 1 167 ? -2.361 -19.203 2.236 1 92.06 167 TYR A CA 1
ATOM 1408 C C . TYR A 1 167 ? -3.451 -18.766 1.262 1 92.06 167 TYR A C 1
ATOM 1410 O O . TYR A 1 167 ? -3.682 -19.438 0.247 1 92.06 167 TYR A O 1
ATOM 1418 N N . ILE A 1 168 ? -3.992 -17.672 1.511 1 94.69 168 ILE A N 1
ATOM 1419 C CA . ILE A 1 168 ? -5.109 -17.156 0.724 1 94.69 168 ILE A CA 1
ATOM 1420 C C . ILE A 1 168 ? -4.621 -16.734 -0.66 1 94.69 168 ILE A C 1
ATOM 1422 O O . ILE A 1 168 ? -5.32 -16.922 -1.657 1 94.69 168 ILE A O 1
ATOM 1426 N N . ARG A 1 169 ? -3.488 -16.266 -0.668 1 91.88 169 ARG A N 1
ATOM 1427 C CA . ARG A 1 169 ? -2.91 -15.805 -1.926 1 91.88 169 ARG A CA 1
ATOM 1428 C C . ARG A 1 169 ? -2.164 -16.922 -2.635 1 91.88 169 ARG A C 1
ATOM 1430 O O . ARG A 1 169 ? -1.584 -16.719 -3.703 1 91.88 169 ARG A O 1
ATOM 1437 N N . ILE A 1 170 ? -2.121 -18.062 -2.062 1 89.94 170 ILE A N 1
ATOM 1438 C CA . ILE A 1 170 ? -1.485 -19.266 -2.611 1 89.94 170 ILE A CA 1
ATOM 1439 C C . ILE A 1 170 ? -0.016 -18.969 -2.91 1 89.94 170 ILE A C 1
ATOM 1441 O O . ILE A 1 170 ? 0.485 -19.312 -3.982 1 89.94 170 ILE A O 1
ATOM 1445 N N . GLU A 1 171 ? 0.511 -18.297 -1.981 1 81.75 171 GLU A N 1
ATOM 1446 C CA . GLU A 1 171 ? 1.935 -18 -2.107 1 81.75 171 GLU A CA 1
ATOM 1447 C C . GLU A 1 171 ? 2.789 -19.188 -1.716 1 81.75 171 GLU A C 1
ATOM 1449 O O . GLU A 1 171 ? 2.406 -19.984 -0.845 1 81.75 171 GLU A O 1
ATOM 1454 N N . GLY A 1 172 ? 3.91 -19.391 -2.332 1 73.94 172 GLY A N 1
ATOM 1455 C CA . GLY A 1 172 ? 4.883 -20.375 -1.909 1 73.94 172 GLY A CA 1
ATOM 1456 C C . GLY A 1 172 ? 4.695 -21.734 -2.584 1 73.94 172 GLY A C 1
ATOM 1457 O O . GLY A 1 172 ? 5.391 -22.688 -2.26 1 73.94 172 GLY A O 1
ATOM 1458 N N . ILE A 1 173 ? 3.713 -21.781 -3.424 1 77.62 173 ILE A N 1
ATOM 1459 C CA . ILE A 1 173 ? 3.469 -23.047 -4.102 1 77.62 173 ILE A CA 1
ATOM 1460 C C . ILE A 1 173 ? 4.32 -23.125 -5.367 1 77.62 173 ILE A C 1
ATOM 1462 O O . ILE A 1 173 ? 4.098 -22.375 -6.324 1 77.62 173 ILE A O 1
ATOM 1466 N N . ASN A 1 174 ? 5.332 -23.969 -5.254 1 79.62 174 ASN A N 1
ATOM 1467 C CA . ASN A 1 174 ? 6.168 -24.25 -6.414 1 79.62 174 ASN A CA 1
ATOM 1468 C C . ASN A 1 174 ? 6.527 -25.734 -6.484 1 79.62 174 ASN A C 1
ATOM 1470 O O . ASN A 1 174 ? 6.492 -26.438 -5.473 1 79.62 174 ASN A O 1
ATOM 1474 N N . ILE A 1 175 ? 6.855 -26.141 -7.672 1 85.38 175 ILE A N 1
ATOM 1475 C CA . ILE A 1 175 ? 7.043 -27.562 -7.973 1 85.38 175 ILE A CA 1
ATOM 1476 C C . ILE A 1 175 ? 8.156 -28.125 -7.094 1 85.38 175 ILE A C 1
ATOM 1478 O O . ILE A 1 175 ? 8.008 -29.203 -6.52 1 85.38 175 ILE A O 1
ATOM 1482 N N . ASP A 1 176 ? 9.172 -27.422 -6.906 1 79.12 176 ASP A N 1
ATOM 1483 C CA . ASP A 1 176 ? 10.352 -27.922 -6.207 1 79.12 176 ASP A CA 1
ATOM 1484 C C . ASP A 1 176 ? 10.07 -28.109 -4.723 1 79.12 176 ASP A C 1
ATOM 1486 O O . ASP A 1 176 ? 10.641 -29 -4.086 1 79.12 176 ASP A O 1
ATOM 1490 N N . ASP A 1 177 ? 9.195 -27.422 -4.211 1 77.81 177 ASP A N 1
ATOM 1491 C CA . ASP A 1 177 ? 8.805 -27.578 -2.812 1 77.81 177 ASP A CA 1
ATOM 1492 C C . ASP A 1 177 ? 7.762 -28.672 -2.652 1 77.81 177 ASP A C 1
ATOM 1494 O O . ASP A 1 177 ? 7.828 -29.469 -1.71 1 77.81 177 ASP A O 1
ATOM 1498 N N . LEU A 1 178 ? 6.914 -28.688 -3.535 1 87.94 178 LEU A N 1
ATOM 1499 C CA . LEU A 1 178 ? 5.781 -29.609 -3.445 1 87.94 178 LEU A CA 1
ATOM 1500 C C . LEU A 1 178 ? 6.238 -31.062 -3.621 1 87.94 178 LEU A C 1
ATOM 1502 O O . LEU A 1 178 ? 5.695 -31.969 -2.988 1 87.94 178 LEU A O 1
ATOM 1506 N N . LYS A 1 179 ? 7.23 -31.25 -4.465 1 90.75 179 LYS A N 1
ATOM 1507 C CA . LYS A 1 179 ? 7.652 -32.625 -4.758 1 90.75 179 LYS A CA 1
ATOM 1508 C C . LYS A 1 179 ? 8.258 -33.281 -3.525 1 90.75 179 LYS A C 1
ATOM 1510 O O . LYS A 1 179 ? 8.344 -34.5 -3.459 1 90.75 179 LYS A O 1
ATOM 1515 N N . ASN A 1 180 ? 8.633 -32.5 -2.559 1 85.75 180 ASN A N 1
ATOM 1516 C CA . ASN A 1 180 ? 9.305 -33.031 -1.38 1 85.75 180 ASN A CA 1
ATOM 1517 C C . ASN A 1 180 ? 8.336 -33.219 -0.216 1 85.75 180 ASN A C 1
ATOM 1519 O O . ASN A 1 180 ? 8.719 -33.75 0.838 1 85.75 180 ASN A O 1
ATOM 1523 N N . LEU A 1 181 ? 7.148 -32.938 -0.402 1 87.69 181 LEU A N 1
ATOM 1524 C CA . LEU A 1 181 ? 6.164 -33.031 0.672 1 87.69 181 LEU A CA 1
ATOM 1525 C C . LEU A 1 181 ? 5.641 -34.438 0.801 1 87.69 181 LEU A C 1
ATOM 1527 O O . LEU A 1 181 ? 5.594 -35.188 -0.184 1 87.69 181 LEU A O 1
ATOM 1531 N N . ASP A 1 182 ? 5.266 -34.719 1.997 1 90.06 182 ASP A N 1
ATOM 1532 C CA . ASP A 1 182 ? 4.613 -36 2.229 1 90.06 182 ASP A CA 1
ATOM 1533 C C . ASP A 1 182 ? 3.238 -36.062 1.568 1 90.06 182 ASP A C 1
ATOM 1535 O O . ASP A 1 182 ? 2.574 -35.031 1.437 1 90.06 182 ASP A O 1
ATOM 1539 N N . ASP A 1 183 ? 2.795 -37.281 1.251 1 90.31 183 ASP A N 1
ATOM 1540 C CA . ASP A 1 183 ? 1.539 -37.5 0.536 1 90.31 183 ASP A CA 1
ATOM 1541 C C . ASP A 1 183 ? 0.354 -36.969 1.336 1 90.31 183 ASP A C 1
ATOM 1543 O O . ASP A 1 183 ? -0.628 -36.5 0.759 1 90.31 183 ASP A O 1
ATOM 1547 N N . ASP A 1 184 ? 0.428 -37 2.568 1 89.5 184 ASP A N 1
ATOM 1548 C CA . ASP A 1 184 ? -0.689 -36.656 3.443 1 89.5 184 ASP A CA 1
ATOM 1549 C C . ASP A 1 184 ? -1.06 -35.188 3.305 1 89.5 184 ASP A C 1
ATOM 1551 O O . ASP A 1 184 ? -2.209 -34.781 3.533 1 89.5 184 ASP A O 1
ATOM 1555 N N . PHE A 1 185 ? -0.139 -34.406 2.881 1 87.88 185 PHE A N 1
ATOM 1556 C CA . PHE A 1 185 ? -0.371 -32.969 2.746 1 87.88 185 PHE A CA 1
ATOM 1557 C C . PHE A 1 185 ? -1.382 -32.688 1.642 1 87.88 185 PHE A C 1
ATOM 1559 O O . PHE A 1 185 ? -2.031 -31.641 1.641 1 87.88 185 PHE A O 1
ATOM 1566 N N . PHE A 1 186 ? -1.534 -33.562 0.729 1 91.94 186 PHE A N 1
ATOM 1567 C CA . PHE A 1 186 ? -2.375 -33.344 -0.441 1 91.94 186 PHE A CA 1
ATOM 1568 C C . PHE A 1 186 ? -3.801 -33.812 -0.182 1 91.94 186 PHE A C 1
ATOM 1570 O O . PHE A 1 186 ? -4.613 -33.875 -1.105 1 91.94 186 PHE A O 1
ATOM 1577 N N . ASN A 1 187 ? -4.105 -34.094 1.07 1 89.19 187 ASN A N 1
ATOM 1578 C CA . ASN A 1 187 ? -5.445 -34.562 1.436 1 89.19 187 ASN A CA 1
ATOM 1579 C C . ASN A 1 187 ? -6.258 -33.438 2.068 1 89.19 187 ASN A C 1
ATOM 1581 O O . ASN A 1 187 ? -7.434 -33.625 2.396 1 89.19 187 ASN A O 1
ATOM 1585 N N . TYR A 1 188 ? -5.656 -32.281 2.16 1 87.19 188 TYR A N 1
ATOM 1586 C CA . TYR A 1 188 ? -6.363 -31.219 2.844 1 87.19 188 TYR A CA 1
ATOM 1587 C C . TYR A 1 188 ? -6.105 -29.875 2.164 1 87.19 188 TYR A C 1
ATOM 1589 O O . TYR A 1 188 ? -5.094 -29.703 1.481 1 87.19 188 TYR A O 1
ATOM 1597 N N . GLY A 1 189 ? -7.117 -29.016 2.293 1 89.31 189 GLY A N 1
ATOM 1598 C CA . GLY A 1 189 ? -6.938 -27.594 1.977 1 89.31 189 GLY A CA 1
ATOM 1599 C C . GLY A 1 189 ? -6.625 -27.359 0.513 1 89.31 189 GLY A C 1
ATOM 1600 O O . GLY A 1 189 ? -7.211 -27.984 -0.368 1 89.31 189 GLY A O 1
ATOM 1601 N N . ILE A 1 190 ? -5.719 -26.484 0.318 1 90.31 190 ILE A N 1
ATOM 1602 C CA . ILE A 1 190 ? -5.434 -25.984 -1.022 1 90.31 190 ILE A CA 1
ATOM 1603 C C . ILE A 1 190 ? -4.707 -27.047 -1.831 1 90.31 190 ILE A C 1
ATOM 1605 O O . ILE A 1 190 ? -4.883 -27.141 -3.049 1 90.31 190 ILE A O 1
ATOM 1609 N N . LEU A 1 191 ? -3.928 -27.859 -1.164 1 92 191 LEU A N 1
ATOM 1610 C CA . LEU A 1 191 ? -3.176 -28.891 -1.873 1 92 191 LEU A CA 1
ATOM 1611 C C . LEU A 1 191 ? -4.102 -30 -2.354 1 92 191 LEU A C 1
ATOM 1613 O O . LEU A 1 191 ? -3.871 -30.594 -3.412 1 92 191 LEU A O 1
ATOM 1617 N N . LYS A 1 192 ? -5.09 -30.266 -1.579 1 92.69 192 LYS A N 1
ATOM 1618 C CA . LYS A 1 192 ? -6.105 -31.203 -2.043 1 92.69 192 LYS A CA 1
ATOM 1619 C C . LYS A 1 192 ? -6.82 -30.672 -3.283 1 92.69 192 LYS A C 1
ATOM 1621 O O . LYS A 1 192 ? -7.027 -31.406 -4.25 1 92.69 192 LYS A O 1
ATOM 1626 N N . LYS A 1 193 ? -7.172 -29.438 -3.199 1 92.75 193 LYS A N 1
ATOM 1627 C CA . LYS A 1 193 ? -7.836 -28.797 -4.336 1 92.75 193 LYS A CA 1
ATOM 1628 C C . LYS A 1 193 ? -6.945 -28.828 -5.574 1 92.75 193 LYS A C 1
ATOM 1630 O O . LYS A 1 193 ? -7.426 -29.062 -6.688 1 92.75 193 LYS A O 1
ATOM 1635 N N . LEU A 1 194 ? -5.699 -28.562 -5.352 1 94.31 194 LEU A N 1
ATOM 1636 C CA . LEU A 1 194 ? -4.742 -28.594 -6.453 1 94.31 194 LEU A CA 1
ATOM 1637 C C . LEU A 1 194 ? -4.629 -29.984 -7.039 1 94.31 194 LEU A C 1
ATOM 1639 O O . LEU A 1 194 ? -4.617 -30.156 -8.258 1 94.31 194 LEU A O 1
ATOM 1643 N N . ASN A 1 195 ? -4.562 -30.953 -6.203 1 94.44 195 ASN A N 1
ATOM 1644 C CA . ASN A 1 195 ? -4.508 -32.344 -6.652 1 94.44 195 ASN A CA 1
ATOM 1645 C C . ASN A 1 195 ? -5.727 -32.688 -7.5 1 94.44 195 ASN A C 1
ATOM 1647 O O . ASN A 1 195 ? -5.594 -33.344 -8.539 1 94.44 195 ASN A O 1
ATOM 1651 N N . ASN A 1 196 ? -6.824 -32.312 -7.031 1 95.12 196 ASN A N 1
ATOM 1652 C CA . ASN A 1 196 ? -8.047 -32.562 -7.785 1 95.12 196 ASN A CA 1
ATOM 1653 C C . ASN A 1 196 ? -8.023 -31.844 -9.141 1 95.12 196 ASN A C 1
ATOM 1655 O O . ASN A 1 196 ? -8.469 -32.406 -10.141 1 95.12 196 ASN A O 1
ATOM 1659 N N . TYR A 1 197 ? -7.559 -30.672 -9.102 1 95.31 197 TYR A N 1
ATOM 1660 C CA . TYR A 1 197 ? -7.449 -29.891 -10.32 1 95.31 197 TYR A CA 1
ATOM 1661 C C . TYR A 1 197 ? -6.555 -30.578 -11.344 1 95.31 197 TYR A C 1
ATOM 1663 O O . TYR A 1 197 ? -6.867 -30.609 -12.531 1 95.31 197 TYR A O 1
ATOM 1671 N N . ILE A 1 198 ? -5.477 -31.172 -10.906 1 96.44 198 ILE A N 1
ATOM 1672 C CA . ILE A 1 198 ? -4.562 -31.922 -11.766 1 96.44 198 ILE A CA 1
ATOM 1673 C C . ILE A 1 198 ? -5.273 -33.125 -12.352 1 96.44 198 ILE A C 1
ATOM 1675 O O . ILE A 1 198 ? -5.199 -33.375 -13.555 1 96.44 198 ILE A O 1
ATOM 1679 N N . SER A 1 199 ? -5.926 -33.812 -11.492 1 96.56 199 SER A N 1
ATOM 1680 C CA . SER A 1 199 ? -6.66 -35 -11.938 1 96.56 199 SER A CA 1
ATOM 1681 C C . SER A 1 199 ? -7.672 -34.656 -13.023 1 96.56 199 SER A C 1
ATOM 1683 O O . SER A 1 199 ? -7.762 -35.344 -14.047 1 96.56 199 SER A O 1
ATOM 1685 N N . GLU A 1 200 ? -8.344 -33.594 -12.797 1 96.25 200 GLU A N 1
ATOM 1686 C CA . GLU A 1 200 ? -9.359 -33.156 -13.758 1 96.25 200 GLU A CA 1
ATOM 1687 C C . GLU A 1 200 ? -8.719 -32.75 -15.078 1 96.25 200 GLU A C 1
ATOM 1689 O O . GLU A 1 200 ? -9.289 -33 -16.156 1 96.25 200 GLU A O 1
ATOM 1694 N N . PHE A 1 201 ? -7.621 -32.125 -14.992 1 96.44 201 PHE A N 1
ATOM 1695 C CA . PHE A 1 201 ? -6.887 -31.703 -16.188 1 96.44 201 PHE A CA 1
ATOM 1696 C C . PHE A 1 201 ? -6.57 -32.906 -17.062 1 96.44 201 PHE A C 1
ATOM 1698 O O . PHE A 1 201 ? -6.801 -32.875 -18.266 1 96.44 201 PHE A O 1
ATOM 1705 N N . TYR A 1 202 ? -6.098 -33.969 -16.469 1 96.06 202 TYR A N 1
ATOM 1706 C CA . TYR A 1 202 ? -5.66 -35.125 -17.234 1 96.06 202 TYR A CA 1
ATOM 1707 C C . TYR A 1 202 ? -6.848 -36 -17.625 1 96.06 202 TYR A C 1
ATOM 1709 O O . TYR A 1 202 ? -6.773 -36.75 -18.594 1 96.06 202 TYR A O 1
ATOM 1717 N N . GLU A 1 203 ? -7.934 -35.906 -16.891 1 95.44 203 GLU A N 1
ATOM 1718 C CA . GLU A 1 203 ? -9.156 -36.594 -17.297 1 95.44 203 GLU A CA 1
ATOM 1719 C C . GLU A 1 203 ? -9.758 -36 -18.547 1 95.44 203 GLU A C 1
ATOM 1721 O O . GLU A 1 203 ? -10.391 -36.688 -19.344 1 95.44 203 GLU A O 1
ATOM 1726 N N . ASN A 1 204 ? -9.523 -34.688 -18.656 1 94.88 204 ASN A N 1
ATOM 1727 C CA . ASN A 1 204 ? -10.078 -33.938 -19.781 1 94.88 204 ASN A CA 1
ATOM 1728 C C . ASN A 1 204 ? -8.984 -33.25 -20.578 1 94.88 204 ASN A C 1
ATOM 1730 O O . ASN A 1 204 ? -9.07 -32.031 -20.828 1 94.88 204 ASN A O 1
ATOM 1734 N N . ILE A 1 205 ? -8.07 -34 -20.938 1 91.5 205 ILE A N 1
ATOM 1735 C CA . ILE A 1 205 ? -6.906 -33.406 -21.594 1 91.5 205 ILE A CA 1
ATOM 1736 C C . ILE A 1 205 ? -7.344 -32.719 -22.875 1 91.5 205 ILE A C 1
ATOM 1738 O O . ILE A 1 205 ? -8.062 -33.281 -23.703 1 91.5 205 ILE A O 1
ATOM 1742 N N . ASP A 1 206 ? -7.031 -31.516 -23.016 1 92.94 206 ASP A N 1
ATOM 1743 C CA . ASP A 1 206 ? -7.219 -30.719 -24.219 1 92.94 206 ASP A CA 1
ATOM 1744 C C . ASP A 1 206 ? -5.934 -30.656 -25.047 1 92.94 206 ASP A C 1
ATOM 1746 O O . ASP A 1 206 ? -4.984 -29.969 -24.672 1 92.94 206 ASP A O 1
ATOM 1750 N N . GLU A 1 207 ? -5.93 -31.25 -26.156 1 92 207 GLU A N 1
ATOM 1751 C CA . GLU A 1 207 ? -4.738 -31.344 -27 1 92 207 GLU A CA 1
ATOM 1752 C C . GLU A 1 207 ? -4.238 -29.969 -27.406 1 92 207 GLU A C 1
ATOM 1754 O O . GLU A 1 207 ? -3.037 -29.766 -27.594 1 92 207 GLU A O 1
ATOM 1759 N N . ASN A 1 208 ? -5.16 -29.094 -27.531 1 93.88 208 ASN A N 1
ATOM 1760 C CA . ASN A 1 208 ? -4.77 -27.734 -27.922 1 93.88 208 ASN A CA 1
ATOM 1761 C C . ASN A 1 208 ? -3.922 -27.062 -26.844 1 93.88 208 ASN A C 1
ATOM 1763 O O . ASN A 1 208 ? -3.006 -26.312 -27.156 1 93.88 208 ASN A O 1
ATOM 1767 N N . ILE A 1 209 ? -4.254 -27.375 -25.625 1 94.56 209 ILE A N 1
ATOM 1768 C CA . ILE A 1 209 ? -3.475 -26.812 -24.531 1 94.56 209 ILE A CA 1
ATOM 1769 C C . ILE A 1 209 ? -2.08 -27.438 -24.516 1 94.56 209 ILE A C 1
ATOM 1771 O O . ILE A 1 209 ? -1.079 -26.734 -24.375 1 94.56 209 ILE A O 1
ATOM 1775 N N . ILE A 1 210 ? -1.955 -28.734 -24.719 1 94.94 210 ILE A N 1
ATOM 1776 C CA . ILE A 1 210 ? -0.673 -29.438 -24.719 1 94.94 210 ILE A CA 1
ATOM 1777 C C . ILE A 1 210 ? 0.193 -28.906 -25.859 1 94.94 210 ILE A C 1
ATOM 1779 O O . ILE A 1 210 ? 1.392 -28.672 -25.688 1 94.94 210 ILE A O 1
ATOM 1783 N N . LYS A 1 211 ? -0.461 -28.703 -26.984 1 94.31 211 LYS A N 1
ATOM 1784 C CA . LYS A 1 211 ? 0.247 -28.172 -28.141 1 94.31 211 LYS A CA 1
ATOM 1785 C C . LYS A 1 211 ? 0.8 -26.781 -27.859 1 94.31 211 LYS A C 1
ATOM 1787 O O . LYS A 1 211 ? 1.899 -26.438 -28.297 1 94.31 211 LYS A O 1
ATOM 1792 N N . SER A 1 212 ? 0.026 -26.078 -27.156 1 93.81 212 SER A N 1
ATOM 1793 C CA . SER A 1 212 ? 0.448 -24.719 -26.844 1 93.81 212 SER A CA 1
ATOM 1794 C C . SER A 1 212 ? 1.65 -24.703 -25.906 1 93.81 212 SER A C 1
ATOM 1796 O O . SER A 1 212 ? 2.475 -23.797 -25.953 1 93.81 212 SER A O 1
ATOM 1798 N N . ILE A 1 213 ? 1.752 -25.719 -25.125 1 92.75 213 ILE A N 1
ATOM 1799 C CA . ILE A 1 213 ? 2.809 -25.766 -24.109 1 92.75 213 ILE A CA 1
ATOM 1800 C C . ILE A 1 213 ? 4.043 -26.453 -24.688 1 92.75 213 ILE A C 1
ATOM 1802 O O . ILE A 1 213 ? 5.164 -25.953 -24.547 1 92.75 213 ILE A O 1
ATOM 1806 N N . LEU A 1 214 ? 3.85 -27.594 -25.438 1 94.06 214 LEU A N 1
ATOM 1807 C CA . LEU A 1 214 ? 4.973 -28.438 -25.812 1 94.06 214 LEU A CA 1
ATOM 1808 C C . LEU A 1 214 ? 5.266 -28.312 -27.312 1 94.06 214 LEU A C 1
ATOM 1810 O O . LEU A 1 214 ? 6.242 -28.875 -27.812 1 94.06 214 LEU A O 1
ATOM 1814 N N . GLY A 1 215 ? 4.371 -27.547 -28.031 1 92.62 215 GLY A N 1
ATOM 1815 C CA . GLY A 1 215 ? 4.586 -27.359 -29.469 1 92.62 215 GLY A CA 1
ATOM 1816 C C . GLY A 1 215 ? 4.602 -28.672 -30.234 1 92.62 215 GLY A C 1
ATOM 1817 O O . GLY A 1 215 ? 3.668 -29.469 -30.141 1 92.62 215 GLY A O 1
ATOM 1818 N N . ARG A 1 216 ? 5.754 -28.891 -30.922 1 90.5 216 ARG A N 1
ATOM 1819 C CA . ARG A 1 216 ? 5.883 -30.016 -31.844 1 90.5 216 ARG A CA 1
ATOM 1820 C C . ARG A 1 216 ? 5.926 -31.344 -31.078 1 90.5 216 ARG A C 1
ATOM 1822 O O . ARG A 1 216 ? 5.668 -32.406 -31.641 1 90.5 216 ARG A O 1
ATOM 1829 N N . ASN A 1 217 ? 6.18 -31.219 -29.844 1 92.44 217 ASN A N 1
ATOM 1830 C CA . ASN A 1 217 ? 6.348 -32.438 -29.047 1 92.44 217 ASN A CA 1
ATOM 1831 C C . ASN A 1 217 ? 5.016 -32.906 -28.484 1 92.44 217 ASN A C 1
ATOM 1833 O O . ASN A 1 217 ? 4.984 -33.844 -27.672 1 92.44 217 ASN A O 1
ATOM 1837 N N . TYR A 1 218 ? 3.914 -32.281 -28.875 1 93 218 TYR A N 1
ATOM 1838 C CA . TYR A 1 218 ? 2.629 -32.594 -28.266 1 93 218 TYR A CA 1
ATOM 1839 C C . TYR A 1 218 ? 2.264 -34.062 -28.516 1 93 218 TYR A C 1
ATOM 1841 O O . TYR A 1 218 ? 1.748 -34.75 -27.625 1 93 218 TYR A O 1
ATOM 1849 N N . ASN A 1 219 ? 2.58 -34.594 -29.672 1 93 219 ASN A N 1
ATOM 1850 C CA . ASN A 1 219 ? 2.26 -35.969 -29.984 1 93 219 ASN A CA 1
ATOM 1851 C C . ASN A 1 219 ? 3.098 -36.969 -29.156 1 93 219 ASN A C 1
ATOM 1853 O O . ASN A 1 219 ? 2.6 -38 -28.719 1 93 219 ASN A O 1
ATOM 1857 N N . ASN A 1 220 ? 4.34 -36.625 -29.016 1 94 220 ASN A N 1
ATOM 1858 C CA . ASN A 1 220 ? 5.223 -37.438 -28.172 1 94 220 ASN A CA 1
ATOM 1859 C C . ASN A 1 220 ? 4.715 -37.531 -26.75 1 94 220 ASN A C 1
ATOM 1861 O O . ASN A 1 220 ? 4.805 -38.594 -26.109 1 94 220 ASN A O 1
ATOM 1865 N N . TYR A 1 221 ? 4.168 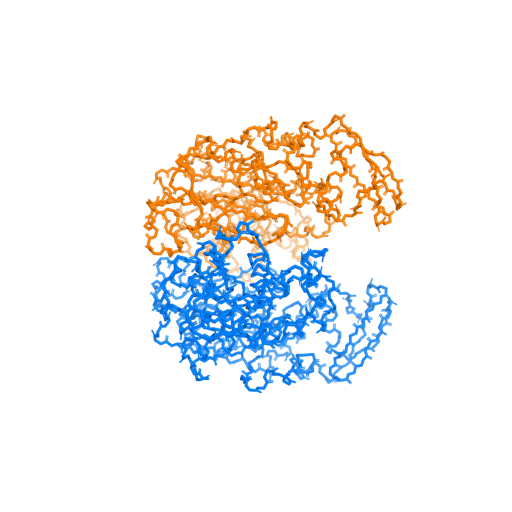-36.469 -26.297 1 95.5 221 TYR A N 1
ATOM 1866 C CA . TYR A 1 221 ? 3.688 -36.438 -24.922 1 95.5 221 TYR A CA 1
ATOM 1867 C C . TYR A 1 221 ? 2.432 -37.312 -24.75 1 95.5 221 TYR A C 1
ATOM 1869 O O . TYR A 1 221 ? 2.285 -38.031 -23.766 1 95.5 221 TYR A O 1
ATOM 1877 N N . ILE A 1 222 ? 1.567 -37.219 -25.734 1 94.25 222 ILE A N 1
ATOM 1878 C CA . ILE A 1 222 ? 0.337 -38 -25.688 1 94.25 222 ILE A CA 1
ATOM 1879 C C . ILE A 1 222 ? 0.672 -39.5 -25.703 1 94.25 222 ILE A C 1
ATOM 1881 O O . ILE A 1 222 ? 0.083 -40.281 -24.953 1 94.25 222 ILE A O 1
ATOM 1885 N N . ASN A 1 223 ? 1.594 -39.844 -26.516 1 94.12 223 ASN A N 1
ATOM 1886 C CA . ASN A 1 223 ? 2.029 -41.219 -26.562 1 94.12 223 ASN A CA 1
ATOM 1887 C C . ASN A 1 223 ? 2.689 -41.656 -25.25 1 94.12 223 ASN A C 1
ATOM 1889 O O . ASN A 1 223 ? 2.49 -42.781 -24.781 1 94.12 223 ASN A O 1
ATOM 1893 N N . TYR A 1 224 ? 3.438 -40.719 -24.781 1 94 224 TYR A N 1
ATOM 1894 C CA . TYR A 1 224 ? 4.121 -40.969 -23.516 1 94 224 TYR A CA 1
ATOM 1895 C C . TYR A 1 224 ? 3.121 -41.25 -22.391 1 94 224 TYR A C 1
ATOM 1897 O O . TYR A 1 224 ? 3.334 -42.156 -21.578 1 94 224 TYR A O 1
ATOM 1905 N N . LEU A 1 225 ? 2.025 -40.594 -22.344 1 95.12 225 LEU A N 1
ATOM 1906 C CA . LEU A 1 225 ? 1.008 -40.75 -21.312 1 95.12 225 LEU A CA 1
ATOM 1907 C C . LEU A 1 225 ? 0.354 -42.125 -21.375 1 95.12 225 LEU A C 1
ATOM 1909 O O . LEU A 1 225 ? -0.173 -42.625 -20.375 1 95.12 225 LEU A O 1
ATOM 1913 N N . GLN A 1 226 ? 0.507 -42.75 -22.547 1 94.38 226 GLN A N 1
ATOM 1914 C CA . GLN A 1 226 ? -0.137 -44.062 -22.75 1 94.38 226 GLN A CA 1
ATOM 1915 C C . GLN A 1 226 ? 0.802 -45.188 -22.391 1 94.38 226 GLN A C 1
ATOM 1917 O O . GLN A 1 226 ? 0.378 -46.344 -22.312 1 94.38 226 GLN A O 1
ATOM 1922 N N . LYS A 1 227 ? 1.975 -44.844 -22.094 1 93.44 227 LYS A N 1
ATOM 1923 C CA . LYS A 1 227 ? 2.938 -45.906 -21.734 1 93.44 227 LYS A CA 1
ATOM 1924 C C . LYS A 1 227 ? 2.613 -46.469 -20.359 1 93.44 227 LYS A C 1
ATOM 1926 O O . LYS A 1 227 ? 2.078 -45.781 -19.484 1 93.44 227 LYS A O 1
ATOM 1931 N N . TYR A 1 228 ? 2.967 -47.719 -20.188 1 92.31 228 TYR A N 1
ATOM 1932 C CA . TYR A 1 228 ? 2.684 -48.438 -18.938 1 92.31 228 TYR A CA 1
ATOM 1933 C C . TYR A 1 228 ? 3.887 -48.375 -18 1 92.31 228 TYR A C 1
ATOM 1935 O O . TYR A 1 228 ? 5.031 -48.5 -18.453 1 92.31 228 TYR A O 1
ATOM 1943 N N . PHE A 1 229 ? 3.596 -48.062 -16.766 1 89 229 PHE A N 1
ATOM 1944 C CA . PHE A 1 229 ? 4.562 -48.125 -15.672 1 89 229 PHE A CA 1
ATOM 1945 C C . PHE A 1 229 ? 3.979 -48.875 -14.469 1 89 229 PHE A C 1
ATOM 1947 O O . PHE A 1 229 ? 2.984 -48.406 -13.883 1 89 229 PHE A O 1
ATOM 1954 N N . ASN A 1 230 ? 4.637 -49.938 -14.109 1 89.31 230 ASN A N 1
ATOM 1955 C CA . ASN A 1 230 ? 4.199 -50.781 -12.992 1 89.31 230 ASN A CA 1
ATOM 1956 C C . ASN A 1 230 ? 2.736 -51.188 -13.141 1 89.31 230 ASN A C 1
ATOM 1958 O O . ASN A 1 230 ? 1.948 -51.031 -12.203 1 89.31 230 ASN A O 1
ATOM 1962 N N . GLY A 1 231 ? 2.318 -51.531 -14.352 1 90.38 231 GLY A N 1
ATOM 1963 C CA . GLY A 1 231 ? 1.007 -52.094 -14.617 1 90.38 231 GLY A CA 1
ATOM 1964 C C . GLY A 1 231 ? -0.066 -51.062 -14.828 1 90.38 231 GLY A C 1
ATOM 1965 O O . GLY A 1 231 ? -1.235 -51.375 -15.031 1 90.38 231 GLY A O 1
ATOM 1966 N N . LYS A 1 232 ? 0.301 -49.875 -14.711 1 92.88 232 LYS A N 1
ATOM 1967 C CA . LYS A 1 232 ? -0.639 -48.781 -14.922 1 92.88 232 LYS A CA 1
ATOM 1968 C C . LYS A 1 232 ? -0.098 -47.781 -15.938 1 92.88 232 LYS A C 1
ATOM 1970 O O . LYS A 1 232 ? 1.116 -47.594 -16.062 1 92.88 232 LYS A O 1
ATOM 1975 N N . LYS A 1 233 ? -1.067 -47.281 -16.688 1 94.19 233 LYS A N 1
ATOM 1976 C CA . LYS A 1 233 ? -0.636 -46.219 -17.609 1 94.19 233 LYS A CA 1
ATOM 1977 C C . LYS A 1 233 ? -0.163 -44.969 -16.859 1 94.19 233 LYS A C 1
ATOM 1979 O O . LYS A 1 233 ? -0.663 -44.688 -15.773 1 94.19 233 LYS A O 1
ATOM 1984 N N . ILE A 1 234 ? 0.718 -44.25 -17.422 1 93.69 234 ILE A N 1
ATOM 1985 C CA . ILE A 1 234 ? 1.271 -43.062 -16.797 1 93.69 234 ILE A CA 1
ATOM 1986 C C . ILE A 1 234 ? 0.151 -42.062 -16.516 1 93.69 234 ILE A C 1
ATOM 1988 O O . ILE A 1 234 ? 0.107 -41.469 -15.445 1 93.69 234 ILE A O 1
ATOM 1992 N N . ILE A 1 235 ? -0.807 -41.875 -17.453 1 95 235 ILE A N 1
ATOM 1993 C CA . ILE A 1 235 ? -1.893 -40.906 -17.312 1 95 235 ILE A CA 1
ATOM 1994 C C . ILE A 1 235 ? -2.756 -41.25 -16.109 1 95 235 ILE A C 1
ATOM 1996 O O . ILE A 1 235 ? -3.326 -40.375 -15.469 1 95 235 ILE A O 1
ATOM 2000 N N . ASP A 1 236 ? -2.783 -42.531 -15.789 1 94.88 236 ASP A N 1
ATOM 2001 C CA . ASP A 1 236 ? -3.609 -43 -14.68 1 94.88 236 ASP A CA 1
ATOM 2002 C C . ASP A 1 236 ? -3.039 -42.531 -13.344 1 94.88 236 ASP A C 1
ATOM 2004 O O . ASP A 1 236 ? -3.785 -42.281 -12.391 1 94.88 236 ASP A O 1
ATOM 2008 N N . PHE A 1 237 ? -1.743 -42.406 -13.297 1 94.19 237 PHE A N 1
ATOM 2009 C CA . PHE A 1 237 ? -1.115 -41.875 -12.094 1 94.19 237 PHE A CA 1
ATOM 2010 C C . PHE A 1 237 ? -1.519 -40.438 -11.867 1 94.19 237 PHE A C 1
ATOM 2012 O O . PHE A 1 237 ? -1.694 -40 -10.727 1 94.19 237 PHE A O 1
ATOM 2019 N N . PHE A 1 238 ? -1.689 -39.656 -12.922 1 95.75 238 PHE A N 1
ATOM 2020 C CA . PHE A 1 238 ? -1.989 -38.25 -12.828 1 95.75 238 PHE A CA 1
ATOM 2021 C C . PHE A 1 238 ? -3.484 -38 -12.648 1 95.75 238 PHE A C 1
ATOM 2023 O O . PHE A 1 238 ? -3.904 -36.969 -12.141 1 95.75 238 PHE A O 1
ATOM 2030 N N . THR A 1 239 ? -4.32 -38.969 -13.016 1 95.69 239 THR A N 1
ATOM 2031 C CA . THR A 1 239 ? -5.762 -38.812 -12.859 1 95.69 239 THR A CA 1
ATOM 2032 C C . THR A 1 239 ? -6.199 -39.25 -11.469 1 95.69 239 THR A C 1
ATOM 2034 O O . THR A 1 239 ? -7.324 -39 -11.047 1 95.69 239 THR A O 1
ATOM 2037 N N . ASP A 1 240 ? -5.258 -39.938 -10.805 1 91.56 240 ASP A N 1
ATOM 2038 C CA . ASP A 1 240 ? -5.57 -40.375 -9.445 1 91.56 240 ASP A CA 1
ATOM 2039 C C . ASP A 1 240 ? -5.828 -39.156 -8.539 1 91.56 240 ASP A C 1
ATOM 2041 O O . ASP A 1 240 ? -5.156 -38.125 -8.656 1 91.56 240 ASP A O 1
ATOM 2045 N N . LYS A 1 241 ? -6.754 -39.25 -7.621 1 87.81 241 LYS A N 1
ATOM 2046 C CA . LYS A 1 241 ? -7.156 -38.125 -6.797 1 87.81 241 LYS A CA 1
ATOM 2047 C C . LYS A 1 241 ? -6.348 -38.062 -5.504 1 87.81 241 LYS A C 1
ATOM 2049 O O . LYS A 1 241 ? -6.496 -37.125 -4.711 1 87.81 241 LYS A O 1
ATOM 2054 N N . SER A 1 242 ? -5.484 -39 -5.344 1 87.56 242 SER A N 1
ATOM 2055 C CA . SER A 1 242 ? -4.703 -39.062 -4.109 1 87.56 242 SER A CA 1
ATOM 2056 C C . SER A 1 242 ? -3.207 -39.094 -4.402 1 87.56 242 SER A C 1
ATOM 2058 O O . SER A 1 242 ? -2.799 -39.312 -5.547 1 87.56 242 SER A O 1
ATOM 2060 N N . GLY A 1 243 ? -2.463 -38.719 -3.398 1 87.75 243 GLY A N 1
ATOM 2061 C CA . GLY A 1 243 ? -1.018 -38.844 -3.479 1 87.75 243 GLY A CA 1
ATOM 2062 C C . GLY A 1 243 ? -0.334 -37.594 -3.988 1 87.75 243 GLY A C 1
ATOM 2063 O O . GLY A 1 243 ? -1 -36.625 -4.41 1 87.75 243 GLY A O 1
ATOM 2064 N N . ASN A 1 244 ? 0.988 -37.594 -3.885 1 93.44 244 ASN A N 1
ATOM 2065 C CA . ASN A 1 244 ? 1.815 -36.5 -4.352 1 93.44 244 ASN A CA 1
ATOM 2066 C C . ASN A 1 244 ? 2.195 -36.656 -5.82 1 93.44 244 ASN A C 1
ATOM 2068 O O . ASN A 1 244 ? 3.229 -37.25 -6.137 1 93.44 244 ASN A O 1
ATOM 2072 N N . LYS A 1 245 ? 1.466 -36.031 -6.645 1 94.44 245 LYS A N 1
ATOM 2073 C CA . LYS A 1 245 ? 1.648 -36.156 -8.086 1 94.44 245 LYS A CA 1
ATOM 2074 C C . LYS A 1 245 ? 2.924 -35.469 -8.539 1 94.44 245 LYS A C 1
ATOM 2076 O O . LYS A 1 245 ? 3.439 -35.75 -9.625 1 94.44 245 LYS A O 1
ATOM 2081 N N . PHE A 1 246 ? 3.375 -34.562 -7.75 1 94.38 246 PHE A N 1
ATOM 2082 C CA . PHE A 1 246 ? 4.598 -33.844 -8.094 1 94.38 246 PHE A CA 1
ATOM 2083 C C . PHE A 1 246 ? 5.812 -34.75 -7.961 1 94.38 246 PHE A C 1
ATOM 2085 O O . PHE A 1 246 ? 6.738 -34.688 -8.766 1 94.38 246 PHE A O 1
ATOM 2092 N N . LYS A 1 247 ? 5.785 -35.562 -6.977 1 92.5 247 LYS A N 1
ATOM 2093 C CA . LYS A 1 247 ? 6.828 -36.562 -6.812 1 92.5 247 LYS A CA 1
ATOM 2094 C C . LYS A 1 247 ? 6.828 -37.562 -7.977 1 92.5 247 LYS A C 1
ATOM 2096 O O . LYS A 1 247 ? 7.887 -37.906 -8.492 1 92.5 247 LYS A O 1
ATOM 2101 N N . ILE A 1 248 ? 5.707 -37.938 -8.328 1 91.56 248 ILE A N 1
ATOM 2102 C CA . ILE A 1 248 ? 5.527 -38.875 -9.43 1 91.56 248 ILE A CA 1
ATOM 2103 C C . ILE A 1 248 ? 6.02 -38.25 -10.734 1 91.56 248 ILE A C 1
ATOM 2105 O O . ILE A 1 248 ? 6.777 -38.875 -11.477 1 91.56 248 ILE A O 1
ATOM 2109 N N . MET A 1 249 ? 5.562 -37.062 -10.938 1 92.56 249 MET A N 1
ATOM 2110 C CA . MET A 1 249 ? 5.949 -36.344 -12.133 1 92.56 249 MET A CA 1
ATOM 2111 C C . MET A 1 249 ? 7.465 -36.188 -12.227 1 92.56 249 MET A C 1
ATOM 2113 O O . MET A 1 249 ? 8.047 -36.438 -13.289 1 92.56 249 MET A O 1
ATOM 2117 N N . ASP A 1 250 ? 8.055 -35.844 -11.156 1 91.81 250 ASP A N 1
ATOM 2118 C CA . ASP A 1 250 ? 9.5 -35.625 -11.117 1 91.81 250 ASP A CA 1
ATOM 2119 C C . ASP A 1 250 ? 10.25 -36.938 -11.398 1 91.81 250 ASP A C 1
ATOM 2121 O O . ASP A 1 250 ? 11.234 -36.938 -12.148 1 91.81 250 ASP A O 1
ATOM 2125 N N . SER A 1 251 ? 9.859 -38 -10.867 1 91.25 251 SER A N 1
ATOM 2126 C CA . SER A 1 251 ? 10.453 -39.344 -11.07 1 91.25 251 SER A CA 1
ATOM 2127 C C . SER A 1 251 ? 10.328 -39.781 -12.523 1 91.25 251 SER A C 1
ATOM 2129 O O . SER A 1 251 ? 11.281 -40.312 -13.102 1 91.25 251 SER A O 1
ATOM 2131 N N . PHE A 1 252 ? 9.148 -39.562 -13.07 1 91.81 252 PHE A N 1
ATOM 2132 C CA . PHE A 1 252 ? 8.891 -39.969 -14.438 1 91.81 252 PHE A CA 1
ATOM 2133 C C . PHE A 1 252 ? 9.734 -39.156 -15.422 1 91.81 252 PHE A C 1
ATOM 2135 O O . PHE A 1 252 ? 10.266 -39.719 -16.391 1 91.81 252 PHE A O 1
ATOM 2142 N N . ASP A 1 253 ? 9.758 -37.906 -15.164 1 91.88 253 ASP A N 1
ATOM 2143 C CA . ASP A 1 253 ? 10.578 -37.062 -16.016 1 91.88 253 ASP A CA 1
ATOM 2144 C C . ASP A 1 253 ? 12.047 -37.469 -15.953 1 91.88 253 ASP A C 1
ATOM 2146 O O . ASP A 1 253 ? 12.727 -37.531 -16.969 1 91.88 253 ASP A O 1
ATOM 2150 N N . ALA A 1 254 ? 12.562 -37.719 -14.789 1 90.62 254 ALA A N 1
ATOM 2151 C CA . ALA A 1 254 ? 13.953 -38.125 -14.602 1 90.62 254 ALA A CA 1
ATOM 2152 C C . ALA A 1 254 ? 14.234 -39.469 -15.289 1 90.62 254 ALA A C 1
ATOM 2154 O O . ALA A 1 254 ? 15.242 -39.625 -15.984 1 90.62 254 ALA A O 1
ATOM 2155 N N . LYS A 1 255 ? 13.43 -40.406 -15.125 1 89.62 255 LYS A N 1
ATOM 2156 C CA . LYS A 1 255 ? 13.586 -41.75 -15.672 1 89.62 255 LYS A CA 1
ATOM 2157 C C . LYS A 1 255 ? 13.586 -41.719 -17.203 1 89.62 255 LYS A C 1
ATOM 2159 O O . LYS A 1 255 ? 14.305 -42.5 -17.844 1 89.62 255 LYS A O 1
ATOM 2164 N N . ASN A 1 256 ? 12.766 -40.875 -17.75 1 88.94 256 ASN A N 1
ATOM 2165 C CA . ASN A 1 256 ? 12.625 -40.844 -19.203 1 88.94 256 ASN A CA 1
ATOM 2166 C C . ASN A 1 256 ? 13.484 -39.75 -19.812 1 88.94 256 ASN A C 1
ATOM 2168 O O . ASN A 1 256 ? 13.461 -39.531 -21.031 1 88.94 256 ASN A O 1
ATOM 2172 N N . LYS A 1 257 ? 14.195 -38.969 -18.938 1 89.38 257 LYS A N 1
ATOM 2173 C CA . LYS A 1 257 ? 15.086 -37.875 -19.359 1 89.38 257 LYS A CA 1
ATOM 2174 C C . LYS A 1 257 ? 14.328 -36.844 -20.188 1 89.38 257 LYS A C 1
ATOM 2176 O O . LYS A 1 257 ? 14.758 -36.469 -21.281 1 89.38 257 LYS A O 1
ATOM 2181 N N . ILE A 1 258 ? 13.141 -36.594 -19.75 1 88.25 258 ILE A N 1
ATOM 2182 C CA . ILE A 1 258 ? 12.312 -35.562 -20.375 1 88.25 258 ILE A CA 1
ATOM 2183 C C . ILE A 1 258 ? 11.945 -34.469 -19.359 1 88.25 258 ILE A C 1
ATOM 2185 O O . ILE A 1 258 ? 12.25 -34.625 -18.172 1 88.25 258 ILE A O 1
ATOM 2189 N N . THR A 1 259 ? 11.289 -33.344 -19.875 1 89.44 259 THR A N 1
ATOM 2190 C CA . THR A 1 259 ? 10.812 -32.281 -19 1 89.44 259 THR A CA 1
ATOM 2191 C C . THR A 1 259 ? 9.336 -31.984 -19.266 1 89.44 259 THR A C 1
ATOM 2193 O O . THR A 1 259 ? 8.805 -30.984 -18.797 1 89.44 259 THR A O 1
ATOM 2196 N N . TYR A 1 260 ? 8.664 -32.875 -20 1 91.62 260 TYR A N 1
ATOM 2197 C CA . TYR A 1 260 ? 7.309 -32.625 -20.469 1 91.62 260 TYR A CA 1
ATOM 2198 C C . TYR A 1 260 ? 6.352 -32.438 -19.297 1 91.62 260 TYR A C 1
ATOM 2200 O O . TYR A 1 260 ? 5.578 -31.469 -19.281 1 91.62 260 TYR A O 1
ATOM 2208 N N . ASN A 1 261 ? 6.461 -33.312 -18.359 1 93.31 261 ASN A N 1
ATOM 2209 C CA . ASN A 1 261 ? 5.535 -33.25 -17.234 1 93.31 261 ASN A CA 1
ATOM 2210 C C . ASN A 1 261 ? 5.727 -31.969 -16.438 1 93.31 261 ASN A C 1
ATOM 2212 O O . ASN A 1 261 ? 4.754 -31.328 -16.031 1 93.31 261 ASN A O 1
ATOM 2216 N N . ARG A 1 262 ? 6.891 -31.672 -16.234 1 92.69 262 ARG A N 1
ATOM 2217 C CA . ARG A 1 262 ? 7.191 -30.469 -15.469 1 92.69 262 ARG A CA 1
ATOM 2218 C C . ARG A 1 262 ? 6.605 -29.234 -16.156 1 92.69 262 ARG A C 1
ATOM 2220 O O . ARG A 1 262 ? 6.043 -28.359 -15.492 1 92.69 262 ARG A O 1
ATOM 2227 N N . ASP A 1 263 ? 6.711 -29.156 -17.406 1 93.06 263 ASP A N 1
ATOM 2228 C CA . ASP A 1 263 ? 6.184 -28.031 -18.172 1 93.06 263 ASP A CA 1
ATOM 2229 C C . ASP A 1 263 ? 4.664 -27.969 -18.062 1 93.06 263 ASP A C 1
ATOM 2231 O O . ASP A 1 263 ? 4.094 -26.891 -17.906 1 93.06 263 ASP A O 1
ATOM 2235 N N . ILE A 1 264 ? 4.082 -29.031 -18.156 1 94.88 264 ILE A N 1
ATOM 2236 C CA . ILE A 1 264 ? 2.629 -29.094 -18.062 1 94.88 264 ILE A CA 1
ATOM 2237 C C . ILE A 1 264 ? 2.18 -28.719 -16.656 1 94.88 264 ILE A C 1
ATOM 2239 O O . ILE A 1 264 ? 1.221 -27.953 -16.484 1 94.88 264 ILE A O 1
ATOM 2243 N N . PHE A 1 265 ? 2.904 -29.219 -15.664 1 95.06 265 PHE A N 1
ATOM 2244 C CA . PHE A 1 265 ? 2.547 -28.938 -14.281 1 95.06 265 PHE A CA 1
ATOM 2245 C C . PHE A 1 265 ? 2.711 -27.453 -13.969 1 95.06 265 PHE A C 1
ATOM 2247 O O . PHE A 1 265 ? 1.938 -26.891 -13.195 1 95.06 265 PHE A O 1
ATOM 2254 N N . LYS A 1 266 ? 3.674 -26.875 -14.508 1 90.62 266 LYS A N 1
ATOM 2255 C CA . LYS A 1 266 ? 3.826 -25.438 -14.352 1 90.62 266 LYS A CA 1
ATOM 2256 C C . LYS A 1 266 ? 2.586 -24.703 -14.852 1 90.62 266 LYS A C 1
ATOM 2258 O O . LYS A 1 266 ? 2.088 -23.797 -14.188 1 90.62 266 LYS A O 1
ATOM 2263 N N . TYR A 1 267 ? 2.152 -25.109 -15.961 1 92.31 267 TYR A N 1
ATOM 2264 C CA . TYR A 1 267 ? 0.949 -24.531 -16.547 1 92.31 267 TYR A CA 1
ATOM 2265 C C . TYR A 1 267 ? -0.261 -24.766 -15.648 1 92.31 267 TYR A C 1
ATOM 2267 O O . TYR A 1 267 ? -1.065 -23.859 -15.422 1 92.31 267 TYR A O 1
ATOM 2275 N N . ILE A 1 268 ? -0.359 -25.938 -15.18 1 94.75 268 ILE A N 1
ATOM 2276 C CA . ILE A 1 268 ? -1.498 -26.312 -14.352 1 94.75 268 ILE A CA 1
ATOM 2277 C C . ILE A 1 268 ? -1.51 -25.484 -13.078 1 94.75 268 ILE A C 1
ATOM 2279 O O . ILE A 1 268 ? -2.553 -24.953 -12.68 1 94.75 268 ILE A O 1
ATOM 2283 N N . ILE A 1 269 ? -0.386 -25.344 -12.445 1 92.38 269 ILE A N 1
ATOM 2284 C CA . ILE A 1 269 ? -0.281 -24.578 -11.203 1 92.38 269 ILE A CA 1
ATOM 2285 C C . ILE A 1 269 ? -0.671 -23.125 -11.453 1 92.38 269 ILE A C 1
ATOM 2287 O O . ILE A 1 269 ? -1.428 -22.547 -10.672 1 92.38 269 ILE A O 1
ATOM 2291 N N . GLU A 1 270 ? -0.207 -22.578 -12.492 1 89.44 270 GLU A N 1
ATOM 2292 C CA . GLU A 1 270 ? -0.502 -21.188 -12.82 1 89.44 270 GLU A CA 1
ATOM 2293 C C . GLU A 1 270 ? -1.997 -20.984 -13.039 1 89.44 270 GLU A C 1
ATOM 2295 O O . GLU A 1 270 ? -2.568 -20 -12.57 1 89.44 270 GLU A O 1
ATOM 2300 N N . ASN A 1 271 ? -2.537 -21.844 -13.773 1 91.88 271 ASN A N 1
ATOM 2301 C CA . ASN A 1 271 ? -3.969 -21.734 -14.031 1 91.88 271 ASN A CA 1
ATOM 2302 C C . ASN A 1 271 ? -4.785 -21.953 -12.766 1 91.88 271 ASN A C 1
ATOM 2304 O O . ASN A 1 271 ? -5.812 -21.312 -12.562 1 91.88 271 ASN A O 1
ATOM 2308 N N . PHE A 1 272 ? -4.344 -22.906 -11.969 1 93.88 272 PHE A N 1
ATOM 2309 C CA . PHE A 1 272 ? -4.996 -23.156 -10.688 1 93.88 272 PHE A CA 1
ATOM 2310 C C . PHE A 1 272 ? -4.977 -21.906 -9.82 1 93.88 272 PHE A C 1
ATOM 2312 O O . PHE A 1 272 ? -6 -21.531 -9.242 1 93.88 272 PHE A O 1
ATOM 2319 N N . LYS A 1 273 ? -3.85 -21.297 -9.719 1 90.44 273 LYS A N 1
ATOM 2320 C CA . LYS A 1 273 ? -3.701 -20.078 -8.914 1 90.44 273 LYS A CA 1
ATOM 2321 C C . LYS A 1 273 ? -4.625 -18.969 -9.414 1 90.44 273 LYS A C 1
ATOM 2323 O O . LYS A 1 273 ? -5.316 -18.328 -8.625 1 90.44 273 LYS A O 1
ATOM 2328 N N . LYS A 1 274 ? -4.668 -18.766 -10.68 1 88.06 274 LYS A N 1
ATOM 2329 C CA . LYS A 1 274 ? -5.477 -17.719 -11.297 1 88.06 274 LYS A CA 1
ATOM 2330 C C . LYS A 1 274 ? -6.957 -17.891 -10.953 1 88.06 274 LYS A C 1
ATOM 2332 O O . LYS A 1 274 ? -7.672 -16.906 -10.766 1 88.06 274 LYS A O 1
ATOM 2337 N N . GLY A 1 275 ? -7.344 -19.094 -10.797 1 90.88 275 GLY A N 1
ATOM 2338 C CA . GLY A 1 275 ? -8.758 -19.359 -10.586 1 90.88 275 GLY A CA 1
ATOM 2339 C C . GLY A 1 275 ? -9.125 -19.5 -9.117 1 90.88 275 GLY A C 1
ATOM 2340 O O . GLY A 1 275 ? -10.312 -19.5 -8.773 1 90.88 275 GLY A O 1
ATOM 2341 N N . ASN A 1 276 ? -8.109 -19.531 -8.273 1 92.94 276 ASN A N 1
ATOM 2342 C CA . ASN A 1 276 ? -8.445 -19.906 -6.906 1 92.94 276 ASN A CA 1
ATOM 2343 C C . ASN A 1 276 ? -7.914 -18.875 -5.906 1 92.94 276 ASN A C 1
ATOM 2345 O O . ASN A 1 276 ? -8.375 -18.828 -4.762 1 92.94 276 ASN A O 1
ATOM 2349 N N . LEU A 1 277 ? -6.922 -18.094 -6.27 1 91.62 277 LEU A N 1
ATOM 2350 C CA . LEU A 1 277 ? -6.344 -17.141 -5.324 1 91.62 277 LEU A CA 1
ATOM 2351 C C . LEU A 1 277 ? -7.242 -15.922 -5.164 1 91.62 277 LEU A C 1
ATOM 2353 O O . LEU A 1 277 ? -8.039 -15.617 -6.051 1 91.62 277 LEU A O 1
ATOM 2357 N N . ALA A 1 278 ? -7.23 -15.359 -3.996 1 93.69 278 ALA A N 1
ATOM 2358 C CA . ALA A 1 278 ? -7.848 -14.062 -3.746 1 93.69 278 ALA A CA 1
ATOM 2359 C C . ALA A 1 278 ? -6.789 -12.992 -3.51 1 93.69 278 ALA A C 1
ATOM 2361 O O . ALA A 1 278 ? -5.926 -13.141 -2.641 1 93.69 278 ALA A O 1
ATOM 2362 N N . GLU A 1 279 ? -6.91 -11.977 -4.293 1 92.38 279 GLU A N 1
ATOM 2363 C CA . GLU A 1 279 ? -5.938 -10.891 -4.184 1 92.38 279 GLU A CA 1
ATOM 2364 C C . GLU A 1 279 ? -6.289 -9.945 -3.035 1 92.38 279 GLU A C 1
ATOM 2366 O O . GLU A 1 279 ? -7.035 -8.984 -3.223 1 92.38 279 GLU A O 1
ATOM 2371 N N . ILE A 1 280 ? -5.703 -10.219 -1.899 1 94.88 280 ILE A N 1
ATOM 2372 C CA . ILE A 1 280 ? -5.934 -9.359 -0.743 1 94.88 280 ILE A CA 1
ATOM 2373 C C . ILE A 1 280 ? -4.77 -8.383 -0.589 1 94.88 280 ILE A C 1
ATOM 2375 O O . ILE A 1 280 ? -3.672 -8.633 -1.093 1 94.88 280 ILE A O 1
ATOM 2379 N N . ASP A 1 281 ? -5.043 -7.266 0.065 1 92.44 281 ASP A N 1
ATOM 2380 C CA . ASP A 1 281 ? -3.979 -6.355 0.48 1 92.44 281 ASP A CA 1
ATOM 2381 C C . ASP A 1 281 ? -3.312 -6.84 1.766 1 92.44 281 ASP A C 1
ATOM 2383 O O . ASP A 1 281 ? -3.77 -6.52 2.865 1 92.44 281 ASP A O 1
ATOM 2387 N N . GLU A 1 282 ? -2.197 -7.398 1.624 1 90.25 282 GLU A N 1
ATOM 2388 C CA . GLU A 1 282 ? -1.552 -8.125 2.711 1 90.25 282 GLU A CA 1
ATOM 2389 C C . GLU A 1 282 ? -1.234 -7.207 3.885 1 90.25 282 GLU A C 1
ATOM 2391 O O . GLU A 1 282 ? -1.424 -7.578 5.043 1 90.25 282 GLU A O 1
ATOM 2396 N N . PRO A 1 283 ? -0.815 -6 3.654 1 89.25 283 PRO A N 1
ATOM 2397 C CA . PRO A 1 283 ? -0.514 -5.121 4.785 1 89.25 283 PRO A CA 1
ATOM 2398 C C . PRO A 1 283 ? -1.736 -4.844 5.66 1 89.25 283 PRO A C 1
ATOM 2400 O O . PRO A 1 283 ? -1.606 -4.672 6.875 1 89.25 283 PRO A O 1
ATOM 2403 N N . VAL A 1 284 ? -2.828 -4.871 5.062 1 93.69 284 VAL A N 1
ATOM 2404 C CA . VAL A 1 284 ? -4.047 -4.637 5.824 1 93.69 284 VAL A CA 1
ATOM 2405 C C . VAL A 1 284 ? -4.32 -5.82 6.75 1 93.69 284 VAL A C 1
ATOM 2407 O O . VAL A 1 284 ? -4.699 -5.641 7.906 1 93.69 284 VAL A O 1
ATOM 2410 N N . THR A 1 285 ? -4.09 -6.977 6.262 1 96.44 285 THR A N 1
ATOM 2411 C CA . THR A 1 285 ? -4.363 -8.195 7.008 1 96.44 285 THR A CA 1
ATOM 2412 C C . THR A 1 285 ? -3.348 -8.383 8.133 1 96.44 285 THR A C 1
ATOM 2414 O O . THR A 1 285 ? -3.701 -8.82 9.227 1 96.44 285 THR A O 1
ATOM 2417 N N . THR A 1 286 ? -2.141 -8.039 7.906 1 94.38 286 THR A N 1
ATOM 2418 C CA . THR A 1 286 ? -1.068 -8.344 8.852 1 94.38 286 THR A CA 1
ATOM 2419 C C . THR A 1 286 ? -0.988 -7.27 9.93 1 94.38 286 THR A C 1
ATOM 2421 O O . THR A 1 286 ? -0.391 -7.492 10.992 1 94.38 286 THR A O 1
ATOM 2424 N N . ASP A 1 287 ? -1.58 -6.137 9.703 1 93.5 287 ASP A N 1
ATOM 2425 C CA . ASP A 1 287 ? -1.515 -5.023 10.641 1 93.5 287 ASP A CA 1
ATOM 2426 C C . ASP A 1 287 ? -2.516 -5.211 11.781 1 93.5 287 ASP A C 1
ATOM 2428 O O . ASP A 1 287 ? -3.729 -5.129 11.57 1 93.5 287 ASP A O 1
ATOM 2432 N N . ILE A 1 288 ? -1.995 -5.316 12.953 1 94.88 288 ILE A N 1
ATOM 2433 C CA . ILE A 1 288 ? -2.863 -5.609 14.094 1 94.88 288 ILE A CA 1
ATOM 2434 C C . ILE A 1 288 ? -3.383 -4.309 14.695 1 94.88 288 ILE A C 1
ATOM 2436 O O . ILE A 1 288 ? -4.047 -4.32 15.734 1 94.88 288 ILE A O 1
ATOM 2440 N N . HIS A 1 289 ? -3.127 -3.168 14.078 1 93.19 289 HIS A N 1
ATOM 2441 C CA . HIS A 1 289 ? -3.602 -1.859 14.516 1 93.19 289 HIS A CA 1
ATOM 2442 C C . HIS A 1 289 ? -4.332 -1.137 13.391 1 93.19 289 HIS A C 1
ATOM 2444 O O . HIS A 1 289 ? -4.492 0.085 13.43 1 93.19 289 HIS A O 1
ATOM 2450 N N . ARG A 1 290 ? -4.727 -1.812 12.438 1 93.81 290 ARG A N 1
ATOM 2451 C CA . ARG A 1 290 ? -5.199 -1.277 11.164 1 93.81 290 ARG A CA 1
ATOM 2452 C C . ARG A 1 290 ? -6.484 -0.478 11.352 1 93.81 290 ARG A C 1
ATOM 2454 O O . ARG A 1 290 ? -7.414 -0.931 12.023 1 93.81 290 ARG A O 1
ATOM 2461 N N . LEU A 1 291 ? -6.48 0.722 10.781 1 94.5 291 LEU A N 1
ATOM 2462 C CA . LEU A 1 291 ? -7.723 1.466 10.594 1 94.5 291 LEU A CA 1
ATOM 2463 C C . LEU A 1 291 ? -8.422 1.049 9.305 1 94.5 291 LEU A C 1
ATOM 2465 O O . LEU A 1 291 ? -7.773 0.881 8.273 1 94.5 291 LEU A O 1
ATOM 2469 N N . ILE A 1 292 ? -9.672 0.826 9.383 1 96.25 292 ILE A N 1
ATOM 2470 C CA . ILE A 1 292 ? -10.469 0.403 8.234 1 96.25 292 ILE A CA 1
ATOM 2471 C C . ILE A 1 292 ? -11.734 1.25 8.148 1 96.25 292 ILE A C 1
ATOM 2473 O O . ILE A 1 292 ? -12.148 1.868 9.133 1 96.25 292 ILE A O 1
ATOM 2477 N N . ARG A 1 293 ? -12.32 1.29 7.062 1 96.31 293 ARG A N 1
ATOM 2478 C CA . ARG A 1 293 ? -13.445 2.184 6.832 1 96.31 293 ARG A CA 1
ATOM 2479 C C . ARG A 1 293 ? -14.625 1.825 7.734 1 96.31 293 ARG A C 1
ATOM 2481 O O . ARG A 1 293 ? -14.922 0.646 7.941 1 96.31 293 ARG A O 1
ATOM 2488 N N . PHE A 1 294 ? -15.258 2.852 8.18 1 97.31 294 PHE A N 1
ATOM 2489 C CA . PHE A 1 294 ? -16.375 2.727 9.102 1 97.31 294 PHE A CA 1
ATOM 2490 C C . PHE A 1 294 ? -17.656 2.326 8.359 1 97.31 294 PHE A C 1
ATOM 2492 O O . PHE A 1 294 ? -18.031 2.975 7.383 1 97.31 294 PHE A O 1
ATOM 2499 N N . PRO A 1 295 ? -18.344 1.261 8.828 1 95.56 295 PRO A N 1
ATOM 2500 C CA . PRO A 1 295 ? -19.578 0.84 8.156 1 95.56 295 PRO A CA 1
ATOM 2501 C C . PRO A 1 295 ? -20.625 1.948 8.102 1 95.56 295 PRO A C 1
ATOM 2503 O O . PRO A 1 295 ? -20.812 2.684 9.078 1 95.56 295 PRO A O 1
ATOM 2506 N N . LEU A 1 296 ? -21.234 2.1 6.91 1 96.44 296 LEU A N 1
ATOM 2507 C CA . LEU A 1 296 ? -22.328 3.023 6.629 1 96.44 296 LEU A CA 1
ATOM 2508 C C . LEU A 1 296 ? -21.828 4.461 6.555 1 96.44 296 LEU A C 1
ATOM 2510 O O . LEU A 1 296 ? -22.625 5.402 6.52 1 96.44 296 LEU A O 1
ATOM 2514 N N . SER A 1 297 ? -20.531 4.66 6.625 1 97.38 297 SER A N 1
ATOM 2515 C CA . SER A 1 297 ? -19.984 5.957 6.258 1 97.38 297 SER A CA 1
ATOM 2516 C C . SER A 1 297 ? -19.906 6.117 4.742 1 97.38 297 SER A C 1
ATOM 2518 O O . SER A 1 297 ? -20.25 5.195 3.998 1 97.38 297 SER A O 1
ATOM 2520 N N . LEU A 1 298 ? -19.547 7.301 4.316 1 97.75 298 LEU A N 1
ATOM 2521 C CA . LEU A 1 298 ? -19.391 7.551 2.891 1 97.75 298 LEU A CA 1
ATOM 2522 C C . LEU A 1 298 ? -17.922 7.527 2.492 1 97.75 298 LEU A C 1
ATOM 2524 O O . LEU A 1 298 ? -17.047 7.879 3.293 1 97.75 298 LEU A O 1
ATOM 2528 N N . HIS A 1 299 ? -17.734 7.059 1.311 1 97.38 299 HIS A N 1
ATOM 2529 C CA . HIS A 1 299 ? -16.406 7.105 0.73 1 97.38 299 HIS A CA 1
ATOM 2530 C C . HIS A 1 299 ? -16.156 8.43 0.027 1 97.38 299 HIS A C 1
ATOM 2532 O O . HIS A 1 299 ? -16.828 8.766 -0.949 1 97.38 299 HIS A O 1
ATOM 2538 N N . GLY A 1 300 ? -15.195 9.07 0.393 1 96.38 300 GLY A N 1
ATOM 2539 C CA . GLY A 1 300 ? -14.945 10.438 -0.049 1 96.38 300 GLY A CA 1
ATOM 2540 C C . GLY A 1 300 ? -14.547 10.523 -1.509 1 96.38 300 GLY A C 1
ATOM 2541 O O . GLY A 1 300 ? -14.617 11.602 -2.113 1 96.38 300 GLY A O 1
ATOM 2542 N N . LYS A 1 301 ? -14.18 9.406 -2.1 1 94.31 301 LYS A N 1
ATOM 2543 C CA . LYS A 1 301 ? -13.719 9.438 -3.484 1 94.31 301 LYS A CA 1
ATOM 2544 C C . LYS A 1 301 ? -14.828 9.023 -4.441 1 94.31 301 LYS A C 1
ATOM 2546 O O . LYS A 1 301 ? -14.672 9.102 -5.664 1 94.31 301 LYS A O 1
ATOM 2551 N N . THR A 1 302 ? -15.938 8.594 -3.871 1 96.31 302 THR A N 1
ATOM 2552 C CA . THR A 1 302 ? -17 8.148 -4.766 1 96.31 302 THR A CA 1
ATOM 2553 C C . THR A 1 302 ? -18.344 8.695 -4.312 1 96.31 302 THR A C 1
ATOM 2555 O O . THR A 1 302 ? -19.297 8.781 -5.105 1 96.31 302 THR A O 1
ATOM 2558 N N . GLY A 1 303 ? -18.438 8.953 -3.039 1 97.44 303 GLY A N 1
ATOM 2559 C CA . GLY A 1 303 ? -19.719 9.352 -2.479 1 97.44 303 GLY A CA 1
ATOM 2560 C C . GLY A 1 303 ? -20.625 8.172 -2.205 1 97.44 303 GLY A C 1
ATOM 2561 O O . GLY A 1 303 ? -21.766 8.359 -1.763 1 97.44 303 GLY A O 1
ATOM 2562 N N . LEU A 1 304 ? -20.156 6.953 -2.43 1 97.88 304 LEU A N 1
ATOM 2563 C CA . LEU A 1 304 ? -20.938 5.754 -2.168 1 97.88 304 LEU A CA 1
ATOM 2564 C C . LEU A 1 304 ? -20.812 5.328 -0.71 1 97.88 304 LEU A C 1
ATOM 2566 O O . LEU A 1 304 ? -19.859 5.703 -0.03 1 97.88 304 LEU A O 1
ATOM 2570 N N . MET A 1 305 ? -21.75 4.547 -0.308 1 97.75 305 MET A N 1
ATOM 2571 C CA . MET A 1 305 ? -21.797 4.086 1.078 1 97.75 305 MET A CA 1
ATOM 2572 C C . MET A 1 305 ? -20.891 2.871 1.275 1 97.75 305 MET A C 1
ATOM 2574 O O . MET A 1 305 ? -20.844 1.987 0.418 1 97.75 305 MET A O 1
ATOM 2578 N N . VAL A 1 306 ? -20.219 2.898 2.451 1 97.69 306 VAL A N 1
ATOM 2579 C CA . VAL A 1 306 ? -19.656 1.646 2.947 1 97.69 306 VAL A CA 1
ATOM 2580 C C . VAL A 1 306 ? -20.781 0.742 3.457 1 97.69 306 VAL A C 1
ATOM 2582 O O . VAL A 1 306 ? -21.297 0.941 4.562 1 97.69 306 VAL A O 1
ATOM 2585 N N . LYS A 1 307 ? -21.078 -0.336 2.762 1 97.31 307 LYS A N 1
ATOM 2586 C CA . LYS A 1 307 ? -22.359 -1.008 2.99 1 97.31 307 LYS A CA 1
ATOM 2587 C C . LYS A 1 307 ? -22.141 -2.443 3.461 1 97.31 307 LYS A C 1
ATOM 2589 O O . LYS A 1 307 ? -21.5 -3.238 2.775 1 97.31 307 LYS A O 1
ATOM 2594 N N . PRO A 1 308 ? -22.75 -2.762 4.621 1 96.62 308 PRO A N 1
ATOM 2595 C CA . PRO A 1 308 ? -22.75 -4.172 5.023 1 96.62 308 PRO A CA 1
ATOM 2596 C C . PRO A 1 308 ? -23.609 -5.039 4.098 1 96.62 308 PRO A C 1
ATOM 2598 O O . PRO A 1 308 ? -24.656 -4.594 3.621 1 96.62 308 PRO A O 1
ATOM 2601 N N . LEU A 1 309 ? -23.156 -6.23 3.875 1 96.5 309 LEU A N 1
ATOM 2602 C CA . LEU A 1 309 ? -23.828 -7.184 3.006 1 96.5 309 LEU A CA 1
ATOM 2603 C C . LEU A 1 309 ? -23.875 -8.57 3.645 1 96.5 309 LEU A C 1
ATOM 2605 O O . LEU A 1 309 ? -22.953 -8.953 4.371 1 96.5 309 LEU A O 1
ATOM 2609 N N . LYS A 1 310 ? -24.984 -9.25 3.268 1 96.44 310 LYS A N 1
ATOM 2610 C CA . LYS A 1 310 ? -25 -10.68 3.574 1 96.44 310 LYS A CA 1
ATOM 2611 C C . LYS A 1 310 ? -24.188 -11.469 2.561 1 96.44 310 LYS A C 1
ATOM 2613 O O . LYS A 1 310 ? -24.172 -11.148 1.371 1 96.44 310 LYS A O 1
ATOM 2618 N N . ILE A 1 311 ? -23.609 -12.484 3.053 1 97.38 311 ILE A N 1
ATOM 2619 C CA . ILE A 1 311 ? -22.703 -13.281 2.232 1 97.38 311 ILE A CA 1
ATOM 2620 C C . ILE A 1 311 ? -23.469 -13.875 1.048 1 97.38 311 ILE A C 1
ATOM 2622 O O . ILE A 1 311 ? -22.984 -13.844 -0.086 1 97.38 311 ILE A O 1
ATOM 2626 N N . ASP A 1 312 ? -24.656 -14.312 1.278 1 95.56 312 ASP A N 1
ATOM 2627 C CA . ASP A 1 312 ? -25.422 -14.992 0.241 1 95.56 312 ASP A CA 1
ATOM 2628 C C . ASP A 1 312 ? -25.922 -14.008 -0.815 1 95.56 312 ASP A C 1
ATOM 2630 O O . ASP A 1 312 ? -26.359 -14.414 -1.895 1 95.56 312 ASP A O 1
ATOM 2634 N N . TYR A 1 313 ? -25.844 -12.766 -0.488 1 96.44 313 TYR A N 1
ATOM 2635 C CA . TYR A 1 313 ? -26.344 -11.75 -1.411 1 96.44 313 TYR A CA 1
ATOM 2636 C C . TYR A 1 313 ? -25.219 -11.18 -2.256 1 96.44 313 TYR A C 1
ATOM 2638 O O . TYR A 1 313 ? -25.453 -10.422 -3.199 1 96.44 313 TYR A O 1
ATOM 2646 N N . LEU A 1 314 ? -24.016 -11.5 -1.993 1 97.06 314 LEU A N 1
ATOM 2647 C CA . LEU A 1 314 ? -22.859 -10.906 -2.641 1 97.06 314 LEU A CA 1
ATOM 2648 C C . LEU A 1 314 ? -22.922 -11.07 -4.152 1 97.06 314 LEU A C 1
ATOM 2650 O O . LEU A 1 314 ? -22.656 -10.125 -4.902 1 97.06 314 LEU A O 1
ATOM 2654 N N . ARG A 1 315 ? -23.312 -12.164 -4.664 1 95.94 315 ARG A N 1
ATOM 2655 C CA . ARG A 1 315 ? -23.328 -12.453 -6.094 1 95.94 315 ARG A CA 1
ATOM 2656 C C . ARG A 1 315 ? -24.281 -11.523 -6.832 1 95.94 315 ARG A C 1
ATOM 2658 O O . ARG A 1 315 ? -24 -11.102 -7.957 1 95.94 315 ARG A O 1
ATOM 2665 N N . ASP A 1 316 ? -25.344 -11.133 -6.188 1 95.88 316 ASP A N 1
ATOM 2666 C CA . ASP A 1 316 ? -26.391 -10.344 -6.832 1 95.88 316 ASP A CA 1
ATOM 2667 C C . ASP A 1 316 ? -26.219 -8.859 -6.551 1 95.88 316 ASP A C 1
ATOM 2669 O O . ASP A 1 316 ? -26.844 -8.016 -7.195 1 95.88 316 ASP A O 1
ATOM 2673 N N . PHE A 1 317 ? -25.406 -8.57 -5.645 1 97.31 317 PHE A N 1
ATOM 2674 C CA . PHE A 1 317 ? -25.234 -7.195 -5.188 1 97.31 317 PHE A CA 1
ATOM 2675 C C . PHE A 1 317 ? -24.609 -6.328 -6.277 1 97.31 317 PHE A C 1
ATOM 2677 O O . PHE A 1 317 ? -23.609 -6.707 -6.879 1 97.31 317 PHE A O 1
ATOM 2684 N N . ASN A 1 318 ? -25.203 -5.25 -6.52 1 96.5 318 ASN A N 1
ATOM 2685 C CA . ASN A 1 318 ? -24.656 -4.238 -7.422 1 96.5 318 ASN A CA 1
ATOM 2686 C C . ASN A 1 318 ? -24.422 -2.914 -6.699 1 96.5 318 ASN A C 1
ATOM 2688 O O . ASN A 1 318 ? -25.359 -2.162 -6.445 1 96.5 318 ASN A O 1
ATOM 2692 N N . PRO A 1 319 ? -23.172 -2.596 -6.477 1 96.5 319 PRO A N 1
ATOM 2693 C CA . PRO A 1 319 ? -22.875 -1.398 -5.691 1 96.5 319 PRO A CA 1
ATOM 2694 C C . PRO A 1 319 ? -23.375 -0.116 -6.348 1 96.5 319 PRO A C 1
ATOM 2696 O O . PRO A 1 319 ? -23.797 0.816 -5.652 1 96.5 319 PRO A O 1
ATOM 2699 N N . LEU A 1 320 ? -23.406 -0.106 -7.629 1 97 320 LEU A N 1
ATOM 2700 C CA . LEU A 1 320 ? -23.766 1.112 -8.344 1 97 320 LEU A CA 1
ATOM 2701 C C . LEU A 1 320 ? -25.281 1.33 -8.312 1 97 320 LEU A C 1
ATOM 2703 O O . LEU A 1 320 ? -25.766 2.393 -8.711 1 97 320 LEU A O 1
ATOM 2707 N N . ASN A 1 321 ? -25.984 0.401 -7.82 1 97.06 321 ASN A N 1
ATOM 2708 C CA . ASN A 1 321 ? -27.422 0.542 -7.621 1 97.06 321 ASN A CA 1
ATOM 2709 C C . ASN A 1 321 ? -27.781 0.579 -6.141 1 97.06 321 ASN A C 1
ATOM 2711 O O . ASN A 1 321 ? -28.75 1.229 -5.75 1 97.06 321 ASN A O 1
ATOM 2715 N N . GLU A 1 322 ? -26.953 -0.051 -5.383 1 97.44 322 GLU A N 1
ATOM 2716 C CA . GLU A 1 322 ? -27.453 -0.353 -4.039 1 97.44 322 GLU A CA 1
ATOM 2717 C C . GLU A 1 322 ? -26.625 0.368 -2.979 1 97.44 322 GLU A C 1
ATOM 2719 O O . GLU A 1 322 ? -27.031 0.441 -1.815 1 97.44 322 GLU A O 1
ATOM 2724 N N . ALA A 1 323 ? -25.5 0.903 -3.316 1 97.81 323 ALA A N 1
ATOM 2725 C CA . ALA A 1 323 ? -24.656 1.621 -2.352 1 97.81 323 ALA A CA 1
ATOM 2726 C C . ALA A 1 323 ? -24.828 3.131 -2.502 1 97.81 323 ALA A C 1
ATOM 2728 O O . ALA A 1 323 ? -24.047 3.906 -1.948 1 97.81 323 ALA A O 1
ATOM 2729 N N . ILE A 1 324 ? -25.797 3.541 -3.256 1 98 324 ILE A N 1
ATOM 2730 C CA . ILE A 1 324 ? -26.156 4.949 -3.406 1 98 324 ILE A CA 1
ATOM 2731 C C . ILE A 1 324 ? -27 5.402 -2.221 1 98 324 ILE A C 1
ATOM 2733 O O . ILE A 1 324 ? -28.031 4.801 -1.927 1 98 324 ILE A O 1
ATOM 2737 N N . PRO A 1 325 ? -26.516 6.441 -1.546 1 97.38 325 PRO A N 1
ATOM 2738 C CA . PRO A 1 325 ? -27.391 6.961 -0.483 1 97.38 325 PRO A CA 1
ATOM 2739 C C . PRO A 1 325 ? -28.766 7.375 -0.993 1 97.38 325 PRO A C 1
ATOM 2741 O O . PRO A 1 325 ? -28.875 8.039 -2.029 1 97.38 325 PRO A O 1
ATOM 2744 N N . ASP A 1 326 ? -29.781 7.125 -0.307 1 96.44 326 ASP A N 1
ATOM 2745 C CA . ASP A 1 326 ? -31.156 7.434 -0.716 1 96.44 326 ASP A CA 1
ATOM 2746 C C . ASP A 1 326 ? -31.359 8.945 -0.841 1 96.44 326 ASP A C 1
ATOM 2748 O O . ASP A 1 326 ? -32.062 9.406 -1.732 1 96.44 326 ASP A O 1
ATOM 2752 N N . VAL A 1 327 ? -30.719 9.672 -0.053 1 96.19 327 VAL A N 1
ATOM 2753 C CA . VAL A 1 327 ? -30.891 11.125 -0.004 1 96.19 327 VAL A CA 1
ATOM 2754 C C . VAL A 1 327 ? -30.391 11.75 -1.305 1 96.19 327 VAL A C 1
ATOM 2756 O O . VAL A 1 327 ? -30.75 12.875 -1.641 1 96.19 327 VAL A O 1
ATOM 2759 N N . PHE A 1 328 ? -29.562 11 -2.027 1 97.38 328 PHE A N 1
ATOM 2760 C CA . PHE A 1 328 ? -29.016 11.539 -3.268 1 97.38 328 PHE A CA 1
ATOM 2761 C C . PHE A 1 328 ? -29.906 11.188 -4.449 1 97.38 328 PHE A C 1
ATOM 2763 O O . PHE A 1 328 ? -29.688 11.664 -5.566 1 97.38 328 PHE A O 1
ATOM 2770 N N . LYS A 1 329 ? -30.891 10.398 -4.238 1 95.75 329 LYS A N 1
ATOM 2771 C CA . LYS A 1 329 ? -31.719 9.922 -5.336 1 95.75 329 LYS A CA 1
ATOM 2772 C C . LYS A 1 329 ? -32.875 10.875 -5.594 1 95.75 329 LYS A C 1
ATOM 2774 O O . LYS A 1 329 ? -33.531 10.805 -6.645 1 95.75 329 LYS A O 1
ATOM 2779 N N . GLU A 1 330 ? -33.094 11.82 -4.781 1 90.31 330 GLU A N 1
ATOM 2780 C CA . GLU A 1 330 ? -34.312 12.609 -4.809 1 90.31 330 GLU A CA 1
ATOM 2781 C C . GLU A 1 330 ? -34.094 13.969 -5.473 1 90.31 330 GLU A C 1
ATOM 2783 O O . GLU A 1 330 ? -35.031 14.711 -5.715 1 90.31 330 GLU A O 1
ATOM 2788 N N . LYS A 1 331 ? -32.938 14.312 -5.797 1 94.19 331 LYS A N 1
ATOM 2789 C CA . LYS A 1 331 ? -32.625 15.648 -6.305 1 94.19 331 LYS A CA 1
ATOM 2790 C C . LYS A 1 331 ? -31.812 15.57 -7.59 1 94.19 331 LYS A C 1
ATOM 2792 O O . LYS A 1 331 ? -31.344 14.5 -7.969 1 94.19 331 LYS A O 1
ATOM 2797 N N . GLU A 1 332 ? -31.828 16.719 -8.266 1 96.75 332 GLU A N 1
ATOM 2798 C CA . GLU A 1 332 ? -31 16.891 -9.453 1 96.75 332 GLU A CA 1
ATOM 2799 C C . GLU A 1 332 ? -30 18.031 -9.273 1 96.75 332 GLU A C 1
ATOM 2801 O O . GLU A 1 332 ? -30.172 18.875 -8.383 1 96.75 332 GLU A O 1
ATOM 2806 N N . LYS A 1 333 ? -29.016 17.969 -10.102 1 97 333 LYS A N 1
ATOM 2807 C CA . LYS A 1 333 ? -27.953 18.984 -10.016 1 97 333 LYS A CA 1
ATOM 2808 C C . LYS A 1 333 ? -27.297 19.188 -11.375 1 97 333 LYS A C 1
ATOM 2810 O O . LYS A 1 333 ? -27.141 18.25 -12.156 1 97 333 LYS A O 1
ATOM 2815 N N . ILE A 1 334 ? -27 20.469 -11.633 1 97.62 334 ILE A N 1
ATOM 2816 C CA . ILE A 1 334 ? -26.25 20.781 -12.844 1 97.62 334 ILE A CA 1
ATOM 2817 C C . ILE A 1 334 ? -24.75 20.672 -12.555 1 97.62 334 ILE A C 1
ATOM 2819 O O . ILE A 1 334 ? -24.266 21.219 -11.555 1 97.62 334 ILE A O 1
ATOM 2823 N N . ILE A 1 335 ? -24.094 19.922 -13.375 1 97.44 335 ILE A N 1
ATOM 2824 C CA . ILE A 1 335 ? -22.656 19.766 -13.219 1 97.44 335 ILE A CA 1
ATOM 2825 C C . ILE A 1 335 ? -21.953 20.109 -14.531 1 97.44 335 ILE A C 1
ATOM 2827 O O . ILE A 1 335 ? -22.594 20.172 -15.586 1 97.44 335 ILE A O 1
ATOM 2831 N N . ASN A 1 336 ? -20.672 20.453 -14.414 1 97.81 336 ASN A N 1
ATOM 2832 C CA . ASN A 1 336 ? -19.812 20.656 -15.562 1 97.81 336 ASN A CA 1
ATOM 2833 C C . ASN A 1 336 ? -18.781 19.531 -15.703 1 97.81 336 ASN A C 1
ATOM 2835 O O . ASN A 1 336 ? -17.844 19.438 -14.906 1 97.81 336 ASN A O 1
ATOM 2839 N N . ILE A 1 337 ? -19 18.719 -16.719 1 96.88 337 ILE A N 1
ATOM 2840 C CA . ILE A 1 337 ? -18.062 17.625 -16.969 1 96.88 337 ILE A CA 1
ATOM 2841 C C . ILE A 1 337 ? -16.766 18.188 -17.531 1 96.88 337 ILE A C 1
ATOM 2843 O O . ILE A 1 337 ? -16.766 18.969 -18.484 1 96.88 337 ILE A O 1
ATOM 2847 N N . LYS A 1 338 ? -15.648 17.734 -16.984 1 95.88 338 LYS A N 1
ATOM 2848 C CA . LYS A 1 338 ? -14.344 18.281 -17.328 1 95.88 338 LYS A CA 1
ATOM 2849 C C . LYS A 1 338 ? -13.609 17.406 -18.328 1 95.88 338 LYS A C 1
ATOM 2851 O O . LYS A 1 338 ? -12.562 17.781 -18.844 1 95.88 338 LYS A O 1
ATOM 2856 N N . ILE A 1 339 ? -14.062 16.188 -18.641 1 93.06 339 ILE A N 1
ATOM 2857 C CA . ILE A 1 339 ? -13.43 15.273 -19.578 1 93.06 339 ILE A CA 1
ATOM 2858 C C . ILE A 1 339 ? -14.281 15.141 -20.828 1 93.06 339 ILE A C 1
ATOM 2860 O O . ILE A 1 339 ? -15.414 15.633 -20.875 1 93.06 339 ILE A O 1
ATOM 2864 N N . ASN A 1 340 ? -13.695 14.492 -21.812 1 92.88 340 ASN A N 1
ATOM 2865 C CA . ASN A 1 340 ? -14.359 14.438 -23.109 1 92.88 340 ASN A CA 1
ATOM 2866 C C . ASN A 1 340 ? -15.641 13.609 -23.047 1 92.88 340 ASN A C 1
ATOM 2868 O O . ASN A 1 340 ? -16.641 13.969 -23.656 1 92.88 340 ASN A O 1
ATOM 2872 N N . LYS A 1 341 ? -15.523 12.531 -22.359 1 93.75 341 LYS A N 1
ATOM 2873 C CA . LYS A 1 341 ? -16.672 11.633 -22.266 1 93.75 341 LYS A CA 1
ATOM 2874 C C . LYS A 1 341 ? -16.641 10.844 -20.953 1 93.75 341 LYS A C 1
ATOM 2876 O O . LYS A 1 341 ? -15.602 10.328 -20.562 1 93.75 341 LYS A O 1
ATOM 2881 N N . PHE A 1 342 ? -17.797 10.906 -20.312 1 94.5 342 PHE A N 1
ATOM 2882 C CA . PHE A 1 342 ? -17.984 10.094 -19.109 1 94.5 342 PHE A CA 1
ATOM 2883 C C . PHE A 1 342 ? -19.203 9.188 -19.266 1 94.5 342 PHE A C 1
ATOM 2885 O O . PHE A 1 342 ? -20.297 9.656 -19.562 1 94.5 342 PHE A O 1
ATOM 2892 N N . GLU A 1 343 ? -18.922 7.871 -19.047 1 94.69 343 GLU A N 1
ATOM 2893 C CA . GLU A 1 343 ? -20.016 6.902 -19.203 1 94.69 343 GLU A CA 1
ATOM 2894 C C . GLU A 1 343 ? -20.109 5.988 -17.984 1 94.69 343 GLU A C 1
ATOM 2896 O O . GLU A 1 343 ? -19.109 5.465 -17.516 1 94.69 343 GLU A O 1
ATOM 2901 N N . ILE A 1 344 ? -21.406 5.852 -17.484 1 94.81 344 ILE A N 1
ATOM 2902 C CA . ILE A 1 344 ? -21.594 4.984 -16.312 1 94.81 344 ILE A CA 1
ATOM 2903 C C . ILE A 1 344 ? -23.047 4.559 -16.203 1 94.81 344 ILE A C 1
ATOM 2905 O O . ILE A 1 344 ? -23.953 5.281 -16.656 1 94.81 344 ILE A O 1
ATOM 2909 N N . ALA A 1 345 ? -23.234 3.369 -15.742 1 96 345 ALA A N 1
ATOM 2910 C CA . ALA A 1 345 ? -24.562 2.904 -15.375 1 96 345 ALA A CA 1
ATOM 2911 C C . ALA A 1 345 ? -24.766 2.943 -13.859 1 96 345 ALA A C 1
ATOM 2913 O O . ALA A 1 345 ? -24.031 2.293 -13.117 1 96 345 ALA A O 1
ATOM 2914 N N . MET A 1 346 ? -25.734 3.721 -13.367 1 96.62 346 MET A N 1
ATOM 2915 C CA . MET A 1 346 ? -26.031 3.854 -11.953 1 96.62 346 MET A CA 1
ATOM 2916 C C . MET A 1 346 ? -27.547 3.879 -11.719 1 96.62 346 MET A C 1
ATOM 2918 O O . MET A 1 346 ? -28.281 4.496 -12.484 1 96.62 346 MET A O 1
ATOM 2922 N N . ASN A 1 347 ? -27.922 3.24 -10.656 1 97.44 347 ASN A N 1
ATOM 2923 C CA . ASN A 1 347 ? -29.328 3.191 -10.297 1 97.44 347 ASN A CA 1
ATOM 2924 C C . ASN A 1 347 ? -30.203 2.742 -11.469 1 97.44 347 ASN A C 1
ATOM 2926 O O . ASN A 1 347 ? -31.234 3.35 -11.75 1 97.44 347 ASN A O 1
ATOM 2930 N N . ASN A 1 348 ? -29.703 1.837 -12.211 1 95.62 348 ASN A N 1
ATOM 2931 C CA . ASN A 1 348 ? -30.359 1.195 -13.336 1 95.62 348 ASN A CA 1
ATOM 2932 C C . ASN A 1 348 ? -30.578 2.168 -14.492 1 95.62 348 ASN A C 1
ATOM 2934 O O . ASN A 1 348 ? -31.484 1.995 -15.297 1 95.62 348 ASN A O 1
ATOM 2938 N N . GLU A 1 349 ? -29.828 3.229 -14.555 1 96.44 349 GLU A N 1
ATOM 2939 C CA . GLU A 1 349 ? -29.844 4.191 -15.656 1 96.44 349 GLU A CA 1
ATOM 2940 C C . GLU A 1 349 ? -28.453 4.348 -16.266 1 96.44 349 GLU A C 1
ATOM 2942 O O . GLU A 1 349 ? -27.453 4.273 -15.555 1 96.44 349 GLU A O 1
ATOM 2947 N N . HIS A 1 350 ? -28.469 4.555 -17.547 1 96.56 350 HIS A N 1
ATOM 2948 C CA . HIS A 1 350 ? -27.203 4.711 -18.266 1 96.56 350 HIS A CA 1
ATOM 2949 C C . HIS A 1 350 ? -26.953 6.172 -18.609 1 96.56 350 HIS A C 1
ATOM 2951 O O . HIS A 1 350 ? -27.797 6.824 -19.234 1 96.56 350 HIS A O 1
ATOM 2957 N N . PHE A 1 351 ? -25.828 6.68 -18.266 1 96.94 351 PHE A N 1
ATOM 2958 C CA . PHE A 1 351 ? -25.469 8.078 -18.5 1 96.94 351 PHE A CA 1
ATOM 2959 C C . PHE A 1 351 ? -24.266 8.188 -19.422 1 96.94 351 PHE A C 1
ATOM 2961 O O . PHE A 1 351 ? -23.25 7.539 -19.188 1 96.94 351 PHE A O 1
ATOM 2968 N N . ILE A 1 352 ? -24.391 8.891 -20.422 1 97.06 352 ILE A N 1
ATOM 2969 C CA . ILE A 1 352 ? -23.297 9.281 -21.312 1 97.06 352 ILE A CA 1
ATOM 2970 C C . ILE A 1 352 ? -23.188 10.805 -21.359 1 97.06 352 ILE A C 1
ATOM 2972 O O . ILE A 1 352 ? -24.031 11.484 -21.938 1 97.06 352 ILE A O 1
ATOM 2976 N N . LEU A 1 353 ? -22.188 11.289 -20.75 1 97.19 353 LEU A N 1
ATOM 2977 C CA . LEU A 1 353 ? -22.062 12.734 -20.562 1 97.19 353 LEU A CA 1
ATOM 2978 C C . LEU A 1 353 ? -20.797 13.258 -21.25 1 97.19 353 LEU A C 1
ATOM 2980 O O . LEU A 1 353 ? -19.688 12.82 -20.953 1 97.19 353 LEU A O 1
ATOM 2984 N N . GLY A 1 354 ? -20.969 14.164 -22.141 1 96.12 354 GLY A N 1
ATOM 2985 C CA . GLY A 1 354 ? -19.844 14.836 -22.766 1 96.12 354 GLY A CA 1
ATOM 2986 C C . GLY A 1 354 ? -19.344 16.031 -21.984 1 96.12 354 GLY A C 1
ATOM 2987 O O . GLY A 1 354 ? -19.906 16.359 -20.938 1 96.12 354 GLY A O 1
ATOM 2988 N N . ASN A 1 355 ? -18.281 16.562 -22.484 1 96.69 355 ASN A N 1
ATOM 2989 C CA . ASN A 1 355 ? -17.75 17.781 -21.859 1 96.69 355 ASN A CA 1
ATOM 2990 C C . ASN A 1 355 ? -18.797 18.891 -21.812 1 96.69 355 ASN A C 1
ATOM 2992 O O . ASN A 1 355 ? -19.531 19.094 -22.781 1 96.69 355 ASN A O 1
ATOM 2996 N N . GLY A 1 356 ? -18.828 19.594 -20.672 1 96.69 356 GLY A N 1
ATOM 2997 C CA . GLY A 1 356 ? -19.766 20.703 -20.562 1 96.69 356 GLY A CA 1
ATOM 2998 C C . GLY A 1 356 ? -20.812 20.5 -19.484 1 96.69 356 GLY A C 1
ATOM 2999 O O . GLY A 1 356 ? -20.672 19.641 -18.625 1 96.69 356 GLY A O 1
ATOM 3000 N N . GLU A 1 357 ? -21.875 21.344 -19.578 1 97.62 357 GLU A N 1
ATOM 3001 C CA . GLU A 1 357 ? -22.875 21.359 -18.516 1 97.62 357 GLU A CA 1
ATOM 3002 C C . GLU A 1 357 ? -23.969 20.344 -18.781 1 97.62 357 GLU A C 1
ATOM 3004 O O . GLU A 1 357 ? -24.422 20.188 -19.922 1 97.62 357 GLU A O 1
ATOM 3009 N N . HIS A 1 358 ? -24.391 19.594 -17.766 1 97.94 358 HIS A N 1
ATOM 3010 C CA . HIS A 1 358 ? -25.469 18.625 -17.812 1 97.94 358 HIS A CA 1
ATOM 3011 C C . HIS A 1 358 ? -26.312 18.672 -16.547 1 97.94 358 HIS A C 1
ATOM 3013 O O . HIS A 1 358 ? -25.781 18.859 -15.445 1 97.94 358 HIS A O 1
ATOM 3019 N N . LYS A 1 359 ? -27.562 18.531 -16.719 1 97.88 359 LYS A N 1
ATOM 3020 C CA . LYS A 1 359 ? -28.453 18.297 -15.578 1 97.88 359 LYS A CA 1
ATOM 3021 C C . LYS A 1 359 ? -28.594 16.812 -15.297 1 97.88 359 LYS A C 1
ATOM 3023 O O . LYS A 1 359 ? -29.047 16.047 -16.156 1 97.88 359 LYS A O 1
ATOM 3028 N N . VAL A 1 360 ? -28.172 16.344 -14.125 1 98.06 360 VAL A N 1
ATOM 3029 C CA . VAL A 1 360 ? -28.172 14.914 -13.797 1 98.06 360 VAL A CA 1
ATOM 3030 C C . VAL A 1 360 ? -28.75 14.703 -12.398 1 98.06 360 VAL A C 1
ATOM 3032 O O . VAL A 1 360 ? -28.875 15.656 -11.617 1 98.06 360 VAL A O 1
ATOM 3035 N N . PRO A 1 361 ? -29.172 13.477 -12.109 1 98 361 PRO A N 1
ATOM 3036 C CA . PRO A 1 361 ? -29.516 13.188 -10.719 1 98 361 PRO A CA 1
ATOM 3037 C C . PRO A 1 361 ? -28.375 13.484 -9.75 1 98 361 PRO A C 1
ATOM 3039 O O . PRO A 1 361 ? -27.203 13.352 -10.109 1 98 361 PRO A O 1
ATOM 3042 N N . LEU A 1 362 ? -28.672 13.758 -8.508 1 97.94 362 LEU A N 1
ATOM 3043 C CA . LEU A 1 362 ? -27.672 14.188 -7.527 1 97.94 362 LEU A CA 1
ATOM 3044 C C . LEU A 1 362 ? -26.656 13.086 -7.277 1 97.94 362 LEU A C 1
ATOM 3046 O O . LEU A 1 362 ? -25.469 13.359 -7.062 1 97.94 362 LEU A O 1
ATOM 3050 N N . TYR A 1 363 ? -27.125 11.836 -7.305 1 98.25 363 TYR A N 1
ATOM 3051 C CA . TYR A 1 363 ? -26.188 10.758 -7.039 1 98.25 363 TYR A CA 1
ATOM 3052 C C . TYR A 1 363 ? -25.109 10.688 -8.117 1 98.25 363 TYR A C 1
ATOM 3054 O O . TYR A 1 363 ? -23.969 10.344 -7.84 1 98.25 363 TYR A O 1
ATOM 3062 N N . VAL A 1 364 ? -25.406 11.023 -9.328 1 98.19 364 VAL A N 1
ATOM 3063 C CA . VAL A 1 364 ? -24.422 11.086 -10.406 1 98.19 364 VAL A CA 1
ATOM 3064 C C . VAL A 1 364 ? -23.516 12.297 -10.219 1 98.19 364 VAL A C 1
ATOM 3066 O O . VAL A 1 364 ? -22.312 12.211 -10.422 1 98.19 364 VAL A O 1
ATOM 3069 N N . ALA A 1 365 ? -24.188 13.344 -9.812 1 98 365 ALA A N 1
ATOM 3070 C CA . ALA A 1 365 ? -23.422 14.57 -9.57 1 98 365 ALA A CA 1
ATOM 3071 C C . ALA A 1 365 ? -22.375 14.359 -8.477 1 98 365 ALA A C 1
ATOM 3073 O O . ALA A 1 365 ? -21.219 14.719 -8.648 1 98 365 ALA A O 1
ATOM 3074 N N . VAL A 1 366 ? -22.797 13.773 -7.395 1 97.75 366 VAL A N 1
ATOM 3075 C CA . VAL A 1 366 ? -21.906 13.516 -6.266 1 97.75 366 VAL A CA 1
ATOM 3076 C C . VAL A 1 366 ? -20.812 12.555 -6.684 1 97.75 366 VAL A C 1
ATOM 3078 O O . VAL A 1 366 ? -19.625 12.789 -6.398 1 97.75 366 VAL A O 1
ATOM 3081 N N . PHE A 1 367 ? -21.141 11.539 -7.391 1 97.5 367 PHE A N 1
ATOM 3082 C CA . PHE A 1 367 ? -20.172 10.531 -7.824 1 97.5 367 PHE A CA 1
ATOM 3083 C C . PHE A 1 367 ? -19.125 11.141 -8.734 1 97.5 367 PHE A C 1
ATOM 3085 O O . PHE A 1 367 ? -17.922 10.977 -8.5 1 97.5 367 PHE A O 1
ATOM 3092 N N . THR A 1 368 ? -19.562 11.852 -9.758 1 96.75 368 THR A N 1
ATOM 3093 C CA . THR A 1 368 ? -18.641 12.414 -10.742 1 96.75 368 THR A CA 1
ATOM 3094 C C . THR A 1 368 ? -17.75 13.477 -10.109 1 96.75 368 THR A C 1
ATOM 3096 O O . THR A 1 368 ? -16.578 13.609 -10.469 1 96.75 368 THR A O 1
ATOM 3099 N N . ASN A 1 369 ? -18.312 14.211 -9.195 1 96.5 369 ASN A N 1
ATOM 3100 C CA . ASN A 1 369 ? -17.5 15.195 -8.477 1 96.5 369 ASN A CA 1
ATOM 3101 C C . ASN A 1 369 ? -16.453 14.531 -7.59 1 96.5 369 ASN A C 1
ATOM 3103 O O . ASN A 1 369 ? -15.289 14.938 -7.586 1 96.5 369 ASN A O 1
ATOM 3107 N N . ALA A 1 370 ? -16.891 13.508 -6.906 1 95.5 370 ALA A N 1
ATOM 3108 C CA . ALA A 1 370 ? -16.016 12.828 -5.957 1 95.5 370 ALA A CA 1
ATOM 3109 C C . ALA A 1 370 ? -14.859 12.141 -6.672 1 95.5 370 ALA A C 1
ATOM 3111 O O . ALA A 1 370 ? -13.734 12.133 -6.172 1 95.5 370 ALA A O 1
ATOM 3112 N N . ILE A 1 371 ? -15.102 11.609 -7.863 1 92.5 371 ILE A N 1
ATOM 3113 C CA . ILE A 1 371 ? -14.031 10.922 -8.578 1 92.5 371 ILE A CA 1
ATOM 3114 C C . ILE A 1 371 ? -13.156 11.945 -9.312 1 92.5 371 ILE A C 1
ATOM 3116 O O . ILE A 1 371 ? -12.117 11.594 -9.859 1 92.5 371 ILE A O 1
ATOM 3120 N N . GLY A 1 372 ? -13.664 13.227 -9.414 1 91.62 372 GLY A N 1
ATOM 3121 C CA . GLY A 1 372 ? -12.812 14.312 -9.867 1 91.62 372 GLY A CA 1
ATOM 3122 C C . GLY A 1 372 ? -13.031 14.672 -11.328 1 91.62 372 GLY A C 1
ATOM 3123 O O . GLY A 1 372 ? -12.203 15.352 -11.938 1 91.62 372 GLY A O 1
ATOM 3124 N N . VAL A 1 373 ? -14.164 14.273 -11.93 1 93.56 373 VAL A N 1
ATOM 3125 C CA . VAL A 1 373 ? -14.32 14.484 -13.367 1 93.56 373 VAL A CA 1
ATOM 3126 C C . VAL A 1 373 ? -15.328 15.602 -13.625 1 93.56 373 VAL A C 1
ATOM 3128 O O . VAL A 1 373 ? -15.57 15.977 -14.773 1 93.56 373 VAL A O 1
ATOM 3131 N N . SER A 1 374 ? -15.953 16.125 -12.547 1 95.81 374 SER A N 1
ATOM 3132 C CA . SER A 1 374 ? -16.922 17.188 -12.742 1 95.81 374 SER A CA 1
ATOM 3133 C C . SER A 1 374 ? -16.875 18.188 -11.586 1 95.81 374 SER A C 1
ATOM 3135 O O . SER A 1 374 ? -16.281 17.922 -10.539 1 95.81 374 SER A O 1
ATOM 3137 N N . ASP A 1 375 ? -17.484 19.328 -11.852 1 96.56 375 ASP A N 1
ATOM 3138 C CA . ASP A 1 375 ? -17.719 20.344 -10.828 1 96.56 375 ASP A CA 1
ATOM 3139 C C . ASP A 1 375 ? -19.203 20.688 -10.719 1 96.56 375 ASP A C 1
ATOM 3141 O O . ASP A 1 375 ? -19.938 20.625 -11.719 1 96.56 375 ASP A O 1
ATOM 3145 N N . PHE A 1 376 ? -19.531 21.062 -9.562 1 95.81 376 PHE A N 1
ATOM 3146 C CA . PHE A 1 376 ? -20.891 21.547 -9.391 1 95.81 376 PHE A CA 1
ATOM 3147 C C . PHE A 1 376 ? -21.047 22.938 -9.992 1 95.81 376 PHE A C 1
ATOM 3149 O O . PHE A 1 376 ? -20.156 23.781 -9.867 1 95.81 376 PHE A O 1
ATOM 3156 N N . VAL A 1 377 ? -22.078 23.141 -10.734 1 92.62 377 VAL A N 1
ATOM 3157 C CA . VAL A 1 377 ? -22.375 24.469 -11.266 1 92.62 377 VAL A CA 1
ATOM 3158 C C . VAL A 1 377 ? -23.312 25.203 -10.32 1 92.62 377 VAL A C 1
ATOM 3160 O O . VAL A 1 377 ? -24.328 24.656 -9.883 1 92.62 377 VAL A O 1
ATOM 3163 N N . THR A 1 378 ? -22.844 26.391 -9.734 1 79 378 THR A N 1
ATOM 3164 C CA . THR A 1 378 ? -23.625 27.234 -8.836 1 79 378 THR A CA 1
ATOM 3165 C C . THR A 1 378 ? -24.594 28.109 -9.633 1 79 378 THR A C 1
ATOM 3167 O O . THR A 1 378 ? -24.266 28.578 -10.727 1 79 378 THR A O 1
ATOM 3170 N N . MET B 1 1 ? 7.637 -12.344 -27.266 1 46.22 1 MET B N 1
ATOM 3171 C CA . MET B 1 1 ? 8.875 -11.945 -27.938 1 46.22 1 MET B CA 1
ATOM 3172 C C . MET B 1 1 ? 9.5 -10.734 -27.25 1 46.22 1 MET B C 1
ATOM 3174 O O . MET B 1 1 ? 10.703 -10.719 -26.984 1 46.22 1 MET B O 1
ATOM 3178 N N . GLU B 1 2 ? 8.648 -9.781 -26.797 1 56.56 2 GLU B N 1
ATOM 3179 C CA . GLU B 1 2 ? 9.117 -8.523 -26.234 1 56.56 2 GLU B CA 1
ATOM 3180 C C . GLU B 1 2 ? 9.727 -8.727 -24.859 1 56.56 2 GLU B C 1
ATOM 3182 O O . GLU B 1 2 ? 10.812 -8.203 -24.562 1 56.56 2 GLU B O 1
ATOM 3187 N N . LYS B 1 3 ? 9.242 -9.688 -24.172 1 69.62 3 LYS B N 1
ATOM 3188 C CA . LYS B 1 3 ? 9.734 -9.953 -22.828 1 69.62 3 LYS B CA 1
ATOM 3189 C C . LYS B 1 3 ? 11.047 -10.727 -22.859 1 69.62 3 LYS B C 1
ATOM 3191 O O . LYS B 1 3 ? 11.938 -10.484 -22.047 1 69.62 3 LYS B O 1
ATOM 3196 N N . LEU B 1 4 ? 11.188 -11.359 -23.938 1 80.31 4 LEU B N 1
ATOM 3197 C CA . LEU B 1 4 ? 12.391 -12.164 -24.062 1 80.31 4 LEU B CA 1
ATOM 3198 C C . LEU B 1 4 ? 13.602 -11.289 -24.375 1 80.31 4 LEU B C 1
ATOM 3200 O O . LEU B 1 4 ? 14.688 -11.492 -23.828 1 80.31 4 LEU B O 1
ATOM 3204 N N . GLU B 1 5 ? 13.375 -10.273 -25.156 1 92.25 5 GLU B N 1
ATOM 3205 C CA . GLU B 1 5 ? 14.508 -9.414 -25.516 1 92.25 5 GLU B CA 1
ATOM 3206 C C . GLU B 1 5 ? 14.938 -8.547 -24.344 1 92.25 5 GLU B C 1
ATOM 3208 O O . GLU B 1 5 ? 16.141 -8.352 -24.109 1 92.25 5 GLU B O 1
ATOM 3213 N N . LEU B 1 6 ? 14.016 -8 -23.656 1 95.88 6 LEU B N 1
ATOM 3214 C CA . LEU B 1 6 ? 14.344 -7.234 -22.453 1 95.88 6 LEU B CA 1
ATOM 3215 C C . LEU B 1 6 ? 15.141 -8.086 -21.469 1 95.88 6 LEU B C 1
ATOM 3217 O O . LEU B 1 6 ? 16.109 -7.609 -20.859 1 95.88 6 LEU B O 1
ATOM 3221 N N . ARG B 1 7 ? 14.734 -9.273 -21.328 1 96.25 7 ARG B N 1
ATOM 3222 C CA . ARG B 1 7 ? 15.43 -10.211 -20.453 1 96.25 7 ARG B CA 1
ATOM 3223 C C . ARG B 1 7 ? 16.891 -10.375 -20.875 1 96.25 7 ARG B C 1
ATOM 3225 O O . ARG B 1 7 ? 17.781 -10.477 -20.031 1 96.25 7 ARG B O 1
ATOM 3232 N N . ASP B 1 8 ? 17.078 -10.398 -22.125 1 95.81 8 ASP B N 1
ATOM 3233 C CA . ASP B 1 8 ? 18.438 -10.555 -22.641 1 95.81 8 ASP B CA 1
ATOM 3234 C C . ASP B 1 8 ? 19.297 -9.352 -22.266 1 95.81 8 ASP B C 1
ATOM 3236 O O . ASP B 1 8 ? 20.484 -9.508 -21.953 1 95.81 8 ASP B O 1
ATOM 3240 N N . TYR B 1 9 ? 18.75 -8.227 -22.375 1 96.69 9 TYR B N 1
ATOM 3241 C CA . TYR B 1 9 ? 19.484 -7.039 -21.969 1 96.69 9 TYR B CA 1
ATOM 3242 C C . TYR B 1 9 ? 19.812 -7.074 -20.484 1 96.69 9 TYR B C 1
ATOM 3244 O O . TYR B 1 9 ? 20.906 -6.676 -20.062 1 96.69 9 TYR B O 1
ATOM 3252 N N . PHE B 1 10 ? 18.844 -7.535 -19.656 1 97.69 10 PHE B N 1
ATOM 3253 C CA . PHE B 1 10 ? 19.094 -7.695 -18.219 1 97.69 10 PHE B CA 1
ATOM 3254 C C . PHE B 1 10 ? 20.219 -8.695 -17.984 1 97.69 10 PHE B C 1
ATOM 3256 O O . PHE B 1 10 ? 21.062 -8.492 -17.094 1 97.69 10 PHE B O 1
ATOM 3263 N N . ARG B 1 11 ? 20.203 -9.703 -18.75 1 96.69 11 ARG B N 1
ATOM 3264 C CA . ARG B 1 11 ? 21.266 -10.703 -18.656 1 96.69 11 ARG B CA 1
ATOM 3265 C C . ARG B 1 11 ? 22.641 -10.078 -18.922 1 96.69 11 ARG B C 1
ATOM 3267 O O . ARG B 1 11 ? 23.594 -10.344 -18.188 1 96.69 11 ARG B O 1
ATOM 3274 N N . ASP B 1 12 ? 22.688 -9.305 -19.953 1 96.25 12 ASP B N 1
ATOM 3275 C CA . ASP B 1 12 ? 23.938 -8.625 -20.281 1 96.25 12 ASP B CA 1
ATOM 3276 C C . ASP B 1 12 ? 24.453 -7.805 -19.094 1 96.25 12 ASP B C 1
ATOM 3278 O O . ASP B 1 12 ? 25.656 -7.793 -18.812 1 96.25 12 ASP B O 1
ATOM 3282 N N . TYR B 1 13 ? 23.516 -7.191 -18.438 1 97 13 TYR B N 1
ATOM 3283 C CA . TYR B 1 13 ? 23.891 -6.391 -17.281 1 97 13 TYR B CA 1
ATOM 3284 C C . TYR B 1 13 ? 24.438 -7.266 -16.156 1 97 13 TYR B C 1
ATOM 3286 O O . TYR B 1 13 ? 25.5 -6.984 -15.609 1 97 13 TYR B O 1
ATOM 3294 N N . TYR B 1 14 ? 23.734 -8.328 -15.812 1 96.56 14 TYR B N 1
ATOM 3295 C CA . TYR B 1 14 ? 24.125 -9.164 -14.68 1 96.56 14 TYR B CA 1
ATOM 3296 C C . TYR B 1 14 ? 25.438 -9.891 -14.953 1 96.56 14 TYR B C 1
ATOM 3298 O O . TYR B 1 14 ? 26.203 -10.18 -14.031 1 96.56 14 TYR B O 1
ATOM 3306 N N . VAL B 1 15 ? 25.688 -10.109 -16.172 1 95.31 15 VAL B N 1
ATOM 3307 C CA . VAL B 1 15 ? 26.938 -10.773 -16.562 1 95.31 15 VAL B CA 1
ATOM 3308 C C . VAL B 1 15 ? 28.109 -9.797 -16.422 1 95.31 15 VAL B C 1
ATOM 3310 O O . VAL B 1 15 ? 29.172 -10.172 -15.93 1 95.31 15 VAL B O 1
ATOM 3313 N N . LYS B 1 16 ? 27.906 -8.617 -16.719 1 94.12 16 LYS B N 1
ATOM 3314 C CA . LYS B 1 16 ? 28.984 -7.637 -16.766 1 94.12 16 LYS B CA 1
ATOM 3315 C C . LYS B 1 16 ? 29.141 -6.898 -15.445 1 94.12 16 LYS B C 1
ATOM 3317 O O . LYS B 1 16 ? 30.188 -6.305 -15.172 1 94.12 16 LYS B O 1
ATOM 3322 N N . ASN B 1 17 ? 28.109 -6.926 -14.68 1 91.94 17 ASN B N 1
ATOM 3323 C CA . ASN B 1 17 ? 28.109 -6.148 -13.445 1 91.94 17 ASN B CA 1
ATOM 3324 C C . ASN B 1 17 ? 27.844 -7.031 -12.227 1 91.94 17 ASN B C 1
ATOM 3326 O O . ASN B 1 17 ? 26.688 -7.297 -11.883 1 91.94 17 ASN B O 1
ATOM 3330 N N . PRO B 1 18 ? 28.859 -7.309 -11.547 1 86.81 18 PRO B N 1
ATOM 3331 C CA . PRO B 1 18 ? 28.641 -8.086 -10.32 1 86.81 18 PRO B CA 1
ATOM 3332 C C . PRO B 1 18 ? 27.781 -7.352 -9.297 1 86.81 18 PRO B C 1
ATOM 3334 O O . PRO B 1 18 ? 27.969 -6.152 -9.078 1 86.81 18 PRO B O 1
ATOM 3337 N N . ILE B 1 19 ? 26.828 -8.094 -8.742 1 88.31 19 ILE B N 1
ATOM 3338 C CA . ILE B 1 19 ? 26.016 -7.477 -7.695 1 88.31 19 ILE B CA 1
ATOM 3339 C C . ILE B 1 19 ? 26.75 -7.57 -6.355 1 88.31 19 ILE B C 1
ATOM 3341 O O . ILE B 1 19 ? 27.625 -8.422 -6.176 1 88.31 19 ILE B O 1
ATOM 3345 N N . LYS B 1 20 ? 26.562 -6.625 -5.527 1 84 20 LYS B N 1
ATOM 3346 C CA . LYS B 1 20 ? 27.125 -6.637 -4.176 1 84 20 LYS B CA 1
ATOM 3347 C C . LYS B 1 20 ? 26.047 -6.973 -3.146 1 84 20 LYS B C 1
ATOM 3349 O O . LYS B 1 20 ? 25.125 -6.184 -2.92 1 84 20 LYS B O 1
ATOM 3354 N N . PRO B 1 21 ? 26.25 -8.148 -2.578 1 87.19 21 PRO B N 1
ATOM 3355 C CA . PRO B 1 21 ? 25.219 -8.539 -1.608 1 87.19 21 PRO B CA 1
ATOM 3356 C C . PRO B 1 21 ? 25.25 -7.691 -0.341 1 87.19 21 PRO B C 1
ATOM 3358 O O . PRO B 1 21 ? 26.297 -7.125 0.006 1 87.19 21 PRO B O 1
ATOM 3361 N N . PRO B 1 22 ? 24.125 -7.57 0.255 1 88.94 22 PRO B N 1
ATOM 3362 C CA . PRO B 1 22 ? 24.094 -6.945 1.58 1 88.94 22 PRO B CA 1
ATOM 3363 C C . PRO B 1 22 ? 24.859 -7.758 2.627 1 88.94 22 PRO B C 1
ATOM 3365 O O . PRO B 1 22 ? 25.234 -8.906 2.367 1 88.94 22 PRO B O 1
ATOM 3368 N N . ASP B 1 23 ? 25.062 -7.133 3.738 1 89.94 23 ASP B N 1
ATOM 3369 C CA . ASP B 1 23 ? 25.766 -7.812 4.824 1 89.94 23 ASP B CA 1
ATOM 3370 C C . ASP B 1 23 ? 24.984 -9.031 5.309 1 89.94 23 ASP B C 1
ATOM 3372 O O . ASP B 1 23 ? 23.75 -9.039 5.281 1 89.94 23 ASP B O 1
ATOM 3376 N N . LEU B 1 24 ? 25.734 -10.102 5.672 1 94.25 24 LEU B N 1
ATOM 3377 C CA . LEU B 1 24 ? 25.172 -11.312 6.273 1 94.25 24 LEU B CA 1
ATOM 3378 C C . LEU B 1 24 ? 24.141 -11.961 5.344 1 94.25 24 LEU B C 1
ATOM 3380 O O . LEU B 1 24 ? 23.031 -12.281 5.77 1 94.25 24 LEU B O 1
ATOM 3384 N N . LEU B 1 25 ? 24.547 -12.086 4.18 1 94.44 25 LEU B N 1
ATOM 3385 C CA . LEU B 1 25 ? 23.703 -12.633 3.125 1 94.44 25 LEU B CA 1
ATOM 3386 C C . LEU B 1 25 ? 23.094 -13.961 3.555 1 94.44 25 LEU B C 1
ATOM 3388 O O . LEU B 1 25 ? 21.922 -14.234 3.266 1 94.44 25 LEU B O 1
ATOM 3392 N N . PHE B 1 26 ? 23.812 -14.75 4.309 1 94.38 26 PHE B N 1
ATOM 3393 C CA . PHE B 1 26 ? 23.391 -16.094 4.664 1 94.38 26 PHE B CA 1
ATOM 3394 C C . PHE B 1 26 ? 22.266 -16.062 5.688 1 94.38 26 PHE B C 1
ATOM 3396 O O . PHE B 1 26 ? 21.609 -17.078 5.934 1 94.38 26 PHE B O 1
ATOM 3403 N N . GLN B 1 27 ? 22 -14.945 6.215 1 96.62 27 GLN B N 1
ATO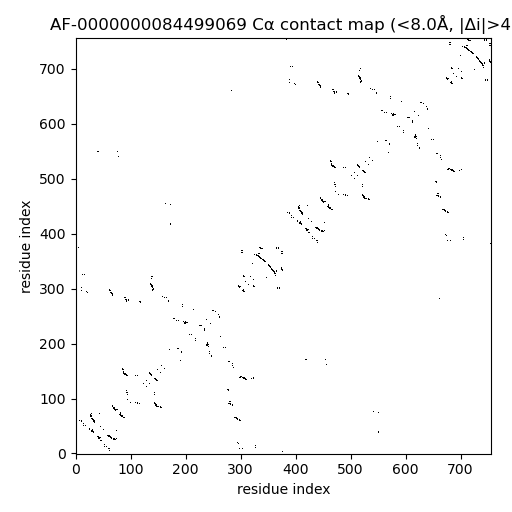M 3404 C CA . GLN B 1 27 ? 20.938 -14.812 7.199 1 96.62 27 GLN B CA 1
ATOM 3405 C C . GLN B 1 27 ? 19.734 -14.062 6.613 1 96.62 27 GLN B C 1
ATOM 3407 O O . GLN B 1 27 ? 18.797 -13.734 7.332 1 96.62 27 GLN B O 1
ATOM 3412 N N . ARG B 1 28 ? 19.797 -13.82 5.34 1 96.12 28 ARG B N 1
ATOM 3413 C CA . ARG B 1 28 ? 18.75 -13.031 4.715 1 96.12 28 ARG B CA 1
ATOM 3414 C C . ARG B 1 28 ? 17.953 -13.859 3.713 1 96.12 28 ARG B C 1
ATOM 3416 O O . ARG B 1 28 ? 18.531 -14.648 2.957 1 96.12 28 ARG B O 1
ATOM 3423 N N . GLU B 1 29 ? 16.688 -13.641 3.734 1 95.38 29 GLU B N 1
ATOM 3424 C CA . GLU B 1 29 ? 15.844 -14.227 2.699 1 95.38 29 GLU B CA 1
ATOM 3425 C C . GLU B 1 29 ? 15.977 -13.469 1.381 1 95.38 29 GLU B C 1
ATOM 3427 O O . GLU B 1 29 ? 16 -12.242 1.366 1 95.38 29 GLU B O 1
ATOM 3432 N N . ILE B 1 30 ? 16.078 -14.234 0.332 1 95.38 30 ILE B N 1
ATOM 3433 C CA . ILE B 1 30 ? 16.141 -13.656 -1.007 1 95.38 30 ILE B CA 1
ATOM 3434 C C . ILE B 1 30 ? 14.844 -13.977 -1.757 1 95.38 30 ILE B C 1
ATOM 3436 O O . ILE B 1 30 ? 14.336 -15.102 -1.678 1 95.38 30 ILE B O 1
ATOM 3440 N N . GLY B 1 31 ? 14.281 -12.953 -2.371 1 93.88 31 GLY B N 1
ATOM 3441 C CA . GLY B 1 31 ? 13.141 -13.109 -3.258 1 93.88 31 GLY B CA 1
ATOM 3442 C C . GLY B 1 31 ? 13.352 -12.484 -4.621 1 93.88 31 GLY B C 1
ATOM 3443 O O . GLY B 1 31 ? 14.219 -11.625 -4.789 1 93.88 31 GLY B O 1
ATOM 3444 N N . TYR B 1 32 ? 12.602 -13.008 -5.633 1 94.44 32 TYR B N 1
ATOM 3445 C CA . TYR B 1 32 ? 12.727 -12.43 -6.965 1 94.44 32 TYR B CA 1
ATOM 3446 C C . TYR B 1 32 ? 11.461 -12.648 -7.777 1 94.44 32 TYR B C 1
ATOM 3448 O O . TYR B 1 32 ? 10.625 -13.477 -7.418 1 94.44 32 TYR B O 1
ATOM 3456 N N . ILE B 1 33 ? 11.32 -11.852 -8.766 1 91.5 33 ILE B N 1
ATOM 3457 C CA . ILE B 1 33 ? 10.281 -12.023 -9.773 1 91.5 33 ILE B CA 1
ATOM 3458 C C . IL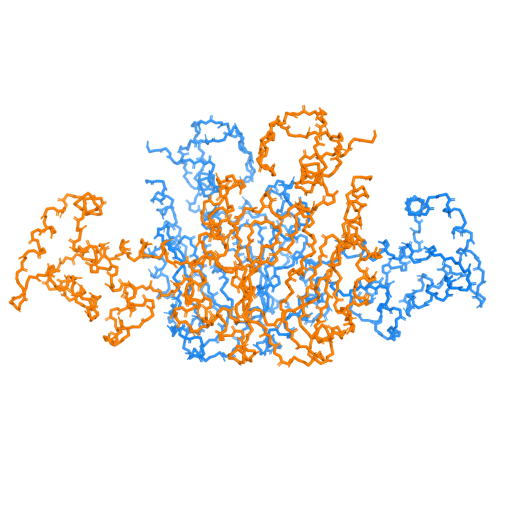E B 1 33 ? 10.922 -12.234 -11.141 1 91.5 33 ILE B C 1
ATOM 3460 O O . ILE B 1 33 ? 11.672 -11.375 -11.625 1 91.5 33 ILE B O 1
ATOM 3464 N N . PRO B 1 34 ? 10.633 -13.375 -11.719 1 90.62 34 PRO B N 1
ATOM 3465 C CA . PRO B 1 34 ? 11.133 -13.578 -13.078 1 90.62 34 PRO B CA 1
ATOM 3466 C C . PRO B 1 34 ? 10.328 -12.812 -14.125 1 90.62 34 PRO B C 1
ATOM 3468 O O . PRO B 1 34 ? 9.312 -12.188 -13.797 1 90.62 34 PRO B O 1
ATOM 3471 N N . PHE B 1 35 ? 10.836 -12.742 -15.328 1 88.62 35 PHE B N 1
ATOM 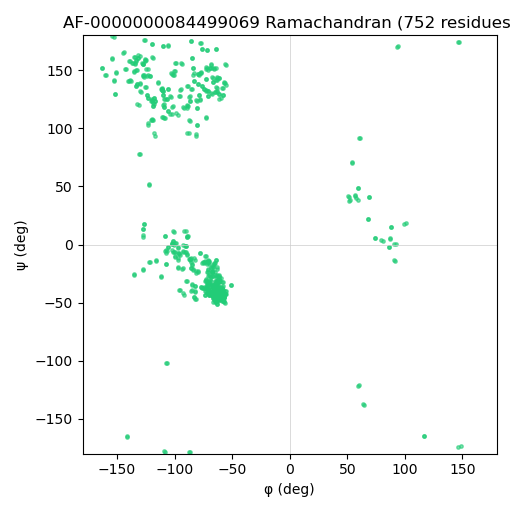3472 C CA . PHE B 1 35 ? 10.141 -12.047 -16.406 1 88.62 35 PHE B CA 1
ATOM 3473 C C . PHE B 1 35 ? 8.805 -12.711 -16.703 1 88.62 35 PHE B C 1
ATOM 3475 O O . PHE B 1 35 ? 7.836 -12.039 -17.062 1 88.62 35 PHE B O 1
ATOM 3482 N N . ASN B 1 36 ? 8.914 -14.078 -16.547 1 79.12 36 ASN B N 1
ATOM 3483 C CA . ASN B 1 36 ? 7.676 -14.836 -16.703 1 79.12 36 ASN B CA 1
ATOM 3484 C C . ASN B 1 36 ? 7.309 -15.57 -15.414 1 79.12 36 ASN B C 1
ATOM 3486 O O . ASN B 1 36 ? 7.898 -16.594 -15.094 1 79.12 36 ASN B O 1
ATOM 3490 N N . GLY B 1 37 ? 6.477 -14.945 -14.688 1 73.94 37 GLY B N 1
ATOM 3491 C CA . GLY B 1 37 ? 6.062 -15.617 -13.469 1 73.94 37 GLY B CA 1
ATOM 3492 C C . GLY B 1 37 ? 5.793 -14.656 -12.32 1 73.94 37 GLY B C 1
ATOM 3493 O O . GLY B 1 37 ? 5.781 -13.438 -12.516 1 73.94 37 GLY B O 1
ATOM 3494 N N . SER B 1 38 ? 5.535 -15.242 -11.148 1 76.94 38 SER B N 1
ATOM 3495 C CA . SER B 1 38 ? 5.207 -14.469 -9.953 1 76.94 38 SER B CA 1
ATOM 3496 C C . SER B 1 38 ? 6.348 -14.5 -8.945 1 76.94 38 SER B C 1
ATOM 3498 O O . SER B 1 38 ? 7.414 -15.055 -9.219 1 76.94 38 SER B O 1
ATOM 3500 N N . MET B 1 39 ? 6.148 -13.906 -7.902 1 82.31 39 MET B N 1
ATOM 3501 C CA . MET B 1 39 ? 7.152 -13.766 -6.852 1 82.31 39 MET B CA 1
ATOM 3502 C C . MET B 1 39 ? 7.574 -15.125 -6.309 1 82.31 39 MET B C 1
ATOM 3504 O O . MET B 1 39 ? 6.727 -15.961 -6 1 82.31 39 MET B O 1
ATOM 3508 N N . VAL B 1 40 ? 8.859 -15.305 -6.266 1 83.12 40 VAL B N 1
ATOM 3509 C CA . VAL B 1 40 ? 9.477 -16.453 -5.625 1 83.12 40 VAL B CA 1
ATOM 3510 C C . VAL B 1 40 ? 10.195 -16.016 -4.348 1 83.12 40 VAL B C 1
ATOM 3512 O O . VAL B 1 40 ? 11.008 -15.102 -4.371 1 83.12 40 VAL B O 1
ATOM 3515 N N . ARG B 1 41 ? 9.836 -16.766 -3.23 1 86.5 41 ARG B N 1
ATOM 3516 C CA . ARG B 1 41 ? 10.367 -16.344 -1.942 1 86.5 41 ARG B CA 1
ATOM 3517 C C . ARG B 1 41 ? 11.086 -17.484 -1.238 1 86.5 41 ARG B C 1
ATOM 3519 O O . ARG B 1 41 ? 11.266 -18.562 -1.815 1 86.5 41 ARG B O 1
ATOM 3526 N N . HIS B 1 42 ? 11.695 -17.188 -0.083 1 87.88 42 HIS B N 1
ATOM 3527 C CA . HIS B 1 42 ? 12.289 -18.125 0.854 1 87.88 42 HIS B CA 1
ATOM 3528 C C . HIS B 1 42 ? 13.539 -18.781 0.267 1 87.88 42 HIS B C 1
ATOM 3530 O O . HIS B 1 42 ? 13.734 -19.984 0.412 1 87.88 42 HIS B O 1
ATOM 3536 N N . ARG B 1 43 ? 14.281 -17.953 -0.385 1 89.5 43 ARG B N 1
ATOM 3537 C CA . ARG B 1 43 ? 15.555 -18.422 -0.895 1 89.5 43 ARG B CA 1
ATOM 3538 C C . ARG B 1 43 ? 16.719 -17.953 -0.021 1 89.5 43 ARG B C 1
ATOM 3540 O O . ARG B 1 43 ? 16.641 -16.891 0.592 1 89.5 43 ARG B O 1
ATOM 3547 N N . MET B 1 44 ? 17.672 -18.797 0.03 1 94 44 MET B N 1
ATOM 3548 C CA . MET B 1 44 ? 18.859 -18.453 0.804 1 94 44 MET B CA 1
ATOM 3549 C C . MET B 1 44 ? 20.125 -18.75 0.009 1 94 44 MET B C 1
ATOM 3551 O O . MET B 1 44 ? 20.203 -19.766 -0.695 1 94 44 MET B O 1
ATOM 3555 N N . TYR B 1 45 ? 21.078 -17.844 0.074 1 94.44 45 TYR B N 1
ATOM 3556 C CA . TYR B 1 45 ? 22.391 -18.047 -0.539 1 94.44 45 TYR B CA 1
ATOM 3557 C C . TYR B 1 45 ? 23.5 -17.812 0.473 1 94.44 45 TYR B C 1
ATOM 3559 O O . TYR B 1 45 ? 23.422 -16.891 1.291 1 94.44 45 TYR B O 1
ATOM 3567 N N . ASN B 1 46 ? 24.516 -18.531 0.338 1 91.75 46 ASN B N 1
ATOM 3568 C CA . ASN B 1 46 ? 25.531 -18.547 1.38 1 91.75 46 ASN B CA 1
ATOM 3569 C C . ASN B 1 46 ? 26.594 -17.484 1.143 1 91.75 46 ASN B C 1
ATOM 3571 O O . ASN B 1 46 ? 27.219 -17 2.088 1 91.75 46 ASN B O 1
ATOM 3575 N N . ASN B 1 47 ? 26.844 -17.203 -0.121 1 91.19 47 ASN B N 1
ATOM 3576 C CA . ASN B 1 47 ? 27.938 -16.281 -0.41 1 91.19 47 ASN B CA 1
ATOM 3577 C C . ASN B 1 47 ? 27.719 -15.547 -1.732 1 91.19 47 ASN B C 1
ATOM 3579 O O . ASN B 1 47 ? 26.719 -15.789 -2.422 1 91.19 47 ASN B O 1
ATOM 3583 N N . ASN B 1 48 ? 28.656 -14.703 -2.014 1 90.56 48 ASN B N 1
ATOM 3584 C CA . ASN B 1 48 ? 28.578 -13.828 -3.18 1 90.56 48 ASN B CA 1
ATOM 3585 C C . ASN B 1 48 ? 28.641 -14.625 -4.48 1 90.56 48 ASN B C 1
ATOM 3587 O O . ASN B 1 48 ? 27.953 -14.297 -5.453 1 90.56 48 ASN B O 1
ATOM 3591 N N . ILE B 1 49 ? 29.344 -15.602 -4.488 1 92.31 49 ILE B N 1
ATOM 3592 C CA . ILE B 1 49 ? 29.516 -16.406 -5.688 1 92.31 49 ILE B CA 1
ATOM 3593 C C . ILE B 1 49 ? 28.203 -17.078 -6.055 1 92.31 49 ILE B C 1
ATOM 3595 O O . ILE B 1 49 ? 27.797 -17.094 -7.219 1 92.31 49 ILE B O 1
ATOM 3599 N N . GLU B 1 50 ? 27.609 -17.547 -5.102 1 94 50 GLU B N 1
ATOM 3600 C CA . GLU B 1 50 ? 26.359 -18.266 -5.312 1 94 50 GLU B CA 1
ATOM 3601 C C . GLU B 1 50 ? 25.281 -17.344 -5.852 1 94 50 GLU B C 1
ATOM 3603 O O . GLU B 1 50 ? 24.547 -17.703 -6.781 1 94 50 GLU B O 1
ATOM 3608 N N . ILE B 1 51 ? 25.172 -16.219 -5.25 1 94.19 51 ILE B N 1
ATOM 3609 C CA . ILE B 1 51 ? 24.094 -15.336 -5.664 1 94.19 51 ILE B CA 1
ATOM 3610 C C . ILE B 1 51 ? 24.406 -14.758 -7.043 1 94.19 51 ILE B C 1
ATOM 3612 O O . ILE B 1 51 ? 23.5 -14.531 -7.848 1 94.19 51 ILE B O 1
ATOM 3616 N N . GLU B 1 52 ? 25.594 -14.539 -7.34 1 94.06 52 GLU B N 1
ATOM 3617 C CA . GLU B 1 52 ? 25.969 -14.062 -8.664 1 94.06 52 GLU B CA 1
ATOM 3618 C C . GLU B 1 52 ? 25.625 -15.094 -9.742 1 94.06 52 GLU B C 1
ATOM 3620 O O . GLU B 1 52 ? 25.125 -14.734 -10.805 1 94.06 52 GLU B O 1
ATOM 3625 N N . ARG B 1 53 ? 25.969 -16.297 -9.422 1 94 53 ARG B N 1
ATOM 3626 C CA . ARG B 1 53 ? 25.625 -17.359 -10.352 1 94 53 ARG B CA 1
ATOM 3627 C C . ARG B 1 53 ? 24.109 -17.453 -10.547 1 94 53 ARG B C 1
ATOM 3629 O O . ARG B 1 53 ? 23.641 -17.641 -11.672 1 94 53 ARG B O 1
ATOM 3636 N N . PHE B 1 54 ? 23.484 -17.391 -9.461 1 94.25 54 PHE B N 1
ATOM 3637 C CA . PHE B 1 54 ? 22.031 -17.453 -9.492 1 94.25 54 PHE B CA 1
ATOM 3638 C C . PHE B 1 54 ? 21.453 -16.375 -10.383 1 94.25 54 PHE B C 1
ATOM 3640 O O . PHE B 1 54 ? 20.625 -16.656 -11.25 1 94.25 54 PHE B O 1
ATOM 3647 N N . VAL B 1 55 ? 21.844 -15.078 -10.227 1 95.62 55 VAL B N 1
ATOM 3648 C CA . VAL B 1 55 ? 21.281 -13.938 -10.945 1 95.62 55 VAL B CA 1
ATOM 3649 C C . VAL B 1 55 ? 21.594 -14.055 -12.438 1 95.62 55 VAL B C 1
ATOM 3651 O O . VAL B 1 55 ? 20.781 -13.68 -13.281 1 95.62 55 VAL B O 1
ATOM 3654 N N . LYS B 1 56 ? 22.781 -14.602 -12.781 1 94.75 56 LYS B N 1
ATOM 3655 C CA . LYS B 1 56 ? 23.188 -14.781 -14.172 1 94.75 56 LYS B CA 1
ATOM 3656 C C . LYS B 1 56 ? 22.344 -15.859 -14.852 1 94.75 56 LYS B C 1
ATOM 3658 O O . LYS B 1 56 ? 22.047 -15.758 -16.047 1 94.75 56 LYS B O 1
ATOM 3663 N N . LYS B 1 57 ? 22.031 -16.75 -14.062 1 92.56 57 LYS B N 1
ATOM 3664 C CA . LYS B 1 57 ? 21.281 -17.875 -14.609 1 92.56 57 LYS B CA 1
ATOM 3665 C C . LYS B 1 57 ? 19.797 -17.562 -14.727 1 92.56 57 LYS B C 1
ATOM 3667 O O . LYS B 1 57 ? 19.203 -17.75 -15.789 1 92.56 57 LYS B O 1
ATOM 3672 N N . ILE B 1 58 ? 19.25 -17.016 -13.672 1 91.06 58 ILE B N 1
ATOM 3673 C CA . ILE B 1 58 ? 17.812 -16.812 -13.594 1 91.06 58 ILE B CA 1
ATOM 3674 C C . ILE B 1 58 ? 17.422 -15.508 -14.266 1 91.06 58 ILE B C 1
ATOM 3676 O O . ILE B 1 58 ? 16.312 -15.375 -14.797 1 91.06 58 ILE B O 1
ATOM 3680 N N . VAL B 1 59 ? 18.266 -14.477 -14.188 1 95.56 59 VAL B N 1
ATOM 3681 C CA . VAL B 1 59 ? 18.047 -13.148 -14.742 1 95.56 59 VAL B CA 1
ATOM 3682 C C . VAL B 1 59 ? 16.719 -12.594 -14.227 1 95.56 59 VAL B C 1
ATOM 3684 O O . VAL B 1 59 ? 15.781 -12.375 -15.008 1 95.56 59 VAL B O 1
ATOM 3687 N N . PRO B 1 60 ? 16.688 -12.266 -12.969 1 96 60 PRO B N 1
ATOM 3688 C CA . PRO B 1 60 ? 15.438 -11.766 -12.398 1 96 60 PRO B CA 1
ATOM 3689 C C . PRO B 1 60 ? 15.016 -10.414 -12.969 1 96 60 PRO B C 1
ATOM 3691 O O . PRO B 1 60 ? 15.867 -9.547 -13.195 1 96 60 PRO B O 1
ATOM 3694 N N . ARG B 1 61 ? 13.727 -10.281 -13.195 1 96.38 61 ARG B N 1
ATOM 3695 C CA . ARG B 1 61 ? 13.156 -8.984 -13.531 1 96.38 61 ARG B CA 1
ATOM 3696 C C . ARG B 1 61 ? 13.25 -8.023 -12.352 1 96.38 61 ARG B C 1
ATOM 3698 O O . ARG B 1 61 ? 13.555 -6.84 -12.531 1 96.38 61 ARG B O 1
ATOM 3705 N N . HIS B 1 62 ? 12.93 -8.555 -11.203 1 96.62 62 HIS B N 1
ATOM 3706 C CA . HIS B 1 62 ? 13.086 -7.891 -9.914 1 96.62 62 HIS B CA 1
ATOM 3707 C C . HIS B 1 62 ? 13.805 -8.797 -8.914 1 96.62 62 HIS B C 1
ATOM 3709 O O . HIS B 1 62 ? 13.555 -10 -8.875 1 96.62 62 HIS B O 1
ATOM 3715 N N . LEU B 1 63 ? 14.711 -8.203 -8.156 1 97.19 63 LEU B N 1
ATOM 3716 C CA . LEU B 1 63 ? 15.445 -8.922 -7.121 1 97.19 63 LEU B CA 1
ATOM 3717 C C . LEU B 1 63 ? 15.297 -8.227 -5.773 1 97.19 63 LEU B C 1
ATOM 3719 O O . LEU B 1 63 ? 15.398 -7 -5.688 1 97.19 63 LEU B O 1
ATOM 3723 N N . TYR B 1 64 ? 15.055 -9.086 -4.742 1 97.06 64 TYR B N 1
ATOM 3724 C CA . TYR B 1 64 ? 14.797 -8.547 -3.412 1 97.06 64 TYR B CA 1
ATOM 3725 C C . TYR B 1 64 ? 15.609 -9.289 -2.357 1 97.06 64 TYR B C 1
ATOM 3727 O O . TYR B 1 64 ? 16.078 -10.406 -2.598 1 97.06 64 TYR B O 1
ATOM 3735 N N . TYR B 1 65 ? 15.805 -8.641 -1.261 1 97.12 65 TYR B N 1
ATOM 3736 C CA . TYR B 1 65 ? 16.297 -9.281 -0.049 1 97.12 65 TYR B CA 1
ATOM 3737 C C . TYR B 1 65 ? 15.523 -8.812 1.176 1 97.12 65 TYR B C 1
ATOM 3739 O O . TYR B 1 65 ? 14.922 -7.738 1.161 1 97.12 65 TYR B O 1
ATOM 3747 N N . SER B 1 66 ? 15.539 -9.641 2.176 1 96.81 66 SER B N 1
ATOM 3748 C CA . SER B 1 66 ? 14.844 -9.281 3.406 1 96.81 66 SER B CA 1
ATOM 3749 C C . SER B 1 66 ? 15.672 -8.312 4.246 1 96.81 66 SER B C 1
ATOM 3751 O O . SER B 1 66 ? 16.875 -8.492 4.402 1 96.81 66 SER B O 1
ATOM 3753 N N . SER B 1 67 ? 15.016 -7.34 4.797 1 96.31 67 SER B N 1
ATOM 3754 C CA . SER B 1 67 ? 15.656 -6.445 5.754 1 96.31 67 SER B CA 1
ATOM 3755 C C . SER B 1 67 ? 15.938 -7.16 7.074 1 96.31 67 SER B C 1
ATOM 3757 O O . SER B 1 67 ? 16.703 -6.664 7.902 1 96.31 67 SER B O 1
ATOM 3759 N N . ALA B 1 68 ? 15.344 -8.289 7.25 1 97.12 68 ALA B N 1
ATOM 3760 C CA . ALA B 1 68 ? 15.453 -9.062 8.484 1 97.12 68 ALA B CA 1
ATOM 3761 C C . ALA B 1 68 ? 16.578 -10.094 8.391 1 97.12 68 ALA B C 1
ATOM 3763 O O . ALA B 1 68 ? 16.969 -10.492 7.285 1 97.12 68 ALA B O 1
ATOM 3764 N N . TYR B 1 69 ? 17.016 -10.406 9.555 1 97.38 69 TYR B N 1
ATOM 3765 C CA . TYR B 1 69 ? 17.969 -11.5 9.742 1 97.38 69 TYR B CA 1
ATOM 3766 C C . TYR B 1 69 ? 17.281 -12.719 10.352 1 97.38 69 TYR B C 1
ATOM 3768 O O . TYR B 1 69 ? 16.5 -12.594 11.305 1 97.38 69 TYR B O 1
ATOM 3776 N N . TYR B 1 70 ? 17.609 -13.867 9.734 1 97.06 70 TYR B N 1
ATOM 3777 C CA . TYR B 1 70 ? 17.016 -15.109 10.227 1 97.06 70 TYR B CA 1
ATOM 3778 C C . TYR B 1 70 ? 18.094 -16.156 10.492 1 97.06 70 TYR B C 1
ATOM 3780 O O . TYR B 1 70 ? 19.156 -16.125 9.875 1 97.06 70 TYR B O 1
ATOM 3788 N N . ARG B 1 71 ? 17.75 -17.062 11.359 1 96.62 71 ARG B N 1
ATOM 3789 C CA . ARG B 1 71 ? 18.609 -18.234 11.523 1 96.62 71 ARG B CA 1
ATOM 3790 C C . ARG B 1 71 ? 18.422 -19.203 10.367 1 96.62 71 ARG B C 1
ATOM 3792 O O . ARG B 1 71 ? 19.391 -19.828 9.914 1 96.62 71 ARG B O 1
ATOM 3799 N N . HIS B 1 72 ? 17.188 -19.297 9.938 1 94.81 72 HIS B N 1
ATOM 3800 C CA . HIS B 1 72 ? 16.844 -20.203 8.836 1 94.81 72 HIS B CA 1
ATOM 3801 C C . HIS B 1 72 ? 16.031 -19.484 7.77 1 94.81 72 HIS B C 1
ATOM 3803 O O . HIS B 1 72 ? 14.836 -19.766 7.605 1 94.81 72 HIS B O 1
ATOM 3809 N N . PRO B 1 73 ? 16.641 -18.719 6.941 1 93.38 73 PRO B N 1
ATOM 3810 C CA . PRO B 1 73 ? 15.914 -17.875 5.992 1 93.38 73 PRO B CA 1
ATOM 3811 C C . PRO B 1 73 ? 15.242 -18.672 4.883 1 93.38 73 PRO B C 1
ATOM 3813 O O . PRO B 1 73 ? 14.32 -18.172 4.227 1 93.38 73 PRO B O 1
ATOM 3816 N N . GLU B 1 74 ? 15.594 -19.922 4.691 1 88.62 74 GLU B N 1
ATOM 3817 C CA . GLU B 1 74 ? 15.094 -20.734 3.598 1 88.62 74 GLU B CA 1
ATOM 3818 C C . GLU B 1 74 ? 13.773 -21.406 3.969 1 88.62 74 GLU B C 1
ATOM 3820 O O . GLU B 1 74 ? 13.062 -21.922 3.102 1 88.62 74 GLU B O 1
ATOM 3825 N N . ILE B 1 75 ? 13.508 -21.328 5.246 1 85.75 75 ILE B N 1
ATOM 3826 C CA . ILE B 1 75 ? 12.281 -21.984 5.711 1 85.75 75 ILE B CA 1
ATOM 3827 C C . ILE B 1 75 ? 11.062 -21.188 5.254 1 85.75 75 ILE B C 1
ATOM 3829 O O . ILE B 1 75 ? 11.086 -19.953 5.266 1 85.75 75 ILE B O 1
ATOM 3833 N N . THR B 1 76 ? 10.047 -21.844 4.906 1 78.88 76 THR B N 1
ATOM 3834 C CA . THR B 1 76 ? 8.859 -21.203 4.367 1 78.88 76 THR B CA 1
ATOM 3835 C C . THR B 1 76 ? 7.973 -20.672 5.492 1 78.88 76 THR B C 1
ATOM 3837 O O . THR B 1 76 ? 7.336 -19.625 5.355 1 78.88 76 THR B O 1
ATOM 3840 N N . ARG B 1 77 ? 7.938 -21.391 6.559 1 79.19 77 ARG B N 1
ATOM 3841 C CA . ARG B 1 77 ? 7.125 -20.953 7.688 1 79.19 77 ARG B CA 1
ATOM 3842 C C . ARG B 1 77 ? 7.824 -19.844 8.469 1 79.19 77 ARG B C 1
ATOM 3844 O O . ARG B 1 77 ? 8.859 -20.078 9.094 1 79.19 77 ARG B O 1
ATOM 3851 N N . MET B 1 78 ? 7.203 -18.781 8.617 1 81 78 MET B N 1
ATOM 3852 C CA . MET B 1 78 ? 7.84 -17.594 9.172 1 81 78 MET B CA 1
ATOM 3853 C C . MET B 1 78 ? 8.273 -17.828 10.617 1 81 78 MET B C 1
ATOM 3855 O O . MET B 1 78 ? 9.375 -17.453 11.008 1 81 78 MET B O 1
ATOM 3859 N N . GLN B 1 79 ? 7.414 -18.438 11.352 1 82.12 79 GLN B N 1
ATOM 3860 C CA . GLN B 1 79 ? 7.707 -18.641 12.766 1 82.12 79 GLN B CA 1
ATOM 3861 C C . GLN B 1 79 ? 8.914 -19.562 12.945 1 82.12 79 GLN B C 1
ATOM 3863 O O . GLN B 1 79 ? 9.648 -19.453 13.93 1 82.12 79 GLN B O 1
ATOM 3868 N N . GLU B 1 80 ? 9.094 -20.359 11.977 1 89 80 GLU B N 1
ATOM 3869 C CA . GLU B 1 80 ? 10.172 -21.344 12.07 1 89 80 GLU B CA 1
ATOM 3870 C C . GLU B 1 80 ? 11.492 -20.75 11.57 1 89 80 GLU B C 1
ATOM 3872 O O . GLU B 1 80 ? 12.555 -21.328 11.797 1 89 80 GLU B O 1
ATOM 3877 N N . LYS B 1 81 ? 11.43 -19.609 10.93 1 91.12 81 LYS B N 1
ATOM 3878 C CA . LYS B 1 81 ? 12.648 -18.969 10.438 1 91.12 81 LYS B CA 1
ATOM 3879 C C . LYS B 1 81 ? 13.523 -18.5 11.594 1 91.12 81 LYS B C 1
ATOM 3881 O O . LYS B 1 81 ? 14.734 -18.312 11.43 1 91.12 81 LYS B O 1
ATOM 3886 N N . GLU B 1 82 ? 12.961 -18.281 12.711 1 94.75 82 GLU B N 1
ATOM 3887 C CA . GLU B 1 82 ? 13.641 -17.734 13.875 1 94.75 82 GLU B CA 1
ATOM 3888 C C . GLU B 1 82 ? 14.188 -16.344 13.57 1 94.75 82 GLU B C 1
ATOM 3890 O O . GLU B 1 82 ? 15.367 -16.188 13.242 1 94.75 82 GLU B O 1
ATOM 3895 N N . TRP B 1 83 ? 13.477 -15.344 13.812 1 95.44 83 TRP B N 1
ATOM 3896 C CA . TRP B 1 83 ? 13.789 -13.938 13.57 1 95.44 83 TRP B CA 1
ATOM 3897 C C . TRP B 1 83 ? 14.867 -13.445 14.531 1 95.44 83 TRP B C 1
ATOM 3899 O O . TRP B 1 83 ? 14.734 -13.594 15.75 1 95.44 83 TRP B O 1
ATOM 3909 N N . LEU B 1 84 ? 15.961 -12.82 13.984 1 97.12 84 LEU B N 1
ATOM 3910 C CA . LEU B 1 84 ? 17.094 -12.391 14.805 1 97.12 84 LEU B CA 1
ATOM 3911 C C . LEU B 1 84 ? 17.109 -10.867 14.938 1 97.12 84 LEU B C 1
ATOM 3913 O O . LEU B 1 84 ? 17.812 -10.328 15.805 1 97.12 84 LEU B O 1
ATOM 3917 N N . GLY B 1 85 ? 16.453 -10.164 14.156 1 97.12 85 GLY B N 1
ATOM 3918 C CA . GLY B 1 85 ? 16.422 -8.711 14.078 1 97.12 85 GLY B CA 1
ATOM 3919 C C . GLY B 1 85 ? 16.234 -8.195 12.664 1 97.12 85 GLY B C 1
ATOM 3920 O O . GLY B 1 85 ? 16.156 -8.984 11.719 1 97.12 85 GLY B O 1
ATOM 3921 N N . ALA B 1 86 ? 16.078 -6.906 12.555 1 97.94 86 ALA B N 1
ATOM 3922 C CA . ALA B 1 86 ? 15.891 -6.324 11.227 1 97.94 86 ALA B CA 1
ATOM 3923 C C . ALA B 1 86 ? 16.422 -4.895 11.18 1 97.94 86 ALA B C 1
ATOM 3925 O O . ALA B 1 86 ? 16.391 -4.176 12.18 1 97.94 86 ALA B O 1
ATOM 3926 N N . GLU B 1 87 ? 16.891 -4.543 10.031 1 97.94 87 GLU B N 1
ATOM 3927 C CA . GLU B 1 87 ? 17.188 -3.139 9.766 1 97.94 87 GLU B CA 1
ATOM 3928 C C . GLU B 1 87 ? 15.914 -2.299 9.773 1 97.94 87 GLU B C 1
ATOM 3930 O O . GLU B 1 87 ? 14.812 -2.824 9.562 1 97.94 87 GLU B O 1
ATOM 3935 N N . LEU B 1 88 ? 16.094 -1.056 10.117 1 98.44 88 LEU B N 1
ATOM 3936 C CA . LEU B 1 88 ? 15 -0.106 9.945 1 98.44 88 LEU B CA 1
ATOM 3937 C C . LEU B 1 88 ? 15.031 0.518 8.555 1 98.44 88 LEU B C 1
ATOM 3939 O O . LEU B 1 88 ? 16.016 1.163 8.188 1 98.44 88 LEU B O 1
ATOM 3943 N N . ILE B 1 89 ? 13.953 0.305 7.785 1 98.12 89 ILE B N 1
ATOM 3944 C CA . ILE B 1 89 ? 13.992 0.732 6.391 1 98.12 89 ILE B CA 1
ATOM 3945 C C . ILE B 1 89 ? 12.867 1.726 6.121 1 98.12 89 ILE B C 1
ATOM 3947 O O . ILE B 1 89 ? 11.781 1.615 6.695 1 98.12 89 ILE B O 1
ATOM 3951 N N . PHE B 1 90 ? 13.18 2.674 5.262 1 98.25 90 PHE B N 1
ATOM 3952 C CA . PHE B 1 90 ? 12.203 3.652 4.785 1 98.25 90 PHE B CA 1
ATOM 3953 C C . PHE B 1 90 ? 12.125 3.637 3.264 1 98.25 90 PHE B C 1
ATOM 3955 O O . PHE B 1 90 ? 13.156 3.578 2.584 1 98.25 90 PHE B O 1
ATOM 3962 N N . ASP B 1 91 ? 10.984 3.527 2.799 1 96.94 91 ASP B N 1
ATOM 3963 C CA . ASP B 1 91 ? 10.719 3.609 1.365 1 96.94 91 ASP B CA 1
ATOM 3964 C C . ASP B 1 91 ? 9.992 4.906 1.016 1 96.94 91 ASP B C 1
ATOM 3966 O O . ASP B 1 91 ? 8.914 5.18 1.549 1 96.94 91 ASP B O 1
ATOM 3970 N N . LEU B 1 92 ? 10.602 5.695 0.235 1 95.12 92 LEU B N 1
ATOM 3971 C CA . LEU B 1 92 ? 9.992 6.93 -0.252 1 95.12 92 LEU B CA 1
ATOM 3972 C C . LEU B 1 92 ? 9.586 6.793 -1.714 1 95.12 92 LEU B C 1
ATOM 3974 O O . LEU B 1 92 ? 10.422 6.539 -2.58 1 95.12 92 LEU B O 1
ATOM 3978 N N . ASP B 1 93 ? 8.266 6.852 -1.956 1 84.69 93 ASP B N 1
ATOM 3979 C CA . ASP B 1 93 ? 7.816 6.75 -3.34 1 84.69 93 ASP B CA 1
ATOM 3980 C C . ASP B 1 93 ? 6.762 7.812 -3.656 1 84.69 93 ASP B C 1
ATOM 3982 O O . ASP B 1 93 ? 6.102 8.328 -2.752 1 84.69 93 ASP B O 1
ATOM 3986 N N . ALA B 1 94 ? 6.668 8.125 -4.887 1 80.81 94 ALA B N 1
ATOM 3987 C CA . ALA B 1 94 ? 5.852 9.227 -5.406 1 80.81 94 ALA B CA 1
ATOM 3988 C C . ALA B 1 94 ? 4.371 8.984 -5.133 1 80.81 94 ALA B C 1
ATOM 3990 O O . ALA B 1 94 ? 3.592 9.938 -5.023 1 80.81 94 ALA B O 1
ATOM 3991 N N . ASP B 1 95 ? 4.012 7.715 -5.008 1 74.94 95 ASP B N 1
ATOM 3992 C CA . ASP B 1 95 ? 2.598 7.371 -4.891 1 74.94 95 ASP B CA 1
ATOM 3993 C C . ASP B 1 95 ? 1.998 7.945 -3.609 1 74.94 95 ASP B C 1
ATOM 3995 O O . ASP B 1 95 ? 0.779 8.094 -3.502 1 74.94 95 ASP B O 1
ATOM 3999 N N . HIS B 1 96 ? 2.867 8.367 -2.773 1 72.06 96 HIS B N 1
ATOM 4000 C CA . HIS B 1 96 ? 2.398 8.844 -1.479 1 72.06 96 HIS B CA 1
ATOM 4001 C C . HIS B 1 96 ? 2.469 10.367 -1.395 1 72.06 96 HIS B C 1
ATOM 4003 O O . HIS B 1 96 ? 2.125 10.953 -0.366 1 72.06 96 HIS B O 1
ATOM 4009 N N . ILE B 1 97 ? 2.951 10.938 -2.426 1 76.5 97 ILE B N 1
ATOM 4010 C CA . ILE B 1 97 ? 3.141 12.383 -2.422 1 76.5 97 ILE B CA 1
ATOM 4011 C C . ILE B 1 97 ? 1.941 13.062 -3.08 1 76.5 97 ILE B C 1
ATOM 4013 O O . ILE B 1 97 ? 1.545 12.695 -4.188 1 76.5 97 ILE B O 1
ATOM 4017 N N . GLU B 1 98 ? 1.421 13.961 -2.383 1 73.94 98 GLU B N 1
ATOM 4018 C CA . GLU B 1 98 ? 0.269 14.703 -2.891 1 73.94 98 GLU B CA 1
ATOM 4019 C C . GLU B 1 98 ? 0.59 15.383 -4.219 1 73.94 98 GLU B C 1
ATOM 4021 O O . GLU B 1 98 ? 1.637 16.016 -4.355 1 73.94 98 GLU B O 1
ATOM 4026 N N . GLY B 1 99 ? -0.202 15.211 -5.211 1 74.31 99 GLY B N 1
ATOM 4027 C CA . GLY B 1 99 ? -0.061 15.891 -6.488 1 74.31 99 GLY B CA 1
ATOM 4028 C C . GLY B 1 99 ? 0.866 15.172 -7.449 1 74.31 99 GLY B C 1
ATOM 4029 O O . GLY B 1 99 ? 1.11 15.648 -8.562 1 74.31 99 GLY B O 1
ATOM 4030 N N . ALA B 1 100 ? 1.314 14.039 -7.055 1 76.81 100 ALA B N 1
ATOM 4031 C CA . ALA B 1 100 ? 2.285 13.305 -7.867 1 76.81 100 ALA B CA 1
ATOM 4032 C C . ALA B 1 100 ? 1.685 12.906 -9.211 1 76.81 100 ALA B C 1
ATOM 4034 O O . ALA B 1 100 ? 2.393 12.844 -10.219 1 76.81 100 ALA B O 1
ATOM 4035 N N . ASN B 1 101 ? 0.431 12.664 -9.25 1 71.5 101 ASN B N 1
ATOM 4036 C CA . ASN B 1 101 ? -0.239 12.219 -10.469 1 71.5 101 ASN B CA 1
ATOM 4037 C C . ASN B 1 101 ? -0.21 13.297 -11.547 1 71.5 101 ASN B C 1
ATOM 4039 O O . ASN B 1 101 ? -0.419 13.008 -12.727 1 71.5 101 ASN B O 1
ATOM 4043 N N . LYS B 1 102 ? 0.085 14.531 -11.195 1 76.62 102 LYS B N 1
ATOM 4044 C CA . LYS B 1 102 ? 0.114 15.648 -12.133 1 76.62 102 LYS B CA 1
ATOM 4045 C C . LYS B 1 102 ? 1.547 16 -12.523 1 76.62 102 LYS B C 1
ATOM 4047 O O . LYS B 1 102 ? 1.771 16.875 -13.367 1 76.62 102 LYS B O 1
ATOM 4052 N N . MET B 1 103 ? 2.439 15.273 -11.984 1 81.81 103 MET B N 1
ATOM 4053 C CA . MET B 1 103 ? 3.848 15.586 -12.211 1 81.81 103 MET B CA 1
ATOM 4054 C C . MET B 1 103 ? 4.438 14.688 -13.289 1 81.81 103 MET B C 1
ATOM 4056 O O . MET B 1 103 ? 3.994 13.555 -13.477 1 81.81 103 MET B O 1
ATOM 4060 N N . THR B 1 104 ? 5.398 15.305 -13.945 1 83.81 104 THR B N 1
ATOM 4061 C CA . THR B 1 104 ? 6.203 14.5 -14.859 1 83.81 104 THR B CA 1
ATOM 4062 C C . THR B 1 104 ? 7.133 13.57 -14.078 1 83.81 104 THR B C 1
ATOM 4064 O O . THR B 1 104 ? 7.301 13.727 -12.867 1 83.81 104 THR B O 1
ATOM 4067 N N . TYR B 1 105 ? 7.672 12.648 -14.836 1 86.19 105 TYR B N 1
ATOM 4068 C CA . TYR B 1 105 ? 8.609 11.719 -14.211 1 86.19 105 TYR B CA 1
ATOM 4069 C C . TYR B 1 105 ? 9.758 12.469 -13.555 1 86.19 105 TYR B C 1
ATOM 4071 O O . TYR B 1 105 ? 10.117 12.188 -12.406 1 86.19 105 TYR B O 1
ATOM 4079 N N . ALA B 1 106 ? 10.305 13.461 -14.227 1 86.69 106 ALA B N 1
ATOM 4080 C CA . ALA B 1 106 ? 11.43 14.234 -13.703 1 86.69 106 ALA B CA 1
ATOM 4081 C C . ALA B 1 106 ? 11.016 15.039 -12.477 1 86.69 106 ALA B C 1
ATOM 4083 O O . ALA B 1 106 ? 11.773 15.133 -11.508 1 86.69 106 ALA B O 1
ATOM 4084 N N . GLN B 1 107 ? 9.859 15.547 -12.477 1 89.75 107 GLN B N 1
ATOM 4085 C CA . GLN B 1 107 ? 9.352 16.328 -11.359 1 89.75 107 GLN B CA 1
ATOM 4086 C C . GLN B 1 107 ? 9.133 15.453 -10.125 1 89.75 107 GLN B C 1
ATOM 4088 O O . GLN B 1 107 ? 9.398 15.875 -9 1 89.75 107 GLN B O 1
ATOM 4093 N N . ILE B 1 108 ? 8.68 14.297 -10.422 1 91.56 108 ILE B N 1
ATOM 4094 C CA . ILE B 1 108 ? 8.453 13.344 -9.344 1 91.56 108 ILE B CA 1
ATOM 4095 C C . ILE B 1 108 ? 9.781 13 -8.672 1 91.56 108 ILE B C 1
ATOM 4097 O O . ILE B 1 108 ? 9.875 12.984 -7.441 1 91.56 108 ILE B O 1
ATOM 4101 N N . LEU B 1 109 ? 10.758 12.766 -9.461 1 92.38 109 LEU B N 1
ATOM 4102 C CA . LEU B 1 109 ? 12.078 12.43 -8.938 1 92.38 109 LEU B CA 1
ATOM 4103 C C . LEU B 1 109 ? 12.609 13.547 -8.047 1 92.38 109 LEU B C 1
ATOM 4105 O O . LEU B 1 109 ? 13.156 13.281 -6.973 1 92.38 109 LEU B O 1
ATOM 4109 N N . ASP B 1 110 ? 12.344 14.727 -8.445 1 92.81 110 ASP B N 1
ATOM 4110 C CA . ASP B 1 110 ? 12.812 15.875 -7.676 1 92.81 110 ASP B CA 1
ATOM 4111 C C . ASP B 1 110 ? 12.055 16 -6.355 1 92.81 110 ASP B C 1
ATOM 4113 O O . ASP B 1 110 ? 12.648 16.281 -5.316 1 92.81 110 ASP B O 1
ATOM 4117 N N . GLU B 1 111 ? 10.828 15.82 -6.449 1 93.94 111 GLU B N 1
ATOM 4118 C CA . GLU B 1 111 ? 10 15.953 -5.254 1 93.94 111 GLU B CA 1
ATOM 4119 C C . GLU B 1 111 ? 10.344 14.875 -4.227 1 93.94 111 GLU B C 1
ATOM 4121 O O . GLU B 1 111 ? 10.422 15.156 -3.027 1 93.94 111 GLU B O 1
ATOM 4126 N N . VAL B 1 112 ? 10.5 13.664 -4.676 1 95.88 112 VAL B N 1
ATOM 4127 C CA . VAL B 1 112 ? 10.828 12.57 -3.768 1 95.88 112 VAL B CA 1
ATOM 4128 C C . VAL B 1 112 ? 12.203 12.82 -3.145 1 95.88 112 VAL B C 1
ATOM 4130 O O . VAL B 1 112 ? 12.43 12.484 -1.98 1 95.88 112 VAL B O 1
ATOM 4133 N N . LYS B 1 113 ? 13.086 13.367 -3.904 1 96.19 113 LYS B N 1
ATOM 4134 C CA . LYS B 1 113 ? 14.414 13.703 -3.396 1 96.19 113 LYS B CA 1
ATOM 4135 C C . LYS B 1 113 ? 14.328 14.672 -2.223 1 96.19 113 LYS B C 1
ATOM 4137 O O . LYS B 1 113 ? 15.039 14.516 -1.228 1 96.19 113 LYS B O 1
ATOM 4142 N N . LYS B 1 114 ? 13.469 15.641 -2.34 1 95.38 114 LYS B N 1
ATOM 4143 C CA . LYS B 1 114 ? 13.273 16.594 -1.256 1 95.38 114 LYS B CA 1
ATOM 4144 C C . LYS B 1 114 ? 12.812 15.898 0.021 1 95.38 114 LYS B C 1
ATOM 4146 O O . LYS B 1 114 ? 13.328 16.188 1.107 1 95.38 114 LYS B O 1
ATOM 4151 N N . HIS B 1 115 ? 11.875 15.055 -0.13 1 96.56 115 HIS B N 1
ATOM 4152 C CA . HIS B 1 115 ? 11.391 14.297 1.019 1 96.56 115 HIS B CA 1
ATOM 4153 C C . HIS B 1 115 ? 12.5 13.43 1.611 1 96.56 115 HIS B C 1
ATOM 4155 O O . HIS B 1 115 ? 12.594 13.289 2.832 1 96.56 115 HIS B O 1
ATOM 4161 N N . THR B 1 116 ? 13.328 12.859 0.746 1 97.69 116 THR B N 1
ATOM 4162 C CA . THR B 1 116 ? 14.422 12.016 1.203 1 97.69 116 THR B CA 1
ATOM 4163 C C . THR B 1 116 ? 15.43 12.828 2.012 1 97.69 116 THR B C 1
ATOM 4165 O O . THR B 1 116 ? 15.922 12.367 3.045 1 97.69 116 THR B O 1
ATOM 4168 N N . LEU B 1 117 ? 15.672 13.992 1.507 1 97.38 117 LEU B N 1
ATOM 4169 C CA . LEU B 1 117 ? 16.578 14.883 2.227 1 97.38 117 LEU B CA 1
ATOM 4170 C C . LEU B 1 117 ? 16.031 15.219 3.607 1 97.38 117 LEU B C 1
ATOM 4172 O O . LEU B 1 117 ? 16.766 15.211 4.594 1 97.38 117 LEU B O 1
ATOM 4176 N N . ARG B 1 118 ? 14.812 15.492 3.697 1 96.06 118 ARG B N 1
ATOM 4177 C CA . ARG B 1 118 ? 14.172 15.773 4.98 1 96.06 118 ARG B CA 1
ATOM 4178 C C . ARG B 1 118 ? 14.273 14.57 5.918 1 96.06 118 ARG B C 1
ATOM 4180 O O . ARG B 1 118 ? 14.555 14.727 7.105 1 96.06 118 ARG B O 1
ATOM 4187 N N . LEU B 1 119 ? 14.016 13.406 5.383 1 97.88 119 LEU B N 1
ATOM 4188 C CA . LEU B 1 119 ? 14.117 12.18 6.172 1 97.88 119 LEU B CA 1
ATOM 4189 C C . LEU B 1 119 ? 15.523 12.031 6.758 1 97.88 119 LEU B C 1
ATOM 4191 O O . LEU B 1 119 ? 15.672 11.789 7.957 1 97.88 119 LEU B O 1
ATOM 4195 N N . ILE B 1 120 ? 16.484 12.203 5.891 1 98 120 ILE B N 1
ATOM 4196 C CA . ILE B 1 120 ? 17.875 12.031 6.312 1 98 120 ILE B CA 1
ATOM 4197 C C . ILE B 1 120 ? 18.203 13.039 7.406 1 98 120 ILE B C 1
ATOM 4199 O O . ILE B 1 120 ? 18.844 12.695 8.406 1 98 120 ILE B O 1
ATOM 4203 N N . ASN B 1 121 ? 17.734 14.203 7.277 1 95.38 121 ASN B N 1
ATOM 4204 C CA . ASN B 1 121 ? 17.969 15.234 8.281 1 95.38 121 ASN B CA 1
ATOM 4205 C C . ASN B 1 121 ? 17.359 14.859 9.625 1 95.38 121 ASN B C 1
ATOM 4207 O O . ASN B 1 121 ? 17.984 15.023 10.672 1 95.38 121 ASN B O 1
ATOM 4211 N N . VAL B 1 122 ? 16.172 14.391 9.625 1 96.19 122 VAL B N 1
ATOM 4212 C CA . VAL B 1 122 ? 15.492 14 10.852 1 96.19 122 VAL B CA 1
ATOM 4213 C C . VAL B 1 122 ? 16.234 12.844 11.516 1 96.19 122 VAL B C 1
ATOM 4215 O O . VAL B 1 122 ? 16.422 12.828 12.734 1 96.19 122 VAL B O 1
ATOM 4218 N N . LEU B 1 123 ? 16.656 11.883 10.703 1 97.5 123 LEU B N 1
ATOM 4219 C CA . LEU B 1 123 ? 17.359 10.719 11.227 1 97.5 123 LEU B CA 1
ATOM 4220 C C . LEU B 1 123 ? 18.656 11.125 11.906 1 97.5 123 LEU B C 1
ATOM 4222 O O . LEU B 1 123 ? 19.016 10.586 12.953 1 97.5 123 LEU B O 1
ATOM 4226 N N . MET B 1 124 ? 19.297 12.094 11.336 1 96.25 124 MET B N 1
ATOM 4227 C CA . MET B 1 124 ? 20.578 12.523 11.875 1 96.25 124 MET B CA 1
ATOM 4228 C C . MET B 1 124 ? 20.391 13.492 13.031 1 96.25 124 MET B C 1
ATOM 4230 O O . MET B 1 124 ? 20.953 13.312 14.109 1 96.25 124 MET B O 1
ATOM 4234 N N . ASP B 1 125 ? 19.5 14.469 12.891 1 93.56 125 ASP B N 1
ATOM 4235 C CA . ASP B 1 125 ? 19.375 15.562 13.852 1 93.56 125 ASP B CA 1
ATOM 4236 C C . ASP B 1 125 ? 18.516 15.141 15.047 1 93.56 125 ASP B C 1
ATOM 4238 O O . ASP B 1 125 ? 18.828 15.5 16.188 1 93.56 125 ASP B O 1
ATOM 4242 N N . ASP B 1 126 ? 17.5 14.438 14.789 1 93.94 126 ASP B N 1
ATOM 4243 C CA . ASP B 1 126 ? 16.547 14.141 15.852 1 93.94 126 ASP B CA 1
ATOM 4244 C C . ASP B 1 126 ? 16.844 12.781 16.484 1 93.94 126 ASP B C 1
ATOM 4246 O O . ASP B 1 126 ? 16.703 12.609 17.688 1 93.94 126 ASP B O 1
ATOM 4250 N N . PHE B 1 127 ? 17.203 11.828 15.68 1 95.81 127 PHE B N 1
ATOM 4251 C CA . PHE B 1 127 ? 17.359 10.477 16.203 1 95.81 127 PHE B CA 1
ATOM 4252 C C . PHE B 1 127 ? 18.828 10.195 16.531 1 95.81 127 PHE B C 1
ATOM 4254 O O . PHE B 1 127 ? 19.141 9.219 17.219 1 95.81 127 PHE B O 1
ATOM 4261 N N . GLY B 1 128 ? 19.734 10.977 15.945 1 95.62 128 GLY B N 1
ATOM 4262 C CA . GLY B 1 128 ? 21.125 10.898 16.328 1 95.62 128 GLY B CA 1
ATOM 4263 C C . GLY B 1 128 ? 21.906 9.859 15.547 1 95.62 128 GLY B C 1
ATOM 4264 O O . GLY B 1 128 ? 23 9.453 15.953 1 95.62 128 GLY B O 1
ATOM 4265 N N . PHE B 1 129 ? 21.406 9.375 14.484 1 97.56 129 PHE B N 1
ATOM 4266 C CA . PHE B 1 129 ? 22.156 8.445 13.641 1 97.56 129 PHE B CA 1
ATOM 4267 C C . PHE B 1 129 ? 23.281 9.172 12.898 1 97.56 129 PHE B C 1
ATOM 4269 O O . PHE B 1 129 ? 23.141 10.344 12.555 1 97.56 129 PHE B O 1
ATOM 4276 N N . THR B 1 130 ? 24.297 8.43 12.609 1 97.25 130 THR B N 1
ATOM 4277 C CA . THR B 1 130 ? 25.422 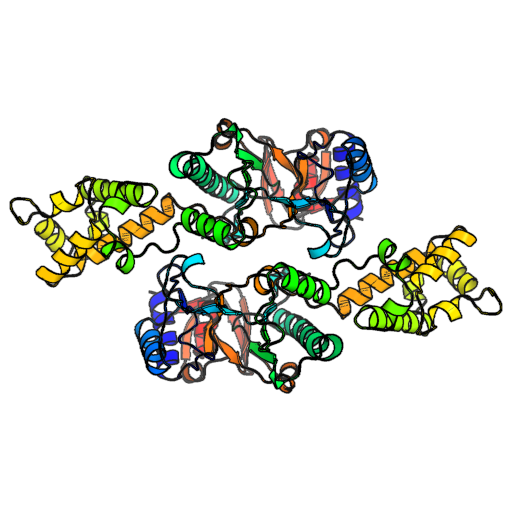8.984 11.859 1 97.25 130 THR B CA 1
ATOM 4278 C C . THR B 1 130 ? 25.422 8.477 10.422 1 97.25 130 THR B C 1
ATOM 4280 O O . THR B 1 130 ? 24.656 7.57 10.078 1 97.25 130 THR B O 1
ATOM 4283 N N . GLU B 1 131 ? 26.234 9.008 9.633 1 96.19 131 GLU B N 1
ATOM 4284 C CA . GLU B 1 131 ? 26.312 8.609 8.234 1 96.19 131 GLU B CA 1
ATOM 4285 C C . GLU B 1 131 ? 26.703 7.141 8.094 1 96.19 131 GLU B C 1
ATOM 4287 O O . GLU B 1 131 ? 26.312 6.48 7.125 1 96.19 131 GLU B O 1
ATOM 4292 N N . ASP B 1 132 ? 27.391 6.707 9.094 1 95.56 132 ASP B N 1
ATOM 4293 C CA . ASP B 1 132 ? 27.812 5.316 9.055 1 95.56 132 ASP B CA 1
ATOM 4294 C C . ASP B 1 132 ? 26.641 4.367 9.258 1 95.56 132 ASP B C 1
ATOM 4296 O O . ASP B 1 132 ? 26.688 3.209 8.844 1 95.56 132 ASP B O 1
ATOM 4300 N N . ASN B 1 133 ? 25.609 4.844 9.883 1 97.25 133 ASN B N 1
ATOM 4301 C CA . ASN B 1 133 ? 24.422 4.039 10.164 1 97.25 133 ASN B CA 1
ATOM 4302 C C . ASN B 1 133 ? 23.453 4.043 8.992 1 97.25 133 ASN B C 1
ATOM 4304 O O . ASN B 1 133 ? 22.594 3.166 8.891 1 97.25 133 ASN B O 1
ATOM 4308 N N . ILE B 1 134 ? 23.625 5.039 8.18 1 98.31 134 ILE B N 1
ATOM 4309 C CA . ILE B 1 134 ? 22.594 5.297 7.191 1 98.31 134 ILE B CA 1
ATOM 4310 C C . ILE B 1 134 ? 23.078 4.879 5.805 1 98.31 134 ILE B C 1
ATOM 4312 O O . ILE B 1 134 ? 24.125 5.34 5.348 1 98.31 134 ILE B O 1
ATOM 4316 N N . HIS B 1 135 ? 22.312 4.031 5.16 1 97.69 135 HIS B N 1
ATOM 4317 C CA . HIS B 1 135 ? 22.594 3.602 3.793 1 97.69 135 HIS B CA 1
ATOM 4318 C C . HIS B 1 135 ? 21.484 4.031 2.842 1 97.69 135 HIS B C 1
ATOM 4320 O O . HIS B 1 135 ? 20.312 3.666 3.033 1 97.69 135 HIS B O 1
ATOM 4326 N N . LEU B 1 136 ? 21.875 4.75 1.835 1 98.12 136 LEU B N 1
ATOM 4327 C CA . LEU B 1 136 ? 20.938 5.371 0.904 1 98.12 136 LEU B CA 1
ATOM 4328 C C . LEU B 1 136 ? 21.016 4.711 -0.469 1 98.12 136 LEU B C 1
ATOM 4330 O O . LEU B 1 136 ? 22.109 4.465 -0.979 1 98.12 136 LEU B O 1
ATOM 4334 N N . TYR B 1 137 ? 19.844 4.395 -1.04 1 97.62 137 TYR B N 1
ATOM 4335 C CA . TYR B 1 137 ? 19.781 3.797 -2.369 1 97.62 137 TYR B CA 1
ATOM 4336 C C . TYR B 1 137 ? 18.719 4.492 -3.223 1 97.62 137 TYR B C 1
ATOM 4338 O O . TYR B 1 137 ? 17.641 4.828 -2.734 1 97.62 137 TYR B O 1
ATOM 4346 N N . PHE B 1 138 ? 19.109 4.762 -4.488 1 97.94 138 PHE B N 1
ATOM 4347 C CA . PHE B 1 138 ? 18.047 4.988 -5.469 1 97.94 138 PHE B CA 1
ATOM 4348 C C . PHE B 1 138 ? 17.328 3.688 -5.789 1 97.94 138 PHE B C 1
ATOM 4350 O O . PHE B 1 138 ? 17.953 2.652 -6.008 1 97.94 138 PHE B O 1
ATOM 4357 N N . SER B 1 139 ? 16 3.623 -5.785 1 96.94 139 SER B N 1
ATOM 4358 C CA . SER B 1 139 ? 15.203 2.404 -5.828 1 96.94 139 SER B CA 1
ATOM 4359 C C . SER B 1 139 ? 15.203 1.789 -7.227 1 96.94 139 SER B C 1
ATOM 4361 O O . SER B 1 139 ? 14.805 0.637 -7.402 1 96.94 139 SER B O 1
ATOM 4363 N N . GLY B 1 140 ? 15.633 2.576 -8.227 1 96.44 140 GLY B N 1
ATOM 4364 C CA . GLY B 1 140 ? 15.531 2.152 -9.617 1 96.44 140 GLY B CA 1
ATOM 4365 C C . GLY B 1 140 ? 14.242 2.594 -10.281 1 96.44 140 GLY B C 1
ATOM 4366 O O . GLY B 1 140 ? 14.102 2.508 -11.5 1 96.44 140 GLY B O 1
ATOM 4367 N N . GLY B 1 141 ? 13.336 3.004 -9.523 1 94.19 141 GLY B N 1
ATOM 4368 C CA . GLY B 1 141 ? 12.07 3.51 -10.023 1 94.19 141 GLY B CA 1
ATOM 4369 C C . GLY B 1 141 ? 11.938 5.016 -9.906 1 94.19 141 GLY B C 1
ATOM 4370 O O . GLY B 1 141 ? 12.5 5.758 -10.719 1 94.19 141 GLY B O 1
ATOM 4371 N N . ARG B 1 142 ? 11.195 5.445 -8.891 1 92.75 142 ARG B N 1
ATOM 4372 C CA . ARG B 1 142 ? 10.953 6.879 -8.75 1 92.75 142 ARG B CA 1
ATOM 4373 C C . ARG B 1 142 ? 11.305 7.359 -7.348 1 92.75 142 ARG B C 1
ATOM 4375 O O . ARG B 1 142 ? 11.062 8.523 -7.008 1 92.75 142 ARG B O 1
ATOM 4382 N N . GLY B 1 143 ? 11.867 6.465 -6.613 1 95.12 143 GLY B N 1
ATOM 4383 C CA . GLY B 1 143 ? 12.07 6.848 -5.223 1 95.12 143 GLY B CA 1
ATOM 4384 C C . GLY B 1 143 ? 13.391 6.371 -4.656 1 95.12 143 GLY B C 1
ATOM 4385 O O . GLY B 1 143 ? 14.344 6.141 -5.398 1 95.12 143 GLY B O 1
ATOM 4386 N N . TYR B 1 144 ? 13.461 6.426 -3.32 1 97.75 144 TYR B N 1
ATOM 4387 C CA . TYR B 1 144 ? 14.688 6.082 -2.609 1 97.75 144 TYR B CA 1
ATOM 4388 C C . TYR B 1 144 ? 14.391 5.152 -1.437 1 97.75 144 TYR B C 1
ATOM 4390 O O . TYR B 1 144 ? 13.289 5.164 -0.89 1 97.75 144 TYR B O 1
ATOM 4398 N N . HIS B 1 145 ? 15.328 4.355 -1.147 1 97.81 145 HIS B N 1
ATOM 4399 C CA . HIS B 1 145 ? 15.328 3.535 0.059 1 97.81 145 HIS B CA 1
ATOM 4400 C C . HIS B 1 145 ? 16.406 3.994 1.035 1 97.81 145 HIS B C 1
ATOM 4402 O O . HIS B 1 145 ? 17.547 4.234 0.638 1 97.81 145 HIS B O 1
ATOM 4408 N N . VAL B 1 146 ? 16 4.105 2.26 1 98.5 146 VAL B N 1
ATOM 4409 C CA . VAL B 1 146 ? 16.953 4.445 3.32 1 98.5 146 VAL B CA 1
ATOM 4410 C C . VAL B 1 146 ? 16.984 3.33 4.359 1 98.5 146 VAL B C 1
ATOM 4412 O O . VAL B 1 146 ? 15.945 2.984 4.941 1 98.5 146 VAL B O 1
ATOM 4415 N N . HIS B 1 147 ? 18.156 2.799 4.582 1 97.88 147 HIS B N 1
ATOM 4416 C CA . HIS B 1 147 ? 18.344 1.724 5.547 1 97.88 147 HIS B CA 1
ATOM 4417 C C . HIS B 1 147 ? 19.156 2.201 6.754 1 97.88 147 HIS B C 1
ATOM 4419 O O . HIS B 1 147 ? 20.188 2.85 6.594 1 97.88 147 HIS B O 1
ATOM 4425 N N . ILE B 1 148 ? 18.688 1.86 7.906 1 98.5 148 ILE B N 1
ATOM 4426 C CA . ILE B 1 148 ? 19.438 2.135 9.133 1 98.5 148 ILE B CA 1
ATOM 4427 C C . ILE B 1 148 ? 19.969 0.83 9.711 1 98.5 148 ILE B C 1
ATOM 4429 O O . ILE B 1 148 ? 19.203 -0.084 10.016 1 98.5 148 ILE B O 1
ATOM 4433 N N . GLU B 1 149 ? 21.266 0.789 9.836 1 97.31 149 GLU B N 1
ATOM 4434 C CA . GLU B 1 149 ? 21.938 -0.327 10.492 1 97.31 149 GLU B CA 1
ATOM 4435 C C . GLU B 1 149 ? 22.547 0.102 11.82 1 97.31 149 GLU B C 1
ATOM 4437 O O . GLU B 1 149 ? 23.531 0.86 11.836 1 97.31 149 GLU B O 1
ATOM 4442 N N . SER B 1 150 ? 21.953 -0.379 12.859 1 97.12 150 SER B N 1
ATOM 4443 C CA . SER B 1 150 ? 22.391 -0.021 14.203 1 97.12 150 SER B CA 1
ATOM 4444 C C . SER B 1 150 ? 21.844 -0.989 15.25 1 97.12 150 SER B C 1
ATOM 4446 O O . SER B 1 150 ? 20.734 -1.501 15.094 1 97.12 150 SER B O 1
ATOM 4448 N N . ASP B 1 151 ? 22.547 -1.146 16.312 1 96.5 151 ASP B N 1
ATOM 4449 C CA . ASP B 1 151 ? 22.094 -1.963 17.438 1 96.5 151 ASP B CA 1
ATOM 4450 C C . ASP B 1 151 ? 20.828 -1.37 18.062 1 96.5 151 ASP B C 1
ATOM 4452 O O . ASP B 1 151 ? 20.016 -2.098 18.641 1 96.5 151 ASP B O 1
ATOM 4456 N N . ALA B 1 152 ? 20.672 -0.162 17.812 1 96.69 152 ALA B N 1
ATOM 4457 C CA . ALA B 1 152 ? 19.547 0.549 18.422 1 96.69 152 ALA B CA 1
ATOM 4458 C C . ALA B 1 152 ? 18.219 0.179 17.766 1 96.69 152 ALA B C 1
ATOM 4460 O O . ALA B 1 152 ? 17.156 0.396 18.328 1 96.69 152 ALA B O 1
ATOM 4461 N N . VAL B 1 153 ? 18.266 -0.44 16.562 1 97.94 153 VAL B N 1
ATOM 4462 C CA . VAL B 1 153 ? 17 -0.558 15.844 1 97.94 153 VAL B CA 1
ATOM 4463 C C . VAL B 1 153 ? 16.703 -2.029 15.562 1 97.94 153 VAL B C 1
ATOM 4465 O O . VAL B 1 153 ? 15.562 -2.391 15.273 1 97.94 153 VAL B O 1
ATOM 4468 N N . TYR B 1 154 ? 17.609 -2.91 15.68 1 97.56 154 TYR B N 1
ATOM 4469 C CA . TYR B 1 154 ? 17.453 -4.285 15.219 1 97.56 154 TYR B CA 1
ATOM 4470 C C . TYR B 1 154 ? 16.312 -4.98 15.945 1 97.56 154 TYR B C 1
ATOM 4472 O O . TYR B 1 154 ? 15.586 -5.785 15.352 1 97.56 154 TYR B O 1
ATOM 4480 N N . GLN B 1 155 ? 16.109 -4.617 17.172 1 97.31 155 GLN B N 1
ATOM 4481 C CA . GLN B 1 155 ? 15.164 -5.375 17.969 1 97.31 155 GLN B CA 1
ATOM 4482 C C . GLN B 1 155 ? 13.828 -4.645 18.078 1 97.31 155 GLN B C 1
ATOM 4484 O O . GLN B 1 155 ? 12.922 -5.094 18.781 1 97.31 155 GLN B O 1
ATOM 4489 N N . LEU B 1 156 ? 13.703 -3.504 17.406 1 96.19 156 LEU B N 1
ATOM 4490 C CA . LEU B 1 156 ? 12.43 -2.783 17.422 1 96.19 156 LEU B CA 1
ATOM 4491 C C . LEU B 1 156 ? 11.328 -3.604 16.781 1 96.19 156 LEU B C 1
ATOM 4493 O O . LEU B 1 156 ? 11.508 -4.141 15.68 1 96.19 156 LEU B O 1
ATOM 4497 N N . ASP B 1 157 ? 10.234 -3.682 17.469 1 92.81 157 ASP B N 1
ATOM 4498 C CA . ASP B 1 157 ? 9.086 -4.383 16.891 1 92.81 157 ASP B CA 1
ATOM 4499 C C . ASP B 1 157 ? 8.242 -3.451 16.031 1 92.81 157 ASP B C 1
ATOM 4501 O O . ASP B 1 157 ? 8.602 -2.285 15.836 1 92.81 157 ASP B O 1
ATOM 4505 N N . SER B 1 158 ? 7.215 -3.934 15.516 1 91.69 158 SER B N 1
ATOM 4506 C CA . SER B 1 158 ? 6.371 -3.195 14.578 1 91.69 158 SER B CA 1
ATOM 4507 C C . SER B 1 158 ? 5.801 -1.94 15.227 1 91.69 158 SER B C 1
ATOM 4509 O O . SER B 1 158 ? 5.699 -0.894 14.586 1 91.69 158 SER B O 1
ATOM 4511 N N . ASP B 1 159 ? 5.418 -2.004 16.5 1 88.75 159 ASP B N 1
ATOM 4512 C CA . ASP B 1 159 ? 4.824 -0.867 17.188 1 88.75 159 ASP B CA 1
ATOM 4513 C C . ASP B 1 159 ? 5.836 0.263 17.359 1 88.75 159 ASP B C 1
ATOM 4515 O O . ASP B 1 159 ? 5.516 1.431 17.125 1 88.75 159 ASP B O 1
ATOM 4519 N N . ALA B 1 160 ? 6.945 -0.159 17.781 1 93.44 160 ALA B N 1
ATOM 4520 C CA . ALA B 1 160 ? 8.008 0.834 17.938 1 93.44 160 ALA B CA 1
ATOM 4521 C C . ALA B 1 160 ? 8.344 1.494 16.609 1 93.44 160 ALA B C 1
ATOM 4523 O O . ALA B 1 160 ? 8.531 2.711 16.531 1 93.44 160 ALA B O 1
ATOM 4524 N N . ARG B 1 161 ? 8.391 0.75 15.609 1 95.69 161 ARG B N 1
ATOM 4525 C CA . ARG B 1 161 ? 8.695 1.267 14.273 1 95.69 161 ARG B CA 1
ATOM 4526 C C . ARG B 1 161 ? 7.578 2.172 13.773 1 95.69 161 ARG B C 1
ATOM 4528 O O . ARG B 1 161 ? 7.836 3.148 13.062 1 95.69 161 ARG B O 1
ATOM 4535 N N . ARG B 1 162 ? 6.438 1.855 14.102 1 91.81 162 ARG B N 1
ATOM 4536 C CA . ARG B 1 162 ? 5.297 2.699 13.766 1 91.81 162 ARG B CA 1
ATOM 4537 C C . ARG B 1 162 ? 5.43 4.082 14.398 1 91.81 162 ARG B C 1
ATOM 4539 O O . ARG B 1 162 ? 5.121 5.09 13.758 1 91.81 162 ARG B O 1
ATOM 4546 N N . GLU B 1 163 ? 5.824 4.109 15.594 1 91.19 163 GLU B N 1
ATOM 4547 C CA . GLU B 1 163 ? 6.027 5.391 16.266 1 91.19 163 GLU B CA 1
ATOM 4548 C C . GLU B 1 163 ? 7.074 6.234 15.547 1 91.19 163 GLU B C 1
ATOM 4550 O O . GLU B 1 163 ? 6.918 7.449 15.414 1 91.19 163 GLU B O 1
ATOM 4555 N N . ILE B 1 164 ? 8.062 5.578 15.086 1 95.06 164 ILE B N 1
ATOM 4556 C CA . ILE B 1 164 ? 9.094 6.27 14.32 1 95.06 164 ILE B CA 1
ATOM 4557 C C . ILE B 1 164 ? 8.508 6.816 13.023 1 95.06 164 ILE B C 1
ATOM 4559 O O . ILE B 1 164 ? 8.734 7.977 12.672 1 95.06 164 ILE B O 1
ATOM 4563 N N . GLY B 1 165 ? 7.781 5.961 12.352 1 93.75 165 GLY B N 1
ATOM 4564 C CA . GLY B 1 165 ? 7.113 6.41 11.141 1 93.75 165 GLY B CA 1
ATOM 4565 C C . GLY B 1 165 ? 6.203 7.605 11.367 1 93.75 165 GLY B C 1
ATOM 4566 O O . GLY B 1 165 ? 6.219 8.562 10.594 1 93.75 165 GLY B O 1
ATOM 4567 N N . ASP B 1 166 ? 5.465 7.57 12.453 1 89.56 166 ASP B N 1
ATOM 4568 C CA . ASP B 1 166 ? 4.551 8.656 12.797 1 89.56 166 ASP B CA 1
ATOM 4569 C C . ASP B 1 166 ? 5.316 9.953 13.055 1 89.56 166 ASP B C 1
ATOM 4571 O O . ASP B 1 166 ? 4.871 11.031 12.664 1 89.56 166 ASP B O 1
ATOM 4575 N N . TYR B 1 167 ? 6.383 9.812 13.711 1 91.94 167 TYR B N 1
ATOM 4576 C CA . TYR B 1 167 ? 7.227 10.969 14 1 91.94 167 TYR B CA 1
ATOM 4577 C C . TYR B 1 167 ? 7.73 11.609 12.711 1 91.94 167 TYR B C 1
ATOM 4579 O O . TYR B 1 167 ? 7.652 12.836 12.547 1 91.94 167 TYR B O 1
ATOM 4587 N N . ILE B 1 168 ? 8.109 10.812 11.828 1 94.62 168 ILE B N 1
ATOM 4588 C CA . ILE B 1 168 ? 8.695 11.266 10.57 1 94.62 168 ILE B CA 1
ATOM 4589 C C . ILE B 1 168 ? 7.617 11.906 9.703 1 94.62 168 ILE B C 1
ATOM 4591 O O . ILE B 1 168 ? 7.879 12.891 9.008 1 94.62 168 ILE B O 1
ATOM 4595 N N . ARG B 1 169 ? 6.516 11.398 9.812 1 91.81 169 ARG B N 1
ATOM 4596 C CA . ARG B 1 169 ? 5.402 11.898 9.016 1 91.81 169 ARG B CA 1
ATOM 4597 C C . ARG B 1 169 ? 4.66 13.016 9.75 1 91.81 169 ARG B C 1
ATOM 4599 O O . ARG B 1 169 ? 3.67 13.539 9.242 1 91.81 169 ARG B O 1
ATOM 4606 N N . ILE B 1 170 ? 5.074 13.336 10.914 1 89.88 170 ILE B N 1
ATOM 4607 C CA . ILE B 1 170 ? 4.508 14.391 11.742 1 89.88 170 ILE B CA 1
ATOM 4608 C C . ILE B 1 170 ? 3.016 14.141 11.953 1 89.88 170 ILE B C 1
ATOM 4610 O O . ILE B 1 170 ? 2.199 15.055 11.812 1 89.88 170 ILE B O 1
ATOM 4614 N N . GLU B 1 171 ? 2.791 12.906 12.172 1 81.69 171 GLU B N 1
ATOM 4615 C CA . GLU B 1 171 ? 1.409 12.531 12.453 1 81.69 171 GLU B CA 1
ATOM 4616 C C . GLU B 1 171 ? 1.021 12.867 13.883 1 81.69 171 GLU B C 1
ATOM 4618 O O . GLU B 1 171 ? 1.86 12.828 14.789 1 81.69 171 GLU B O 1
ATOM 4623 N N . GLY B 1 172 ? -0.204 13.211 14.141 1 73.75 172 GLY B N 1
ATOM 4624 C CA . GLY B 1 172 ? -0.722 13.367 15.484 1 73.75 172 GLY B CA 1
ATOM 4625 C C . GLY B 1 172 ? -0.569 14.773 16.031 1 73.75 172 GLY B C 1
ATOM 4626 O O . GLY B 1 172 ? -0.877 15.031 17.203 1 73.75 172 GLY B O 1
ATOM 4627 N N . ILE B 1 173 ? -0.004 15.609 15.203 1 77.56 173 ILE B N 1
ATOM 4628 C CA . ILE B 1 173 ? 0.183 16.984 15.664 1 77.56 173 ILE B CA 1
ATOM 4629 C C . ILE B 1 173 ? -1.071 17.797 15.367 1 77.56 173 ILE B C 1
ATOM 4631 O O . ILE B 1 173 ? -1.385 18.062 14.211 1 77.56 173 ILE B O 1
ATOM 4635 N N . ASN B 1 174 ? -1.787 18.062 16.453 1 79.56 174 ASN B N 1
ATOM 4636 C CA . ASN B 1 174 ? -2.947 18.938 16.359 1 79.56 174 ASN B CA 1
ATOM 4637 C C . ASN B 1 174 ? -3.021 19.891 17.562 1 79.56 174 ASN B C 1
ATOM 4639 O O . ASN B 1 174 ? -2.455 19.609 18.609 1 79.56 174 ASN B O 1
ATOM 4643 N N . ILE B 1 175 ? -3.721 20.969 17.344 1 85.19 175 ILE B N 1
ATOM 4644 C CA . ILE B 1 175 ? -3.748 22.062 18.281 1 85.19 175 ILE B CA 1
ATOM 4645 C C . ILE B 1 175 ? -4.285 21.578 19.625 1 85.19 175 ILE B C 1
ATOM 4647 O O . ILE B 1 175 ? -3.725 21.891 20.688 1 85.19 175 ILE B O 1
ATOM 4651 N N . ASP B 1 176 ? -5.25 20.766 19.625 1 78.75 176 ASP B N 1
ATOM 4652 C CA . ASP B 1 176 ? -5.934 20.359 20.844 1 78.75 176 ASP B CA 1
ATOM 4653 C C . ASP B 1 176 ? -5.043 19.453 21.688 1 78.75 176 ASP B C 1
ATOM 4655 O O . ASP B 1 176 ? -5.137 19.453 22.922 1 78.75 176 ASP B O 1
ATOM 4659 N N . ASP B 1 177 ? -4.188 18.797 21.109 1 77.88 177 ASP B N 1
ATOM 4660 C CA . ASP B 1 177 ? -3.246 17.953 21.844 1 77.88 177 ASP B CA 1
ATOM 4661 C C . ASP B 1 177 ? -2.045 18.75 22.328 1 77.88 177 ASP B C 1
ATOM 4663 O O . ASP B 1 177 ? -1.576 18.562 23.453 1 77.88 177 ASP B O 1
ATOM 4667 N N . LEU B 1 178 ? -1.638 19.594 21.516 1 87.94 178 LEU B N 1
ATOM 4668 C CA . LEU B 1 178 ? -0.417 20.344 21.781 1 87.94 178 LEU B CA 1
ATOM 4669 C C . LEU B 1 178 ? -0.627 21.328 22.938 1 87.94 178 LEU B C 1
ATOM 4671 O O . LEU B 1 178 ? 0.283 21.547 23.734 1 87.94 178 LEU B O 1
ATOM 4675 N N . LYS B 1 179 ? -1.817 21.875 23 1 90.62 179 LYS B N 1
ATOM 4676 C CA . LYS B 1 179 ? -2.055 22.906 24.016 1 90.62 179 LYS B CA 1
ATOM 4677 C C . LYS B 1 179 ? -1.98 22.312 25.422 1 90.62 179 LYS B C 1
ATOM 4679 O O . LYS B 1 179 ? -1.802 23.047 26.391 1 90.62 179 LYS B O 1
ATOM 4684 N N . ASN B 1 180 ? -2.062 21.031 25.531 1 85.69 180 ASN B N 1
ATOM 4685 C CA . ASN B 1 180 ? -2.1 20.375 26.844 1 85.69 180 ASN B CA 1
ATOM 4686 C C . ASN B 1 180 ? -0.728 19.828 27.234 1 85.69 180 ASN B C 1
ATOM 4688 O O . ASN B 1 180 ? -0.553 19.312 28.344 1 85.69 180 ASN B O 1
ATOM 4692 N N . LEU B 1 181 ? 0.211 20.016 26.438 1 87.62 181 LEU B N 1
ATOM 4693 C CA . LEU B 1 181 ? 1.543 19.484 26.703 1 87.62 181 LEU B CA 1
ATOM 4694 C C . LEU B 1 181 ? 2.328 20.422 27.609 1 87.62 181 LEU B C 1
ATOM 4696 O O . LEU B 1 181 ? 2.105 21.641 27.594 1 87.62 181 LEU B O 1
ATOM 4700 N N . ASP B 1 182 ? 3.207 19.812 28.328 1 90.06 182 ASP B N 1
ATOM 4701 C CA . ASP B 1 182 ? 4.121 20.609 29.125 1 90.06 182 ASP B CA 1
ATOM 4702 C C . ASP B 1 182 ? 5.098 21.391 28.25 1 90.06 182 ASP B C 1
ATOM 4704 O O . ASP B 1 182 ? 5.441 20.938 27.156 1 90.06 182 ASP B O 1
ATOM 4708 N N . ASP B 1 183 ? 5.598 22.5 28.812 1 90.31 183 ASP B N 1
ATOM 4709 C CA . ASP B 1 183 ? 6.473 23.406 28.062 1 90.31 183 ASP B CA 1
ATOM 4710 C C . ASP B 1 183 ? 7.758 22.703 27.641 1 90.31 183 ASP B C 1
ATOM 4712 O O . ASP B 1 183 ? 8.312 23 26.578 1 90.31 183 ASP B O 1
ATOM 4716 N N . ASP B 1 184 ? 8.188 21.797 28.359 1 89.38 184 ASP B N 1
ATOM 4717 C CA . ASP B 1 184 ? 9.477 21.156 28.141 1 89.38 184 ASP B CA 1
ATOM 4718 C C . ASP B 1 184 ? 9.477 20.359 26.844 1 89.38 184 ASP B C 1
ATOM 4720 O O . ASP B 1 184 ? 10.531 20.172 26.234 1 89.38 184 ASP B O 1
ATOM 4724 N N . PHE B 1 185 ? 8.336 19.984 26.406 1 87.81 185 PHE B N 1
ATOM 4725 C CA . PHE B 1 185 ? 8.219 19.188 25.188 1 87.81 185 PHE B CA 1
ATOM 4726 C C . PHE B 1 185 ? 8.625 20.016 23.969 1 87.81 185 PHE B C 1
ATOM 4728 O O . PHE B 1 185 ? 9.008 19.453 22.938 1 87.81 185 PHE B O 1
ATOM 4735 N N . PHE B 1 186 ? 8.57 21.281 24.062 1 91.88 186 PHE B N 1
ATOM 4736 C CA . PHE B 1 186 ? 8.812 22.156 22.906 1 91.88 186 PHE B CA 1
ATOM 4737 C C . PHE B 1 186 ? 10.281 22.547 22.828 1 91.88 186 PHE B C 1
ATOM 4739 O O . PHE B 1 186 ? 10.648 23.438 22.047 1 91.88 186 PHE B O 1
ATOM 4746 N N . ASN B 1 187 ? 11.117 21.891 23.609 1 89.12 187 ASN B N 1
ATOM 4747 C CA . ASN B 1 187 ? 12.547 22.172 23.609 1 89.12 187 ASN B CA 1
ATOM 4748 C C . ASN B 1 187 ? 13.32 21.141 22.797 1 89.12 187 ASN B C 1
ATOM 4750 O O . ASN B 1 187 ? 14.539 21.25 22.656 1 89.12 187 ASN B O 1
ATOM 4754 N N . TYR B 1 188 ? 12.602 20.203 22.25 1 87 188 TYR B N 1
ATOM 4755 C CA . TYR B 1 188 ? 13.312 19.141 21.562 1 87 188 TYR B CA 1
ATOM 4756 C C . TYR B 1 188 ? 12.562 18.719 20.297 1 87 188 TYR B C 1
ATOM 4758 O O . TYR B 1 188 ? 11.344 18.906 20.203 1 87 188 TYR B O 1
ATOM 4766 N N . GLY B 1 189 ? 13.352 18.25 19.328 1 89.19 189 GLY B N 1
ATOM 4767 C CA . GLY B 1 189 ? 12.805 17.531 18.188 1 89.19 189 GLY B CA 1
ATOM 4768 C C . GLY B 1 189 ? 11.883 18.375 17.328 1 89.19 189 GLY B C 1
ATOM 4769 O O . GLY B 1 189 ? 12.172 19.547 17.078 1 89.19 189 GLY B O 1
ATOM 4770 N N . ILE B 1 190 ? 10.828 17.766 16.953 1 90.06 190 ILE B N 1
ATOM 4771 C CA . ILE B 1 190 ? 9.938 18.375 15.961 1 90.06 190 ILE B CA 1
ATOM 4772 C C . ILE B 1 190 ? 9.164 19.516 16.594 1 90.06 190 ILE B C 1
ATOM 4774 O O . ILE B 1 190 ? 8.844 20.5 15.93 1 90.06 190 ILE B O 1
ATOM 4778 N N . LEU B 1 191 ? 8.883 19.406 17.859 1 91.94 191 LEU B N 1
ATOM 4779 C CA . LEU B 1 191 ? 8.117 20.438 18.531 1 91.94 191 LEU B CA 1
ATOM 4780 C C . LEU B 1 191 ? 8.961 21.703 18.719 1 91.94 191 LEU B C 1
ATOM 4782 O O . LEU B 1 191 ? 8.43 22.812 18.656 1 91.94 191 LEU B O 1
ATOM 4786 N N . LYS B 1 192 ? 10.195 21.5 18.938 1 92.56 192 LYS B N 1
ATOM 4787 C CA . LYS B 1 192 ? 11.094 22.656 18.953 1 92.56 192 LYS B CA 1
ATOM 4788 C C . LYS B 1 192 ? 11.133 23.359 17.609 1 92.56 192 LYS B C 1
ATOM 4790 O O . LYS B 1 192 ? 11.062 24.578 17.531 1 92.56 192 LYS B O 1
ATOM 4795 N N . LYS B 1 193 ? 11.25 22.547 16.609 1 92.69 193 LYS B N 1
ATOM 4796 C CA . LYS B 1 193 ? 11.273 23.094 15.258 1 92.69 193 LYS B CA 1
ATOM 4797 C C . LYS B 1 193 ? 9.977 23.844 14.953 1 92.69 193 LYS B C 1
ATOM 4799 O O . LYS B 1 193 ? 10 24.906 14.32 1 92.69 193 LYS B O 1
ATOM 4804 N N . LEU B 1 194 ? 8.914 23.281 15.359 1 94.31 194 LEU B N 1
ATOM 4805 C CA . LEU B 1 194 ? 7.617 23.922 15.164 1 94.31 194 LEU B CA 1
ATOM 4806 C C . LEU B 1 194 ? 7.543 25.234 15.922 1 94.31 194 LEU B C 1
ATOM 4808 O O . LEU B 1 194 ? 7.066 26.234 15.375 1 94.31 194 LEU B O 1
ATOM 4812 N N . ASN B 1 195 ? 7.988 25.25 17.109 1 94.44 195 ASN B N 1
ATOM 4813 C CA . ASN B 1 195 ? 8.016 26.469 17.906 1 94.44 195 ASN B CA 1
ATOM 4814 C C . ASN B 1 195 ? 8.828 27.562 17.219 1 94.44 195 ASN B C 1
ATOM 4816 O O . ASN B 1 195 ? 8.414 28.719 17.188 1 94.44 195 ASN B O 1
ATOM 4820 N N . ASN B 1 196 ? 9.938 27.172 16.75 1 95.12 196 ASN B N 1
ATOM 4821 C CA . ASN B 1 196 ? 10.773 28.125 16.031 1 95.12 196 ASN B CA 1
ATOM 4822 C C . ASN B 1 196 ? 10.078 28.656 14.781 1 95.12 196 ASN B C 1
ATOM 4824 O O . ASN B 1 196 ? 10.172 29.828 14.461 1 95.12 196 ASN B O 1
ATOM 4828 N N . TYR B 1 197 ? 9.461 27.766 14.133 1 95.25 197 TYR B N 1
ATOM 4829 C CA . TYR B 1 197 ? 8.719 28.125 12.922 1 95.25 197 TYR B CA 1
ATOM 4830 C C . TYR B 1 197 ? 7.637 29.141 13.234 1 95.25 197 TYR B C 1
ATOM 4832 O O . TYR B 1 197 ? 7.441 30.094 12.469 1 95.25 197 TYR B O 1
ATOM 4840 N N . ILE B 1 198 ? 6.957 29 14.328 1 96.38 198 ILE B N 1
ATOM 4841 C CA . ILE B 1 198 ? 5.926 29.938 14.758 1 96.38 198 ILE B CA 1
ATOM 4842 C C . ILE B 1 198 ? 6.555 31.297 15.055 1 96.38 198 ILE B C 1
ATOM 4844 O O . ILE B 1 198 ? 6.047 32.344 14.609 1 96.38 198 ILE B O 1
ATOM 4848 N N . SER B 1 199 ? 7.613 31.25 15.766 1 96.56 199 SER B N 1
ATOM 4849 C CA . SER B 1 199 ? 8.312 32.5 16.094 1 96.56 199 SER B CA 1
ATOM 4850 C C . SER B 1 199 ? 8.719 33.25 14.828 1 96.56 199 SER B C 1
ATOM 4852 O O . SER B 1 199 ? 8.516 34.469 14.734 1 96.56 199 SER B O 1
ATOM 4854 N N . GLU B 1 200 ? 9.227 32.531 13.93 1 96.25 200 GLU B N 1
ATOM 4855 C CA . GLU B 1 200 ? 9.664 33.156 12.68 1 96.25 200 GLU B CA 1
ATOM 4856 C C . GLU B 1 200 ? 8.477 33.719 11.898 1 96.25 200 GLU B C 1
ATOM 4858 O O . GLU B 1 200 ? 8.594 34.781 11.266 1 96.25 200 GLU B O 1
ATOM 4863 N N . PHE B 1 201 ? 7.406 33.031 11.922 1 96.44 201 PHE B N 1
ATOM 4864 C CA . PHE B 1 201 ? 6.195 33.5 11.258 1 96.44 201 PHE B CA 1
ATOM 4865 C C . PHE B 1 201 ? 5.773 34.875 11.781 1 96.44 201 PHE B C 1
ATOM 4867 O O . PHE B 1 201 ? 5.484 35.781 11 1 96.44 201 PHE B O 1
ATOM 4874 N N . TYR B 1 202 ? 5.797 35.031 13.086 1 96.06 202 TYR B N 1
ATOM 4875 C CA . TYR B 1 202 ? 5.316 36.25 13.703 1 96.06 202 TYR B CA 1
ATOM 4876 C C . TYR B 1 202 ? 6.379 37.344 13.648 1 96.06 202 TYR B C 1
ATOM 4878 O O . TYR B 1 202 ? 6.059 38.531 13.703 1 96.06 202 TYR B O 1
ATOM 4886 N N . GLU B 1 203 ? 7.633 36.969 13.555 1 95.44 203 GLU B N 1
ATOM 4887 C CA . GLU B 1 203 ? 8.695 37.938 13.359 1 95.44 203 GLU B CA 1
ATOM 4888 C C . GLU B 1 203 ? 8.617 38.562 11.969 1 95.44 203 GLU B C 1
ATOM 4890 O O . GLU B 1 203 ? 8.984 39.75 11.789 1 95.44 203 GLU B O 1
ATOM 4895 N N . ASN B 1 204 ? 8.125 37.75 11.055 1 94.94 204 ASN B N 1
ATOM 4896 C CA . ASN B 1 204 ? 8.023 38.188 9.664 1 94.94 204 ASN B CA 1
ATOM 4897 C C . ASN B 1 204 ? 6.594 38.125 9.148 1 94.94 204 ASN B C 1
ATOM 4899 O O . ASN B 1 204 ? 6.344 37.531 8.094 1 94.94 204 ASN B O 1
ATOM 4903 N N . ILE B 1 205 ? 5.781 38.688 9.875 1 91.5 205 ILE B N 1
ATOM 4904 C CA . ILE B 1 205 ? 4.367 38.562 9.555 1 91.5 205 ILE B CA 1
ATOM 4905 C C . ILE B 1 205 ? 4.109 39.125 8.156 1 91.5 205 ILE B C 1
ATOM 4907 O O . ILE B 1 205 ? 4.535 40.25 7.844 1 91.5 205 ILE B O 1
ATOM 4911 N N . ASP B 1 206 ? 3.539 38.406 7.332 1 92.94 206 ASP B N 1
ATOM 4912 C CA . ASP B 1 206 ? 3.074 38.812 6.012 1 92.94 206 ASP B CA 1
ATOM 4913 C C . ASP B 1 206 ? 1.578 39.125 6.027 1 92.94 206 ASP B C 1
ATOM 4915 O O . ASP B 1 206 ? 0.75 38.219 6.109 1 92.94 206 ASP B O 1
ATOM 4919 N N . GLU B 1 207 ? 1.249 40.312 5.84 1 91.88 207 GLU B N 1
ATOM 4920 C CA . GLU B 1 207 ? -0.139 40.75 5.922 1 91.88 207 GLU B CA 1
ATOM 4921 C C . GLU B 1 207 ? -1.008 40.062 4.883 1 91.88 207 GLU B C 1
ATOM 4923 O O . GLU B 1 207 ? -2.197 39.844 5.109 1 91.88 207 GLU B O 1
ATOM 4928 N N . ASN B 1 208 ? -0.391 39.75 3.812 1 93.88 208 ASN B N 1
ATOM 4929 C CA . ASN B 1 208 ? -1.144 39.062 2.762 1 93.88 208 ASN B CA 1
ATOM 4930 C C . ASN B 1 208 ? -1.595 37.688 3.201 1 93.88 208 ASN B C 1
ATOM 4932 O O . ASN B 1 208 ? -2.682 37.25 2.836 1 93.88 208 ASN B O 1
ATOM 4936 N N . ILE B 1 209 ? -0.77 37.062 3.949 1 94.44 209 ILE B N 1
ATOM 4937 C CA . ILE B 1 209 ? -1.129 35.75 4.457 1 94.44 209 ILE B CA 1
ATOM 4938 C C . ILE B 1 209 ? -2.258 35.875 5.477 1 94.44 209 ILE B C 1
ATOM 4940 O O . ILE B 1 209 ? -3.225 35.125 5.441 1 94.44 209 ILE B O 1
ATOM 4944 N N . ILE B 1 210 ? -2.195 36.844 6.371 1 94.88 210 ILE B N 1
ATOM 4945 C CA . ILE B 1 210 ? -3.221 37.062 7.387 1 94.88 210 ILE B CA 1
ATOM 4946 C C . ILE B 1 210 ? -4.555 37.375 6.715 1 94.88 210 ILE B C 1
ATOM 4948 O O . ILE B 1 210 ? -5.598 36.875 7.125 1 94.88 210 ILE B O 1
ATOM 4952 N N . LYS B 1 211 ? -4.457 38.188 5.688 1 94.19 211 LYS B N 1
ATOM 4953 C CA . LYS B 1 211 ? -5.656 38.562 4.941 1 94.19 211 LYS B CA 1
ATOM 4954 C C . LYS B 1 211 ? -6.297 37.344 4.297 1 94.19 211 LYS B C 1
ATOM 4956 O O . LYS B 1 211 ? -7.523 37.219 4.242 1 94.19 211 LYS B O 1
ATOM 4961 N N . SER B 1 212 ? -5.457 36.5 3.854 1 93.75 212 SER B N 1
ATOM 4962 C CA . SER B 1 212 ? -5.961 35.312 3.195 1 93.75 212 SER B CA 1
ATOM 4963 C C . SER B 1 212 ? -6.664 34.375 4.188 1 93.75 212 SER B C 1
ATOM 4965 O O . SER B 1 212 ? -7.594 33.656 3.82 1 93.75 212 SER B O 1
ATOM 4967 N N . ILE B 1 213 ? -6.246 34.469 5.414 1 92.56 213 ILE B N 1
ATOM 4968 C CA . ILE B 1 213 ? -6.781 33.531 6.418 1 92.56 213 ILE B CA 1
ATOM 4969 C C . ILE B 1 213 ? -7.992 34.156 7.102 1 92.56 213 ILE B C 1
ATOM 4971 O O . ILE B 1 213 ? -9.031 33.531 7.266 1 92.56 213 ILE B O 1
ATOM 4975 N N . LEU B 1 214 ? -7.895 35.5 7.438 1 94 214 LEU B N 1
ATOM 4976 C CA . LEU B 1 214 ? -8.898 36.125 8.297 1 94 214 LEU B CA 1
ATOM 4977 C C . LEU B 1 214 ? -9.789 37.062 7.5 1 94 214 LEU B C 1
ATOM 4979 O O . LEU B 1 214 ? -10.758 37.625 8.031 1 94 214 LEU B O 1
ATOM 4983 N N . GLY B 1 215 ? -9.414 37.281 6.188 1 92.62 215 GLY B N 1
ATOM 4984 C CA . GLY B 1 215 ? -10.219 38.156 5.352 1 92.62 215 GLY B CA 1
ATOM 4985 C C . GLY B 1 215 ? -10.305 39.562 5.883 1 92.62 215 GLY B C 1
ATOM 4986 O O . GLY B 1 215 ? -9.281 40.188 6.152 1 92.62 215 GLY B O 1
ATOM 4987 N N . ARG B 1 216 ? -11.531 39.969 6.141 1 90.62 216 ARG B N 1
ATOM 4988 C CA . ARG B 1 216 ? -11.805 41.375 6.516 1 90.62 216 ARG B CA 1
ATOM 4989 C C . ARG B 1 216 ? -11.297 41.656 7.926 1 90.62 216 ARG B C 1
ATOM 4991 O O . ARG B 1 216 ? -11.102 42.812 8.289 1 90.62 216 ARG B O 1
ATOM 4998 N N . ASN B 1 217 ? -11.062 40.625 8.617 1 92.38 217 ASN B N 1
ATOM 4999 C CA . ASN B 1 217 ? -10.672 40.812 10.008 1 92.38 217 ASN B CA 1
ATOM 5000 C C . ASN B 1 217 ? -9.156 40.969 10.148 1 92.38 217 ASN B C 1
ATOM 5002 O O . ASN B 1 217 ? -8.633 41 11.266 1 92.38 217 ASN B O 1
ATOM 5006 N N . TYR B 1 218 ? -8.461 41.062 9.031 1 93.06 218 TYR B N 1
ATOM 5007 C CA . TYR B 1 218 ? -7.004 41.094 9.094 1 93.06 218 TYR B CA 1
ATOM 5008 C C . TYR B 1 218 ? -6.504 42.281 9.883 1 93.06 218 TYR B C 1
ATOM 5010 O O . TYR B 1 218 ? -5.555 42.188 10.656 1 93.06 218 TYR B O 1
ATOM 5018 N N . ASN B 1 219 ? -7.164 43.406 9.766 1 92.88 219 ASN B N 1
ATOM 5019 C CA . ASN B 1 219 ? -6.738 44.625 10.484 1 92.88 219 ASN B CA 1
ATOM 5020 C C . ASN B 1 219 ? -6.977 44.469 11.984 1 92.88 219 ASN B C 1
ATOM 5022 O O . ASN B 1 219 ? -6.156 44.938 12.789 1 92.88 219 ASN B O 1
ATOM 5026 N N . ASN B 1 220 ? -8.086 43.938 12.328 1 93.81 220 ASN B N 1
ATOM 5027 C CA . ASN B 1 220 ? -8.398 43.688 13.734 1 93.81 220 ASN B CA 1
ATOM 5028 C C . ASN B 1 220 ? -7.348 42.781 14.383 1 93.81 220 ASN B C 1
ATOM 5030 O O . ASN B 1 220 ? -6.98 43 15.547 1 93.81 220 ASN B O 1
ATOM 5034 N N . TYR B 1 221 ? -6.871 41.875 13.625 1 95.38 221 TYR B N 1
ATOM 5035 C CA . TYR B 1 221 ? -5.895 40.938 14.164 1 95.38 221 TYR B CA 1
ATOM 5036 C C . TYR B 1 221 ? -4.547 41.625 14.383 1 95.38 221 TYR B C 1
ATOM 5038 O O . TYR B 1 221 ? -3.883 41.406 15.398 1 95.38 221 TYR B O 1
ATOM 5046 N N . ILE B 1 222 ? -4.176 42.438 13.445 1 94.25 222 ILE B N 1
ATOM 5047 C CA . ILE B 1 222 ? -2.906 43.156 13.547 1 94.25 222 ILE B CA 1
ATOM 5048 C C . ILE B 1 222 ? -2.93 44.062 14.773 1 94.25 222 ILE B C 1
ATOM 5050 O O . ILE B 1 222 ? -1.952 44.156 15.516 1 94.25 222 ILE B O 1
ATOM 5054 N N . ASN B 1 223 ? -4.016 44.719 14.945 1 93.94 223 ASN B N 1
ATOM 5055 C CA . ASN B 1 223 ? -4.16 45.562 16.125 1 93.94 223 ASN B CA 1
ATOM 5056 C C . ASN B 1 223 ? -4.148 44.75 17.406 1 93.94 223 ASN B C 1
ATOM 5058 O O . ASN B 1 223 ? -3.574 45.188 18.406 1 93.94 223 ASN B O 1
ATOM 5062 N N . TYR B 1 224 ? -4.809 43.656 17.281 1 93.81 224 TYR B N 1
ATOM 5063 C CA . TYR B 1 224 ? -4.871 42.75 18.422 1 93.81 224 TYR B CA 1
ATOM 5064 C C . TYR B 1 224 ? -3.473 42.312 18.844 1 93.81 224 TYR B C 1
ATOM 5066 O O . TYR B 1 224 ? -3.17 42.281 20.047 1 93.81 224 TYR B O 1
ATOM 5074 N N . LEU B 1 225 ? -2.596 42.094 17.969 1 95 225 LEU B N 1
ATOM 5075 C CA . LEU B 1 225 ? -1.242 41.625 18.234 1 95 225 LEU B CA 1
ATOM 5076 C C . LEU B 1 225 ? -0.425 42.688 18.953 1 95 225 LEU B C 1
ATOM 5078 O O . LEU B 1 225 ? 0.54 42.375 19.641 1 95 225 LEU B O 1
ATOM 5082 N N . GLN B 1 226 ? -0.911 43.938 18.844 1 94.31 226 GLN B N 1
ATOM 5083 C CA . GLN B 1 226 ? -0.176 45.062 19.422 1 94.31 226 GLN B CA 1
ATOM 5084 C C . GLN B 1 226 ? -0.656 45.344 20.828 1 94.31 226 GLN B C 1
ATOM 5086 O O . GLN B 1 226 ? -0.023 46.125 21.562 1 94.31 226 GLN B O 1
ATOM 5091 N N . LYS B 1 227 ? -1.651 44.688 21.219 1 93.25 227 LYS B N 1
ATOM 5092 C CA . LYS B 1 227 ? -2.174 44.906 22.562 1 93.25 227 LYS B CA 1
ATOM 5093 C C . LYS B 1 227 ? -1.222 44.344 23.609 1 93.25 227 LYS B C 1
ATOM 5095 O O . LYS B 1 227 ? -0.527 43.375 23.375 1 93.25 227 LYS B O 1
ATOM 5100 N N . TYR B 1 228 ? -1.237 44.969 24.75 1 92.25 228 TYR B N 1
ATOM 5101 C CA . TYR B 1 228 ? -0.352 44.594 25.844 1 92.25 228 TYR B CA 1
ATOM 5102 C C . TYR B 1 228 ? -1.06 43.625 26.812 1 92.25 228 TYR B C 1
ATOM 5104 O O . TYR B 1 228 ? -2.244 43.812 27.094 1 92.25 228 TYR B O 1
ATOM 5112 N N . PHE B 1 229 ? -0.356 42.594 27.156 1 88.69 229 PHE B N 1
ATOM 5113 C CA . PHE B 1 229 ? -0.771 41.625 28.188 1 88.69 229 PHE B CA 1
ATOM 5114 C C . PHE B 1 229 ? 0.375 41.344 29.141 1 88.69 229 PHE B C 1
ATOM 5116 O O . PHE B 1 229 ? 1.416 40.812 28.734 1 88.69 229 PHE B O 1
ATOM 5123 N N . ASN B 1 230 ? 0.125 41.625 30.391 1 89.06 230 ASN B N 1
ATOM 5124 C CA . ASN B 1 230 ? 1.123 41.438 31.438 1 89.06 230 ASN B CA 1
ATOM 5125 C C . ASN B 1 230 ? 2.451 42.094 31.078 1 89.06 230 ASN B C 1
ATOM 5127 O O . ASN B 1 230 ? 3.504 41.469 31.156 1 89.06 230 ASN B O 1
ATOM 5131 N N . GLY B 1 231 ? 2.406 43.312 30.5 1 90.19 231 GLY B N 1
ATOM 5132 C CA . GLY B 1 231 ? 3.58 44.125 30.25 1 90.19 231 GLY B CA 1
ATOM 5133 C C . GLY B 1 231 ? 4.258 43.812 28.938 1 90.19 231 GLY B C 1
ATOM 5134 O O . GLY B 1 231 ? 5.277 44.406 28.594 1 90.19 231 GLY B O 1
ATOM 5135 N N . LYS B 1 232 ? 3.752 42.875 28.266 1 92.75 232 LYS B N 1
ATOM 5136 C CA . LYS B 1 232 ? 4.301 42.5 26.969 1 92.75 232 LYS B CA 1
ATOM 5137 C C . LYS B 1 232 ? 3.217 42.5 25.906 1 92.75 232 LYS B C 1
ATOM 5139 O O . LYS B 1 232 ? 2.049 42.219 26.188 1 92.75 232 LYS B O 1
ATOM 5144 N N . LYS B 1 233 ? 3.686 42.875 24.734 1 94.12 233 LYS B N 1
ATOM 5145 C CA . LYS B 1 233 ? 2.729 42.781 23.641 1 94.12 233 LYS B CA 1
ATOM 5146 C C . LYS B 1 233 ? 2.377 41.344 23.328 1 94.12 233 LYS B C 1
ATOM 5148 O O . LYS B 1 233 ? 3.207 40.438 23.5 1 94.12 233 LYS B O 1
ATOM 5153 N N . ILE B 1 234 ? 1.24 41.125 22.844 1 93.62 234 ILE B N 1
ATOM 5154 C CA . ILE B 1 234 ? 0.774 39.781 22.531 1 93.62 234 ILE B CA 1
ATOM 5155 C C . ILE B 1 234 ? 1.703 39.156 21.5 1 93.62 234 ILE B C 1
ATOM 5157 O O . ILE B 1 234 ? 2.062 37.969 21.625 1 93.62 234 ILE B O 1
ATOM 5161 N N . ILE B 1 235 ? 2.137 39.875 20.453 1 95 235 ILE B N 1
ATOM 5162 C CA . ILE B 1 235 ? 2.984 39.375 19.391 1 95 235 ILE B CA 1
ATOM 5163 C C . ILE B 1 235 ? 4.312 38.875 19.969 1 95 235 ILE B C 1
ATOM 5165 O O . ILE B 1 235 ? 4.918 37.938 19.453 1 95 235 ILE B O 1
ATOM 5169 N N . ASP B 1 236 ? 4.695 39.469 21.062 1 94.81 236 ASP B N 1
ATOM 5170 C CA . ASP B 1 236 ? 5.969 39.125 21.672 1 94.81 236 ASP B CA 1
ATOM 5171 C C . ASP B 1 236 ? 5.906 37.719 22.297 1 94.81 236 ASP B C 1
ATOM 5173 O O . ASP B 1 236 ? 6.914 37.031 22.344 1 94.81 236 ASP B O 1
ATOM 5177 N N . PHE B 1 237 ? 4.75 37.375 22.766 1 94.19 237 PHE B N 1
ATOM 5178 C CA . PHE B 1 237 ? 4.574 36.031 23.281 1 94.19 237 PHE B CA 1
ATOM 5179 C C . PHE B 1 237 ? 4.754 35 22.188 1 94.19 237 PHE B C 1
ATOM 5181 O O . PHE B 1 237 ? 5.289 33.906 22.422 1 94.19 237 PHE B O 1
ATOM 5188 N N . PHE B 1 238 ? 4.34 35.281 20.984 1 95.75 238 PHE B N 1
ATOM 5189 C CA . PHE B 1 238 ? 4.383 34.344 19.875 1 95.75 238 PHE B CA 1
ATOM 5190 C C . PHE B 1 238 ? 5.754 34.344 19.203 1 95.75 238 PHE B C 1
ATOM 5192 O O . PHE B 1 238 ? 6.141 33.375 18.562 1 95.75 238 PHE B O 1
ATOM 5199 N N . THR B 1 239 ? 6.527 35.406 19.359 1 95.69 239 THR B N 1
ATOM 5200 C CA . THR B 1 239 ? 7.859 35.5 18.766 1 95.69 239 THR B CA 1
ATOM 5201 C C . THR B 1 239 ? 8.891 34.844 19.688 1 95.69 239 THR B C 1
ATOM 5203 O O . THR B 1 239 ? 10.016 34.562 19.266 1 95.69 239 THR B O 1
ATOM 5206 N N . ASP B 1 240 ? 8.445 34.625 20.922 1 91.56 240 ASP B N 1
ATOM 5207 C CA . ASP B 1 240 ? 9.352 33.969 21.844 1 91.56 240 ASP B CA 1
ATOM 5208 C C . ASP B 1 240 ? 9.727 32.562 21.359 1 91.56 240 ASP B C 1
ATOM 5210 O O . ASP B 1 240 ? 8.891 31.859 20.812 1 91.56 240 ASP B O 1
ATOM 5214 N N . LYS B 1 241 ? 10.938 32.125 21.562 1 87.75 241 LYS B N 1
ATOM 5215 C CA . LYS B 1 241 ? 11.414 30.859 21.016 1 87.75 241 LYS B CA 1
ATOM 5216 C C . LYS B 1 241 ? 11.203 29.734 22.016 1 87.75 241 LYS B C 1
ATOM 5218 O O . LYS B 1 241 ? 11.469 28.562 21.703 1 87.75 241 LYS B O 1
ATOM 5223 N N . SER B 1 242 ? 10.68 30.047 23.141 1 87.5 242 SER B N 1
ATOM 5224 C CA . SER B 1 242 ? 10.484 29.031 24.156 1 87.5 242 SER B CA 1
ATOM 5225 C C . SER B 1 242 ? 9.031 28.984 24.625 1 87.5 242 SER B C 1
ATOM 5227 O O . SER B 1 242 ? 8.242 29.875 24.312 1 87.5 242 SER B O 1
ATOM 5229 N N . GLY B 1 243 ? 8.688 27.844 25.203 1 87.81 243 GLY B N 1
ATOM 5230 C CA . GLY B 1 243 ? 7.383 27.719 25.828 1 87.81 243 GLY B CA 1
ATOM 5231 C C . GLY B 1 243 ? 6.332 27.125 24.906 1 87.81 243 GLY B C 1
ATOM 5232 O O . GLY B 1 243 ? 6.582 26.953 23.703 1 87.81 243 GLY B O 1
ATOM 5233 N N . ASN B 1 244 ? 5.195 26.812 25.484 1 93.5 244 ASN B N 1
ATOM 5234 C CA . ASN B 1 244 ? 4.059 26.266 24.75 1 93.5 244 ASN B CA 1
ATOM 5235 C C . ASN B 1 244 ? 3.158 27.375 24.219 1 93.5 244 ASN B C 1
ATOM 5237 O O . ASN B 1 244 ? 2.209 27.781 24.891 1 93.5 244 ASN B O 1
ATOM 5241 N N . LYS B 1 245 ? 3.361 27.719 23.031 1 94.38 245 LYS B N 1
ATOM 5242 C CA . LYS B 1 245 ? 2.639 28.828 22.391 1 94.38 245 LYS B CA 1
ATOM 5243 C C . LYS B 1 245 ? 1.183 28.453 22.125 1 94.38 245 LYS B C 1
ATOM 5245 O O . LYS B 1 245 ? 0.334 29.328 21.953 1 94.38 245 LYS B O 1
ATOM 5250 N N . PHE B 1 246 ? 0.932 27.203 22.094 1 94.31 246 PHE B N 1
ATOM 5251 C CA . PHE B 1 246 ? -0.436 26.75 21.875 1 94.31 246 PHE B CA 1
ATOM 5252 C C . PHE B 1 246 ? -1.3 27 23.094 1 94.31 246 PHE B C 1
ATOM 5254 O O . PHE B 1 246 ? -2.471 27.375 22.969 1 94.31 246 PHE B O 1
ATOM 5261 N N . LYS B 1 247 ? -0.728 26.812 24.203 1 92.44 247 LYS B N 1
ATOM 5262 C CA . LYS B 1 247 ? -1.41 27.141 25.453 1 92.44 247 LYS B CA 1
ATOM 5263 C C . LYS B 1 247 ? -1.693 28.641 25.547 1 92.44 247 LYS B C 1
ATOM 5265 O O . LYS B 1 247 ? -2.781 29.047 25.953 1 92.44 247 LYS B O 1
ATOM 5270 N N . ILE B 1 248 ? -0.753 29.375 25.203 1 91.31 248 ILE B N 1
ATOM 5271 C CA . ILE B 1 248 ? -0.861 30.828 25.219 1 91.31 248 ILE B CA 1
ATOM 5272 C C . ILE B 1 248 ? -1.945 31.281 24.234 1 91.31 248 ILE B C 1
ATOM 5274 O O . ILE B 1 248 ? -2.809 32.094 24.594 1 91.31 248 ILE B O 1
ATOM 5278 N N . MET B 1 249 ? -1.844 30.734 23.062 1 92.31 249 MET B N 1
ATOM 5279 C CA . MET B 1 249 ? -2.812 31.062 22.016 1 92.31 249 MET B CA 1
ATOM 5280 C C . MET B 1 249 ? -4.23 30.75 22.484 1 92.31 249 MET B C 1
ATOM 5282 O O . MET B 1 249 ? -5.141 31.562 22.297 1 92.31 249 MET B O 1
ATOM 5286 N N . ASP B 1 250 ? -4.387 29.609 23.047 1 91.38 250 ASP B N 1
ATOM 5287 C CA . ASP B 1 250 ? -5.699 29.172 23.5 1 91.38 250 ASP B CA 1
ATOM 5288 C C . ASP B 1 250 ? -6.246 30.094 24.594 1 91.38 250 ASP B C 1
ATOM 5290 O O . ASP B 1 250 ? -7.426 30.438 24.578 1 91.38 250 ASP B O 1
ATOM 5294 N N . SER B 1 251 ? -5.484 30.484 25.516 1 90.94 251 SER B N 1
ATOM 5295 C CA . SER B 1 251 ? -5.852 31.375 26.609 1 90.94 251 SER B CA 1
ATOM 5296 C C . SER B 1 251 ? -6.238 32.75 26.078 1 90.94 251 SER B C 1
ATOM 5298 O O . SER B 1 251 ? -7.227 33.344 26.531 1 90.94 251 SER B O 1
ATOM 5300 N N . PHE B 1 252 ? -5.43 33.25 25.141 1 91.5 252 PHE B N 1
ATOM 5301 C CA . PHE B 1 252 ? -5.676 34.562 24.594 1 91.5 252 PHE B CA 1
ATOM 5302 C C . PHE B 1 252 ? -6.977 34.594 23.797 1 91.5 252 PHE B C 1
ATOM 5304 O O . PHE B 1 252 ? -7.742 35.562 23.891 1 91.5 252 PHE B O 1
ATOM 5311 N N . ASP B 1 253 ? -7.141 33.562 23.031 1 91.5 253 ASP B N 1
ATOM 5312 C CA . ASP B 1 253 ? -8.383 33.5 22.266 1 91.5 253 ASP B CA 1
ATOM 5313 C C . ASP B 1 253 ? -9.594 33.406 23.188 1 91.5 253 ASP B C 1
ATOM 5315 O O . ASP B 1 253 ? -10.609 34.062 22.953 1 91.5 253 ASP B O 1
ATOM 5319 N N . ALA B 1 254 ? -9.539 32.625 24.234 1 90 254 ALA B N 1
ATOM 5320 C CA . ALA B 1 254 ? -10.633 32.5 25.188 1 90 254 ALA B CA 1
ATOM 5321 C C . ALA B 1 254 ? -10.906 33.812 25.906 1 90 254 ALA B C 1
ATOM 5323 O O . ALA B 1 254 ? -12.062 34.219 26.031 1 90 254 ALA B O 1
ATOM 5324 N N . LYS B 1 255 ? -9.945 34.469 26.344 1 89 255 LYS B N 1
ATOM 5325 C CA . LYS B 1 255 ? -10.055 35.719 27.094 1 89 255 LYS B CA 1
ATOM 5326 C C . LYS B 1 255 ? -10.672 36.812 26.234 1 89 255 LYS B C 1
ATOM 5328 O O . LYS B 1 255 ? -11.43 37.656 26.734 1 89 255 LYS B O 1
ATOM 5333 N N . ASN B 1 256 ? -10.328 36.812 24.984 1 87.94 256 ASN B N 1
ATOM 5334 C CA . ASN B 1 256 ? -10.797 37.875 24.109 1 87.94 256 ASN B CA 1
ATOM 5335 C C . ASN B 1 256 ? -12.023 37.469 23.312 1 87.94 256 ASN B C 1
ATOM 5337 O O . ASN B 1 256 ? -12.531 38.219 22.484 1 87.94 256 ASN B O 1
ATOM 5341 N N . LYS B 1 257 ? -12.453 36.156 23.5 1 88.75 257 LYS B N 1
ATOM 5342 C CA . LYS B 1 257 ? -13.617 35.594 22.828 1 88.75 257 LYS B CA 1
ATOM 5343 C C . LYS B 1 257 ? -13.469 35.656 21.312 1 88.75 257 LYS B C 1
ATOM 5345 O O . LYS B 1 257 ? -14.367 36.125 20.625 1 88.75 257 LYS B O 1
ATOM 5350 N N . ILE B 1 258 ? -12.258 35.406 20.875 1 87.56 258 ILE B N 1
ATOM 5351 C CA . ILE B 1 258 ? -11.961 35.344 19.438 1 87.56 258 ILE B CA 1
ATOM 5352 C C . ILE B 1 258 ? -11.422 33.969 19.062 1 87.56 258 ILE B C 1
ATOM 5354 O O . ILE B 1 258 ? -11.195 33.125 19.938 1 87.56 258 ILE B O 1
ATOM 5358 N N . THR B 1 259 ? -11.266 33.75 17.703 1 88.5 259 THR B N 1
ATOM 5359 C CA . THR B 1 259 ? -10.68 32.5 17.203 1 88.5 259 THR B CA 1
ATOM 5360 C C . THR B 1 259 ? -9.523 32.781 16.25 1 88.5 259 THR B C 1
ATOM 5362 O O . THR B 1 259 ? -9.047 31.875 15.562 1 88.5 259 THR B O 1
ATOM 5365 N N . TYR B 1 260 ? -9.047 34.031 16.234 1 90.75 260 TYR B N 1
ATOM 5366 C CA . TYR B 1 260 ? -8.07 34.469 15.25 1 90.75 260 TYR B CA 1
ATOM 5367 C C . TYR B 1 260 ? -6.777 33.688 15.359 1 90.75 260 TYR B C 1
ATOM 5369 O O . TYR B 1 260 ? -6.258 33.188 14.352 1 90.75 260 TYR B O 1
ATOM 5377 N N . ASN B 1 261 ? -6.336 33.562 16.578 1 92.81 261 ASN B N 1
ATOM 5378 C CA . ASN B 1 261 ? -5.066 32.875 16.766 1 92.81 261 ASN B CA 1
ATOM 5379 C C . ASN B 1 261 ? -5.156 31.391 16.344 1 92.81 261 ASN B C 1
ATOM 5381 O O . ASN B 1 261 ? -4.234 30.875 15.719 1 92.81 261 ASN B O 1
ATOM 5385 N N . ARG B 1 262 ? -6.16 30.828 16.719 1 92.38 262 ARG B N 1
ATOM 5386 C CA . ARG B 1 262 ? -6.348 29.422 16.359 1 92.38 262 ARG B CA 1
ATOM 5387 C C . ARG B 1 262 ? -6.332 29.234 14.852 1 92.38 262 ARG B C 1
ATOM 5389 O O . ARG B 1 262 ? -5.723 28.281 14.344 1 92.38 262 ARG B O 1
ATOM 5396 N N . ASP B 1 263 ? -6.938 30.094 14.148 1 92.81 263 ASP B N 1
ATOM 5397 C CA . ASP B 1 263 ? -6.98 30.016 12.695 1 92.81 263 ASP B CA 1
ATOM 5398 C C . ASP B 1 263 ? -5.59 30.188 12.094 1 92.81 263 ASP B C 1
ATOM 5400 O O . ASP B 1 263 ? -5.219 29.484 11.156 1 92.81 263 ASP B O 1
ATOM 5404 N N . ILE B 1 264 ? -4.91 31.062 12.594 1 94.81 264 ILE B N 1
ATOM 5405 C CA . ILE B 1 264 ? -3.561 31.328 12.109 1 94.81 264 ILE B CA 1
ATOM 5406 C C . ILE B 1 264 ? -2.666 30.125 12.414 1 94.81 264 ILE B C 1
ATOM 5408 O O . ILE B 1 264 ? -1.879 29.688 11.57 1 94.81 264 ILE B O 1
ATOM 5412 N N . PHE B 1 265 ? -2.822 29.594 13.633 1 94.94 265 PHE B N 1
ATOM 5413 C CA . PHE B 1 265 ? -1.998 28.469 14.039 1 94.94 265 PHE B CA 1
ATOM 5414 C C . PHE B 1 265 ? -2.297 27.234 13.188 1 94.94 265 PHE B C 1
ATOM 5416 O O . PHE B 1 265 ? -1.398 26.453 12.891 1 94.94 265 PHE B O 1
ATOM 5423 N N . LYS B 1 266 ? -3.477 27.062 12.852 1 90.44 266 LYS B N 1
ATOM 5424 C CA . LYS B 1 266 ? -3.822 25.984 11.938 1 90.44 266 LYS B CA 1
ATOM 5425 C C . LYS B 1 266 ? -3.051 26.109 10.625 1 90.44 266 LYS B C 1
ATOM 5427 O O . LYS B 1 266 ? -2.506 25.125 10.125 1 90.44 266 LYS B O 1
ATOM 5432 N N . TYR B 1 267 ? -3.027 27.281 10.148 1 92 267 TYR B N 1
ATOM 5433 C CA . TYR B 1 267 ? -2.291 27.562 8.922 1 92 267 TYR B CA 1
ATOM 5434 C C . TYR B 1 267 ? -0.802 27.281 9.109 1 92 267 TYR B C 1
ATOM 5436 O O . TYR B 1 267 ? -0.16 26.688 8.242 1 92 267 TYR B O 1
ATOM 5444 N N . ILE B 1 268 ? -0.311 27.719 10.18 1 94.62 268 ILE B N 1
ATOM 5445 C CA . ILE B 1 268 ? 1.113 27.578 10.461 1 94.62 268 ILE B CA 1
ATOM 5446 C C . ILE B 1 268 ? 1.477 26.094 10.539 1 94.62 268 ILE B C 1
ATOM 5448 O O . ILE B 1 268 ? 2.473 25.656 9.953 1 94.62 268 ILE B O 1
ATOM 5452 N N . ILE B 1 269 ? 0.702 25.344 11.227 1 92.19 269 ILE B N 1
ATOM 5453 C CA . ILE B 1 269 ? 0.965 23.922 11.398 1 92.19 269 ILE B CA 1
ATOM 5454 C C . ILE B 1 269 ? 0.943 23.219 10.039 1 92.19 269 ILE B C 1
ATOM 5456 O O . ILE B 1 269 ? 1.821 22.406 9.734 1 92.19 269 ILE B O 1
ATOM 5460 N N . GLU B 1 270 ? 0 23.531 9.25 1 89.31 270 GLU B N 1
ATOM 5461 C CA . GLU B 1 270 ? -0.126 22.922 7.934 1 89.31 270 GLU B CA 1
ATOM 5462 C C . GLU B 1 270 ? 1.086 23.234 7.062 1 89.31 270 GLU B C 1
ATOM 5464 O O . GLU B 1 270 ? 1.604 22.344 6.375 1 89.31 270 GLU B O 1
ATOM 5469 N N . ASN B 1 271 ? 1.433 24.438 7.07 1 91.75 271 ASN B N 1
ATOM 5470 C CA . ASN B 1 271 ? 2.592 24.844 6.281 1 91.75 271 ASN B CA 1
ATOM 5471 C C . ASN B 1 271 ? 3.877 24.219 6.812 1 91.75 271 ASN B C 1
ATOM 5473 O O . ASN B 1 271 ? 4.758 23.844 6.035 1 91.75 271 ASN B O 1
ATOM 5477 N N . PHE B 1 272 ? 3.977 24.156 8.117 1 93.81 272 PHE B N 1
ATOM 5478 C CA . PHE B 1 272 ? 5.121 23.5 8.75 1 93.81 272 PHE B CA 1
ATOM 5479 C C . PHE B 1 272 ? 5.219 22.047 8.32 1 93.81 272 PHE B C 1
ATOM 5481 O O . PHE B 1 272 ? 6.297 21.578 7.945 1 93.81 272 PHE B O 1
ATOM 5488 N N . LYS B 1 273 ? 4.133 21.359 8.383 1 90.38 273 LYS B N 1
ATOM 5489 C CA . LYS B 1 273 ? 4.094 19.953 7.988 1 90.38 273 LYS B CA 1
ATOM 5490 C C . LYS B 1 273 ? 4.516 19.781 6.531 1 90.38 273 LYS B C 1
ATOM 5492 O O . LYS B 1 273 ? 5.336 18.906 6.219 1 90.38 273 LYS B O 1
ATOM 5497 N N . LYS B 1 274 ? 4.004 20.578 5.672 1 87.94 274 LYS B N 1
ATOM 5498 C CA . LYS B 1 274 ? 4.285 20.5 4.242 1 87.94 274 LYS B CA 1
ATOM 5499 C C . LYS B 1 274 ? 5.777 20.641 3.967 1 87.94 274 LYS B C 1
ATOM 5501 O O . LYS B 1 274 ? 6.312 20 3.059 1 87.94 274 LYS B O 1
ATOM 5506 N N . GLY B 1 275 ? 6.41 21.391 4.785 1 90.81 275 GLY B N 1
ATOM 5507 C CA . GLY B 1 275 ? 7.812 21.688 4.531 1 90.81 275 GLY B CA 1
ATOM 5508 C C . GLY B 1 275 ? 8.758 20.766 5.285 1 90.81 275 GLY B C 1
ATOM 5509 O O . GLY B 1 275 ? 9.961 20.75 5.004 1 90.81 275 GLY B O 1
ATOM 5510 N N . ASN B 1 276 ? 8.203 19.984 6.18 1 92.81 276 ASN B N 1
ATOM 5511 C CA . ASN B 1 276 ? 9.125 19.281 7.062 1 92.81 276 ASN B CA 1
ATOM 5512 C C . ASN B 1 276 ? 8.859 17.781 7.078 1 92.81 276 ASN B C 1
ATOM 5514 O O . ASN B 1 276 ? 9.727 17 7.477 1 92.81 276 ASN B O 1
ATOM 5518 N N . LEU B 1 277 ? 7.68 17.344 6.703 1 91.69 277 LEU B N 1
ATOM 5519 C CA . LEU B 1 277 ? 7.363 15.922 6.758 1 91.69 277 LEU B CA 1
ATOM 5520 C C . LEU B 1 277 ? 8 15.18 5.59 1 91.69 277 LEU B C 1
ATOM 5522 O O . LEU B 1 277 ? 8.297 15.781 4.555 1 91.69 277 LEU B O 1
ATOM 5526 N N . ALA B 1 278 ? 8.367 13.953 5.824 1 93.69 278 ALA B N 1
ATOM 5527 C CA . ALA B 1 278 ? 8.773 13.039 4.762 1 93.69 278 ALA B CA 1
ATOM 5528 C C . ALA B 1 278 ? 7.719 11.961 4.523 1 93.69 278 ALA B C 1
ATOM 5530 O O . ALA B 1 278 ? 7.32 11.258 5.457 1 93.69 278 ALA B O 1
ATOM 5531 N N . GLU B 1 279 ? 7.316 11.891 3.301 1 92.44 279 GLU B N 1
ATOM 5532 C CA . GLU B 1 279 ? 6.289 10.914 2.957 1 92.44 279 GLU B CA 1
ATOM 5533 C C . GLU B 1 279 ? 6.895 9.531 2.754 1 92.44 279 GLU B C 1
ATOM 5535 O O . GLU B 1 279 ? 7.336 9.195 1.653 1 92.44 279 GLU B O 1
ATOM 5540 N N . ILE B 1 280 ? 6.859 8.758 3.811 1 94.88 280 ILE B N 1
ATOM 5541 C CA . ILE B 1 280 ? 7.371 7.395 3.723 1 94.88 280 ILE B CA 1
ATOM 5542 C C . ILE B 1 280 ? 6.211 6.418 3.555 1 94.88 280 ILE B C 1
ATOM 5544 O O . ILE B 1 280 ? 5.07 6.738 3.896 1 94.88 280 ILE B O 1
ATOM 5548 N N . ASP B 1 281 ? 6.508 5.258 2.986 1 92.5 281 ASP B N 1
ATOM 5549 C CA . ASP B 1 281 ? 5.551 4.152 2.971 1 92.5 281 ASP B CA 1
ATOM 5550 C C . ASP B 1 281 ? 5.562 3.398 4.297 1 92.5 281 ASP B C 1
ATOM 5552 O O . ASP B 1 281 ? 6.355 2.475 4.488 1 92.5 281 ASP B O 1
ATOM 5556 N N . GLU B 1 282 ? 4.605 3.652 5.07 1 90.31 282 GLU B N 1
ATOM 5557 C CA . GLU B 1 282 ? 4.598 3.209 6.461 1 90.31 282 GLU B CA 1
ATOM 5558 C C . GLU B 1 282 ? 4.613 1.687 6.555 1 90.31 282 GLU B C 1
ATOM 5560 O O . GLU B 1 282 ? 5.32 1.119 7.395 1 90.31 282 GLU B O 1
ATOM 5565 N N . PRO B 1 283 ? 3.926 0.983 5.719 1 89.25 283 PRO B N 1
ATOM 5566 C CA . PRO B 1 283 ? 3.949 -0.478 5.816 1 89.25 283 PRO B CA 1
ATOM 5567 C C . PRO B 1 283 ? 5.344 -1.062 5.605 1 89.25 283 PRO B C 1
ATOM 5569 O O . PRO B 1 283 ? 5.684 -2.09 6.199 1 89.25 283 PRO B O 1
ATOM 5572 N N . VAL B 1 284 ? 6.09 -0.397 4.863 1 93.81 284 VAL B N 1
ATOM 5573 C CA . VAL B 1 284 ? 7.445 -0.875 4.625 1 93.81 284 VAL B CA 1
ATOM 5574 C C . VAL B 1 284 ? 8.281 -0.727 5.895 1 93.81 284 VAL B C 1
ATOM 5576 O O . VAL B 1 284 ? 9.055 -1.623 6.246 1 93.81 284 VAL B O 1
ATOM 5579 N N . THR B 1 285 ? 8.094 0.354 6.562 1 96.5 285 THR B N 1
ATOM 5580 C CA . THR B 1 285 ? 8.867 0.657 7.762 1 96.5 285 THR B CA 1
ATOM 5581 C C . THR B 1 285 ? 8.445 -0.238 8.922 1 96.5 285 THR B C 1
ATOM 5583 O O . THR B 1 285 ? 9.281 -0.697 9.703 1 96.5 285 THR B O 1
ATOM 5586 N N . THR B 1 286 ? 7.207 -0.537 9.023 1 94.38 286 THR B N 1
ATOM 5587 C CA . THR B 1 286 ? 6.68 -1.238 10.195 1 94.38 286 THR B CA 1
ATOM 5588 C C . THR B 1 286 ? 6.844 -2.748 10.039 1 94.38 286 THR B C 1
ATOM 5590 O O . THR B 1 286 ? 6.785 -3.488 11.023 1 94.38 286 THR B O 1
ATOM 5593 N N . ASP B 1 287 ? 7.062 -3.205 8.844 1 93.56 287 ASP B N 1
ATOM 5594 C CA . ASP B 1 287 ? 7.176 -4.633 8.57 1 93.56 287 ASP B CA 1
ATOM 5595 C C . ASP B 1 287 ? 8.57 -5.152 8.93 1 93.56 287 ASP B C 1
ATOM 5597 O O . ASP B 1 287 ? 9.555 -4.82 8.266 1 93.56 287 ASP B O 1
ATOM 5601 N N . ILE B 1 288 ? 8.594 -6.047 9.867 1 94.94 288 ILE B N 1
ATOM 5602 C CA . ILE B 1 288 ? 9.883 -6.516 10.359 1 94.94 288 ILE B CA 1
ATOM 5603 C C . ILE B 1 288 ? 10.352 -7.707 9.531 1 94.94 288 ILE B C 1
ATOM 5605 O O . ILE B 1 288 ? 11.367 -8.328 9.844 1 94.94 288 ILE B O 1
ATOM 5609 N N . HIS B 1 289 ? 9.664 -8.055 8.453 1 93.25 289 HIS B N 1
ATOM 5610 C CA . HIS B 1 289 ? 10.023 -9.133 7.543 1 93.25 289 HIS B CA 1
ATOM 5611 C C . HIS B 1 289 ? 10.094 -8.641 6.105 1 93.25 289 HIS B C 1
ATOM 5613 O O . HIS B 1 289 ? 10.016 -9.438 5.164 1 93.25 289 HIS B O 1
ATOM 5619 N N . ARG B 1 290 ? 10.18 -7.43 5.918 1 93.94 290 ARG B N 1
ATOM 5620 C CA . ARG B 1 290 ? 9.992 -6.754 4.637 1 93.94 290 ARG B CA 1
ATOM 5621 C C . ARG B 1 290 ? 11.062 -7.164 3.637 1 93.94 290 ARG B C 1
ATOM 5623 O O . ARG B 1 290 ? 12.25 -7.184 3.967 1 93.94 290 ARG B O 1
ATOM 5630 N N . LEU B 1 291 ? 10.609 -7.52 2.447 1 94.5 291 LEU B N 1
ATOM 5631 C CA . LEU B 1 291 ? 11.508 -7.637 1.304 1 94.5 291 LEU B CA 1
ATOM 5632 C C . LEU B 1 291 ? 11.695 -6.285 0.621 1 94.5 291 LEU B C 1
ATOM 5634 O O . LEU B 1 291 ? 10.734 -5.539 0.434 1 94.5 291 LEU B O 1
ATOM 5638 N N . ILE B 1 292 ? 12.883 -5.953 0.33 1 96.25 292 ILE B N 1
ATOM 5639 C CA . ILE B 1 292 ? 13.211 -4.684 -0.31 1 96.25 292 ILE B CA 1
ATOM 5640 C C . ILE B 1 292 ? 14.156 -4.93 -1.488 1 96.25 292 ILE B C 1
ATOM 5642 O O . ILE B 1 292 ? 14.797 -5.98 -1.569 1 96.25 292 ILE B O 1
ATOM 5646 N N . ARG B 1 293 ? 14.234 -4.051 -2.346 1 96.31 293 ARG B N 1
ATOM 5647 C CA . ARG B 1 293 ? 14.984 -4.25 -3.58 1 96.31 293 ARG B CA 1
ATOM 5648 C C . ARG B 1 293 ? 16.469 -4.453 -3.293 1 96.31 293 ARG B C 1
ATOM 5650 O O . ARG B 1 293 ? 17.031 -3.773 -2.438 1 96.31 293 ARG B O 1
ATOM 5657 N N . PHE B 1 294 ? 17.031 -5.328 -4.055 1 97.31 294 PHE B N 1
ATOM 5658 C CA . PHE B 1 294 ? 18.422 -5.707 -3.908 1 97.31 294 PHE B CA 1
ATOM 5659 C C . PHE B 1 294 ? 19.344 -4.656 -4.531 1 97.31 294 PHE B C 1
ATOM 5661 O O . PHE B 1 294 ? 19.172 -4.289 -5.695 1 97.31 294 PHE B O 1
ATOM 5668 N N . PRO B 1 295 ? 20.359 -4.18 -3.773 1 95.56 295 PRO B N 1
ATOM 5669 C CA . PRO B 1 295 ? 21.266 -3.176 -4.328 1 95.56 295 PRO B CA 1
ATOM 5670 C C . PRO B 1 295 ? 21.984 -3.656 -5.594 1 95.56 295 PRO B C 1
ATOM 5672 O O . PRO B 1 295 ? 22.391 -4.812 -5.672 1 95.56 295 PRO B O 1
ATOM 5675 N N . LEU B 1 296 ? 22.016 -2.76 -6.602 1 96.44 296 LEU B N 1
ATOM 5676 C CA . LEU B 1 296 ? 22.703 -2.949 -7.871 1 96.44 296 LEU B CA 1
ATOM 5677 C C . LEU B 1 296 ? 21.953 -3.93 -8.766 1 96.44 296 LEU B C 1
ATOM 5679 O O . LEU B 1 296 ? 22.469 -4.363 -9.789 1 96.44 296 LEU B O 1
ATOM 5683 N N . SER B 1 297 ? 20.797 -4.363 -8.359 1 97.38 297 SER B N 1
ATOM 5684 C CA . SER B 1 297 ? 19.906 -5.043 -9.289 1 97.38 297 SER B CA 1
ATOM 5685 C C . SER B 1 297 ? 19.203 -4.051 -10.211 1 97.38 297 SER B C 1
ATOM 5687 O O . SER B 1 297 ? 19.391 -2.84 -10.086 1 97.38 297 SER B O 1
ATOM 5689 N N . LEU B 1 298 ? 18.484 -4.574 -11.172 1 97.75 298 LEU B N 1
ATOM 5690 C CA . LEU B 1 298 ? 17.719 -3.721 -12.078 1 97.75 298 LEU B CA 1
ATOM 5691 C C . LEU B 1 298 ? 16.25 -3.691 -11.688 1 97.75 298 LEU B C 1
ATOM 5693 O O . LEU B 1 298 ? 15.727 -4.672 -11.156 1 97.75 298 LEU B O 1
ATOM 5697 N N . HIS B 1 299 ? 15.703 -2.564 -11.914 1 97.38 299 HIS B N 1
ATOM 5698 C CA . HIS B 1 299 ? 14.266 -2.422 -11.734 1 97.38 299 HIS B CA 1
ATOM 5699 C C . HIS B 1 299 ? 13.508 -2.824 -12.992 1 97.38 299 HIS B C 1
ATOM 5701 O O . HIS B 1 299 ? 13.656 -2.195 -14.039 1 97.38 299 HIS B O 1
ATOM 5707 N N . GLY B 1 300 ? 12.672 -3.689 -12.875 1 96.31 300 GLY B N 1
ATOM 5708 C CA . GLY B 1 300 ? 12.016 -4.305 -14.023 1 96.31 300 GLY B CA 1
ATOM 5709 C C . GLY B 1 300 ? 11.055 -3.371 -14.734 1 96.31 300 GLY B C 1
ATOM 5710 O O . GLY B 1 300 ? 10.68 -3.615 -15.883 1 96.31 300 GLY B O 1
ATOM 5711 N N . LYS B 1 301 ? 10.711 -2.283 -14.094 1 94.31 301 LYS B N 1
ATOM 5712 C CA . LYS B 1 301 ? 9.734 -1.379 -14.695 1 94.31 301 LYS B CA 1
ATOM 5713 C C . LYS B 1 301 ? 10.422 -0.187 -15.352 1 94.31 301 LYS B C 1
ATOM 5715 O O . LYS B 1 301 ? 9.773 0.619 -16.031 1 94.31 301 LYS B O 1
ATOM 5720 N N . THR B 1 302 ? 11.719 -0.104 -15.164 1 96.38 302 THR B N 1
ATOM 5721 C CA . THR B 1 302 ? 12.398 1.045 -15.75 1 96.38 302 THR B CA 1
ATOM 5722 C C . THR B 1 302 ? 13.688 0.614 -16.438 1 96.38 302 THR B C 1
ATOM 5724 O O . THR B 1 302 ? 14.195 1.32 -17.312 1 96.38 302 THR B O 1
ATOM 5727 N N . GLY B 1 303 ? 14.211 -0.477 -15.969 1 97.44 303 GLY B N 1
ATOM 5728 C CA . GLY B 1 303 ? 15.516 -0.898 -16.453 1 97.44 303 GLY B CA 1
ATOM 5729 C C . GLY B 1 303 ? 16.672 -0.153 -15.812 1 97.44 303 GLY B C 1
ATOM 5730 O O . GLY B 1 303 ? 17.828 -0.382 -16.156 1 97.44 303 GLY B O 1
ATOM 5731 N N . LEU B 1 304 ? 16.375 0.717 -14.859 1 97.88 304 LEU B N 1
ATOM 5732 C CA . LEU B 1 304 ? 17.422 1.461 -14.148 1 97.88 304 LEU B CA 1
ATOM 5733 C C . LEU B 1 304 ? 17.969 0.646 -12.984 1 97.88 304 LEU B C 1
ATOM 5735 O O . LEU B 1 304 ? 17.312 -0.283 -12.508 1 97.88 304 LEU B O 1
ATOM 5739 N N . MET B 1 305 ? 19.125 1.034 -12.562 1 97.81 305 MET B N 1
ATOM 5740 C CA . MET B 1 305 ? 19.797 0.327 -11.484 1 97.81 305 MET B CA 1
ATOM 5741 C C . MET B 1 305 ? 19.297 0.801 -10.125 1 97.81 305 MET B C 1
ATOM 5743 O O . MET B 1 305 ? 19.078 1.995 -9.922 1 97.81 305 MET B O 1
ATOM 5747 N N . VAL B 1 306 ? 19.156 -0.215 -9.234 1 97.69 306 VAL B N 1
ATOM 5748 C CA . VAL B 1 306 ? 19.094 0.13 -7.816 1 97.69 306 VAL B CA 1
ATOM 5749 C C . VAL B 1 306 ? 20.469 0.559 -7.316 1 97.69 306 VAL B C 1
ATOM 5751 O O . VAL B 1 306 ? 21.328 -0.282 -7.066 1 97.69 306 VAL B O 1
ATOM 5754 N N . LYS B 1 307 ? 20.656 1.842 -7.023 1 97.31 307 LYS B N 1
ATOM 5755 C CA . LYS B 1 307 ? 22.016 2.359 -6.918 1 97.31 307 LYS B CA 1
ATOM 5756 C C . LYS B 1 307 ? 22.297 2.912 -5.523 1 97.31 307 LYS B C 1
ATOM 5758 O O . LYS B 1 307 ? 21.594 3.809 -5.055 1 97.31 307 LYS B O 1
ATOM 5763 N N . PRO B 1 308 ? 23.359 2.371 -4.895 1 96.62 308 PRO B N 1
ATOM 5764 C CA . PRO B 1 308 ? 23.797 3 -3.646 1 96.62 308 PRO B CA 1
ATOM 5765 C C . PRO B 1 308 ? 24.359 4.406 -3.859 1 96.62 308 PRO B C 1
ATOM 5767 O O . PRO B 1 308 ? 25.016 4.668 -4.867 1 96.62 308 PRO B O 1
ATOM 5770 N N . LEU B 1 309 ? 24.078 5.273 -2.916 1 96.38 309 LEU B N 1
ATOM 5771 C CA . LEU B 1 309 ? 24.516 6.66 -2.967 1 96.38 309 LEU B CA 1
ATOM 5772 C C . LEU B 1 309 ? 25.078 7.105 -1.617 1 96.38 309 LEU B C 1
ATOM 5774 O O . LEU B 1 309 ? 24.609 6.648 -0.57 1 96.38 309 LEU B O 1
ATOM 5778 N N . LYS B 1 310 ? 26.047 8.039 -1.778 1 96.44 310 LYS B N 1
ATOM 5779 C CA . LYS B 1 310 ? 26.453 8.75 -0.571 1 96.44 310 LYS B CA 1
ATOM 5780 C C . LYS B 1 310 ? 25.453 9.852 -0.217 1 96.44 310 LYS B C 1
ATOM 5782 O O . LYS B 1 310 ? 24.922 10.508 -1.104 1 96.44 310 LYS B O 1
ATOM 5787 N N . ILE B 1 311 ? 25.328 10.039 1.034 1 97.38 311 ILE B N 1
ATOM 5788 C CA . ILE B 1 311 ? 24.344 10.992 1.532 1 97.38 311 ILE B CA 1
ATOM 5789 C C . ILE B 1 311 ? 24.656 12.383 1.006 1 97.38 311 ILE B C 1
ATOM 5791 O O . ILE B 1 311 ? 23.766 13.109 0.557 1 97.38 311 ILE B O 1
ATOM 5795 N N . ASP B 1 312 ? 25.906 12.742 0.976 1 95.56 312 ASP B N 1
ATOM 5796 C CA . ASP B 1 312 ? 26.312 14.094 0.596 1 95.56 312 ASP B CA 1
ATOM 5797 C C . ASP B 1 312 ? 26.141 14.32 -0.905 1 95.56 312 ASP B C 1
ATOM 5799 O O . ASP B 1 312 ? 26.172 15.453 -1.377 1 95.56 312 ASP B O 1
ATOM 5803 N N . TYR B 1 313 ? 25.969 13.242 -1.606 1 96.38 313 TYR B N 1
ATOM 5804 C CA . TYR B 1 313 ? 25.859 13.359 -3.057 1 96.38 313 TYR B CA 1
ATOM 5805 C C . TYR B 1 313 ? 24.391 13.383 -3.488 1 96.38 313 TYR B C 1
ATOM 5807 O O . TYR B 1 313 ? 24.094 13.633 -4.656 1 96.38 313 TYR B O 1
ATOM 5815 N N . LEU B 1 314 ? 23.484 13.172 -2.619 1 97 314 LEU B N 1
ATOM 5816 C CA . LEU B 1 314 ? 22.062 13.031 -2.943 1 97 314 LEU B CA 1
ATOM 5817 C C . LEU B 1 314 ? 21.562 14.266 -3.682 1 97 314 LEU B C 1
ATOM 5819 O O . LEU B 1 314 ? 20.844 14.148 -4.676 1 97 314 LEU B O 1
ATOM 5823 N N . ARG B 1 315 ? 21.891 15.43 -3.314 1 95.88 315 ARG B N 1
ATOM 5824 C CA . ARG B 1 315 ? 21.391 16.672 -3.891 1 95.88 315 ARG B CA 1
ATOM 5825 C C . ARG B 1 315 ? 21.781 16.781 -5.363 1 95.88 315 ARG B C 1
ATOM 5827 O O . ARG B 1 315 ? 21 17.281 -6.176 1 95.88 315 ARG B O 1
ATOM 5834 N N . ASP B 1 316 ? 22.906 16.266 -5.719 1 95.88 316 ASP B N 1
ATOM 5835 C CA . ASP B 1 316 ? 23.438 16.422 -7.07 1 95.88 316 ASP B CA 1
ATOM 5836 C C . ASP B 1 316 ? 23.125 15.211 -7.938 1 95.88 316 ASP B C 1
ATOM 5838 O O . ASP B 1 316 ? 23.266 15.258 -9.156 1 95.88 316 ASP B O 1
ATOM 5842 N N . PHE B 1 317 ? 22.688 14.203 -7.328 1 97.31 317 PHE B N 1
ATOM 5843 C CA . PHE B 1 317 ? 22.469 12.938 -8.016 1 97.31 317 PHE B CA 1
ATOM 5844 C C . PHE B 1 317 ? 21.312 13.055 -9.008 1 97.31 317 PHE B C 1
ATOM 5846 O O . PHE B 1 317 ? 20.234 13.547 -8.656 1 97.31 317 PHE B O 1
ATOM 5853 N N . ASN B 1 318 ? 21.547 12.641 -10.172 1 96.44 318 ASN B N 1
ATOM 5854 C CA . ASN B 1 318 ? 20.516 12.531 -11.195 1 96.44 318 ASN B CA 1
ATOM 5855 C C . ASN B 1 318 ? 20.328 11.094 -11.672 1 96.44 318 ASN B C 1
ATOM 5857 O O . ASN B 1 318 ? 21.141 10.602 -12.469 1 96.44 318 ASN B O 1
ATOM 5861 N N . PRO B 1 319 ? 19.25 10.484 -11.289 1 96.44 319 PRO B N 1
ATOM 5862 C CA . PRO B 1 319 ? 19.062 9.07 -11.617 1 96.44 319 PRO B CA 1
ATOM 5863 C C . PRO B 1 319 ? 19.016 8.812 -13.125 1 96.44 319 PRO B C 1
ATOM 5865 O O . PRO B 1 319 ? 19.5 7.781 -13.594 1 96.44 319 PRO B O 1
ATOM 5868 N N . LEU B 1 320 ? 18.531 9.75 -13.836 1 96.94 320 LEU B N 1
ATOM 5869 C CA . LEU B 1 320 ? 18.328 9.555 -15.273 1 96.94 320 LEU B CA 1
ATOM 5870 C C . LEU B 1 320 ? 19.656 9.68 -16.016 1 96.94 320 LEU B C 1
ATOM 5872 O O . LEU B 1 320 ? 19.734 9.367 -17.203 1 96.94 320 LEU B O 1
ATOM 5876 N N . ASN B 1 321 ? 20.656 10.062 -15.344 1 97.06 321 ASN B N 1
ATOM 5877 C CA . ASN B 1 321 ? 22 10.102 -15.914 1 97.06 321 ASN B CA 1
ATOM 5878 C C . ASN B 1 321 ? 22.922 9.062 -15.273 1 97.06 321 ASN B C 1
ATOM 5880 O O . ASN B 1 321 ? 23.828 8.539 -15.922 1 97.06 321 ASN B O 1
ATOM 5884 N N . GLU B 1 322 ? 22.594 8.75 -14.07 1 97.38 322 GLU B N 1
ATOM 5885 C CA . GLU B 1 322 ? 23.625 8.055 -13.305 1 97.38 322 GLU B CA 1
ATOM 5886 C C . GLU B 1 322 ? 23.188 6.648 -12.922 1 97.38 322 GLU B C 1
ATOM 5888 O O . GLU B 1 322 ? 24 5.824 -12.5 1 97.38 322 GLU B O 1
ATOM 5893 N N . ALA B 1 323 ? 21.938 6.332 -13.047 1 97.75 323 ALA B N 1
ATOM 5894 C CA . ALA B 1 323 ? 21.453 4.996 -12.711 1 97.75 323 ALA B CA 1
ATOM 5895 C C . ALA B 1 323 ? 21.25 4.152 -13.961 1 97.75 323 ALA B C 1
ATOM 5897 O O . ALA B 1 323 ? 20.625 3.088 -13.914 1 97.75 323 ALA B O 1
ATOM 5898 N N . ILE B 1 324 ? 21.75 4.625 -15.07 1 98 324 ILE B N 1
ATOM 5899 C CA . ILE B 1 324 ? 21.734 3.879 -16.312 1 98 324 ILE B CA 1
ATOM 5900 C C . ILE B 1 324 ? 22.891 2.879 -16.344 1 98 324 ILE B C 1
ATOM 5902 O O . ILE B 1 324 ? 24.047 3.254 -16.156 1 98 324 ILE B O 1
ATOM 5906 N N . PRO B 1 325 ? 22.547 1.62 -16.547 1 97.44 325 PRO B N 1
ATOM 5907 C CA . PRO B 1 325 ? 23.641 0.668 -16.688 1 97.44 325 PRO B CA 1
ATOM 5908 C C . PRO B 1 325 ? 24.594 1.035 -17.828 1 97.44 325 PRO B C 1
ATOM 5910 O O . PRO B 1 325 ? 24.156 1.379 -18.922 1 97.44 325 PRO B O 1
ATOM 5913 N N . ASP B 1 326 ? 25.844 0.895 -17.656 1 96.38 326 ASP B N 1
ATOM 5914 C CA . ASP B 1 326 ? 26.844 1.257 -18.656 1 96.38 326 ASP B CA 1
ATOM 5915 C C . ASP B 1 326 ? 26.703 0.404 -19.922 1 96.38 326 ASP B C 1
ATOM 5917 O O . ASP B 1 326 ? 26.891 0.892 -21.031 1 96.38 326 ASP B O 1
ATOM 5921 N N . VAL B 1 327 ? 26.281 -0.78 -19.766 1 96.19 327 VAL B N 1
ATOM 5922 C CA . VAL B 1 327 ? 26.188 -1.727 -20.875 1 96.19 327 VAL B CA 1
ATOM 5923 C C . VAL B 1 327 ? 25.109 -1.28 -21.844 1 96.19 327 VAL B C 1
ATOM 5925 O O . VAL B 1 327 ? 25.094 -1.697 -23 1 96.19 327 VAL B O 1
ATOM 5928 N N . PHE B 1 328 ? 24.203 -0.43 -21.359 1 97.44 328 PHE B N 1
ATOM 5929 C CA . PHE B 1 328 ? 23.125 0.022 -22.219 1 97.44 328 PHE B CA 1
ATOM 5930 C C . PHE B 1 328 ? 23.516 1.288 -22.969 1 97.44 328 PHE B C 1
ATOM 5932 O O . PHE B 1 328 ? 22.781 1.744 -23.859 1 97.44 328 PHE B O 1
ATOM 5939 N N . LYS B 1 329 ? 24.625 1.845 -22.672 1 95.81 329 LYS B N 1
ATOM 5940 C CA . LYS B 1 329 ? 25.016 3.121 -23.266 1 95.81 329 LYS B CA 1
ATOM 5941 C C . LYS B 1 329 ? 25.781 2.914 -24.562 1 95.81 329 LYS B C 1
ATOM 5943 O O . LYS B 1 329 ? 25.938 3.85 -25.359 1 95.81 329 LYS B O 1
ATOM 5948 N N . GLU B 1 330 ? 26.125 1.734 -24.891 1 90.12 330 GLU B N 1
ATOM 5949 C CA . GLU B 1 330 ? 27.062 1.479 -25.969 1 90.12 330 GLU B CA 1
ATOM 5950 C C . GLU B 1 330 ? 26.344 1.034 -27.234 1 90.12 330 GLU B C 1
ATOM 5952 O O . GLU B 1 330 ? 26.969 0.891 -28.297 1 90.12 330 GLU B O 1
ATOM 5957 N N . LYS B 1 331 ? 25.094 0.837 -27.219 1 94.19 331 LYS B N 1
ATOM 5958 C CA . LYS B 1 331 ? 24.375 0.277 -28.359 1 94.19 331 LYS B CA 1
ATOM 5959 C C . LYS B 1 331 ? 23.141 1.107 -28.672 1 94.19 331 LYS B C 1
ATOM 5961 O O . LYS B 1 331 ? 22.766 2.004 -27.922 1 94.19 331 LYS B O 1
ATOM 5966 N N . GLU B 1 332 ? 22.672 0.846 -29.906 1 96.81 332 GLU B N 1
ATOM 5967 C CA . GLU B 1 332 ? 21.422 1.449 -30.344 1 96.81 332 GLU B CA 1
ATOM 5968 C C . GLU B 1 332 ? 20.375 0.382 -30.688 1 96.81 332 GLU B C 1
ATOM 5970 O O . GLU B 1 332 ? 20.719 -0.787 -30.875 1 96.81 332 GLU B O 1
ATOM 5975 N N . LYS B 1 333 ? 19.156 0.836 -30.703 1 97 333 LYS B N 1
ATOM 5976 C CA . LYS B 1 333 ? 18.062 -0.084 -30.984 1 97 333 LYS B CA 1
ATOM 5977 C C . LYS B 1 333 ? 16.891 0.647 -31.609 1 97 333 LYS B C 1
ATOM 5979 O O . LYS B 1 333 ? 16.625 1.806 -31.281 1 97 333 LYS B O 1
ATOM 5984 N N . ILE B 1 334 ? 16.281 -0.048 -32.562 1 97.62 334 ILE B N 1
ATOM 5985 C CA . ILE B 1 334 ? 15.055 0.488 -33.156 1 97.62 334 ILE B CA 1
ATOM 5986 C C . ILE B 1 334 ? 13.852 0.055 -32.344 1 97.62 334 ILE B C 1
ATOM 5988 O O . ILE B 1 334 ? 13.719 -1.12 -31.984 1 97.62 334 ILE B O 1
ATOM 5992 N N . ILE B 1 335 ? 13.07 1.012 -31.969 1 97.44 335 ILE B N 1
ATOM 5993 C CA . ILE B 1 335 ? 11.875 0.732 -31.188 1 97.44 335 ILE B CA 1
ATOM 5994 C C . ILE B 1 335 ? 10.648 1.324 -31.891 1 97.44 335 ILE B C 1
ATOM 5996 O O . ILE B 1 335 ? 10.789 2.186 -32.75 1 97.44 335 ILE B O 1
ATOM 6000 N N . ASN B 1 336 ? 9.492 0.792 -31.562 1 97.81 336 ASN B N 1
ATOM 6001 C CA . ASN B 1 336 ? 8.211 1.326 -32 1 97.81 336 ASN B CA 1
ATOM 6002 C C . ASN B 1 336 ? 7.445 1.965 -30.844 1 97.81 336 ASN B C 1
ATOM 6004 O O . ASN B 1 336 ? 6.934 1.264 -29.969 1 97.81 336 ASN B O 1
ATOM 6008 N N . ILE B 1 337 ? 7.375 3.26 -30.891 1 96.94 337 ILE B N 1
ATOM 6009 C CA . ILE B 1 337 ? 6.645 3.984 -29.859 1 96.94 337 ILE B CA 1
ATOM 6010 C C . ILE B 1 337 ? 5.145 3.787 -30.047 1 96.94 337 ILE B C 1
ATOM 6012 O O . ILE B 1 337 ? 4.625 3.982 -31.156 1 96.94 337 ILE B O 1
ATOM 6016 N N . LYS B 1 338 ? 4.457 3.467 -28.969 1 95.94 338 LYS B N 1
ATOM 6017 C CA . LYS B 1 338 ? 3.047 3.1 -29.031 1 95.94 338 LYS B CA 1
ATOM 6018 C C . LYS B 1 338 ? 2.152 4.273 -28.641 1 95.94 338 LYS B C 1
ATOM 6020 O O . LYS B 1 338 ? 0.931 4.203 -28.797 1 95.94 338 LYS B O 1
ATOM 6025 N N . ILE B 1 339 ? 2.66 5.375 -28.109 1 93.06 339 ILE B N 1
ATOM 6026 C CA . ILE B 1 339 ? 1.883 6.539 -27.688 1 93.06 339 ILE B CA 1
ATOM 6027 C C . ILE B 1 339 ? 2.166 7.711 -28.625 1 93.06 339 ILE B C 1
ATOM 6029 O O . ILE B 1 339 ? 3.07 7.641 -29.469 1 93.06 339 ILE B O 1
ATOM 6033 N N . ASN B 1 340 ? 1.37 8.742 -28.453 1 92.94 340 ASN B N 1
ATOM 6034 C CA . ASN B 1 340 ? 1.455 9.859 -29.391 1 92.94 340 ASN B CA 1
ATOM 6035 C C . ASN B 1 340 ? 2.781 10.602 -29.266 1 92.94 340 ASN B C 1
ATOM 6037 O O . ASN B 1 340 ? 3.373 11 -30.266 1 92.94 340 ASN B O 1
ATOM 6041 N N . LYS B 1 341 ? 3.154 10.781 -28.062 1 93.69 341 LYS B N 1
ATOM 6042 C CA . LYS B 1 341 ? 4.387 11.516 -27.812 1 93.69 341 LYS B CA 1
ATOM 6043 C C . LYS B 1 341 ? 5.039 11.07 -26.5 1 93.69 341 LYS B C 1
ATOM 6045 O O . LYS B 1 341 ? 4.359 10.922 -25.484 1 93.69 341 LYS B O 1
ATOM 6050 N N . PHE B 1 342 ? 6.32 10.773 -26.656 1 94.5 342 PHE B N 1
ATOM 6051 C CA . PHE B 1 342 ? 7.121 10.461 -25.469 1 94.5 342 PHE B CA 1
ATOM 6052 C C . PHE B 1 342 ? 8.32 11.398 -25.375 1 94.5 342 PHE B C 1
ATOM 6054 O O . PHE B 1 342 ? 9.094 11.523 -26.328 1 94.5 342 PHE B O 1
ATOM 6061 N N . GLU B 1 343 ? 8.422 12.055 -24.188 1 94.75 343 GLU B N 1
ATOM 6062 C CA . GLU B 1 343 ? 9.508 13.008 -23.984 1 94.75 343 GLU B CA 1
ATOM 6063 C C . GLU B 1 343 ? 10.266 12.727 -22.688 1 94.75 343 GLU B C 1
ATOM 6065 O O . GLU B 1 343 ? 9.656 12.531 -21.641 1 94.75 343 GLU B O 1
ATOM 6070 N N . ILE B 1 344 ? 11.656 12.688 -22.828 1 94.81 344 ILE B N 1
ATOM 6071 C CA . ILE B 1 344 ? 12.445 12.438 -21.625 1 94.81 344 ILE B CA 1
ATOM 6072 C C . ILE B 1 344 ? 13.883 12.922 -21.844 1 94.81 344 ILE B C 1
ATOM 6074 O O . ILE B 1 344 ? 14.375 12.938 -22.969 1 94.81 344 ILE B O 1
ATOM 6078 N N . ALA B 1 345 ? 14.461 13.398 -20.781 1 95.94 345 ALA B N 1
ATOM 6079 C CA . ALA B 1 345 ? 15.891 13.688 -20.781 1 95.94 345 ALA B CA 1
ATOM 6080 C C . ALA B 1 345 ? 16.672 12.594 -20.047 1 95.94 345 ALA B C 1
ATOM 6082 O O . ALA B 1 345 ? 16.438 12.336 -18.875 1 95.94 345 ALA B O 1
ATOM 6083 N N . MET B 1 346 ? 17.578 11.898 -20.734 1 96.56 346 MET B N 1
ATOM 6084 C CA . MET B 1 346 ? 18.406 10.828 -20.172 1 96.56 346 MET B CA 1
ATOM 6085 C C . MET B 1 346 ? 19.844 10.93 -20.672 1 96.56 346 MET B C 1
ATOM 6087 O O . MET B 1 346 ? 20.078 11.227 -21.844 1 96.56 346 MET B O 1
ATOM 6091 N N . ASN B 1 347 ? 20.719 10.664 -19.766 1 97.38 347 ASN B N 1
ATOM 6092 C CA . ASN B 1 347 ? 22.141 10.703 -20.094 1 97.38 347 ASN B CA 1
ATOM 6093 C C . ASN B 1 347 ? 22.531 12.016 -20.75 1 97.38 347 ASN B C 1
ATOM 6095 O O . ASN B 1 347 ? 23.234 12.023 -21.781 1 97.38 347 ASN B O 1
ATOM 6099 N N . ASN B 1 348 ? 21.969 13.055 -20.297 1 95.62 348 ASN B N 1
ATOM 6100 C CA . ASN B 1 348 ? 22.234 14.43 -20.719 1 95.62 348 ASN B CA 1
ATOM 6101 C C . ASN B 1 348 ? 21.766 14.672 -22.156 1 95.62 348 ASN B C 1
ATOM 6103 O O . ASN B 1 348 ? 22.297 15.555 -22.828 1 95.62 348 ASN B O 1
ATOM 6107 N N . GLU B 1 349 ? 20.859 13.883 -22.672 1 96.44 349 GLU B N 1
ATOM 6108 C CA . GLU B 1 349 ? 20.25 14.055 -23.984 1 96.44 349 GLU B CA 1
ATOM 6109 C C . GLU B 1 349 ? 18.734 14.133 -23.875 1 96.44 349 GLU B C 1
ATOM 6111 O O . GLU B 1 349 ? 18.125 13.461 -23.031 1 96.44 349 GLU B O 1
ATOM 6116 N N . HIS B 1 350 ? 18.188 14.945 -24.734 1 96.56 350 HIS B N 1
ATOM 6117 C CA . HIS B 1 350 ? 16.75 15.125 -24.75 1 96.56 350 HIS B CA 1
ATOM 6118 C C . HIS B 1 350 ? 16.109 14.375 -25.906 1 96.56 350 HIS B C 1
ATOM 6120 O O . HIS B 1 350 ? 16.5 14.555 -27.062 1 96.56 350 HIS B O 1
ATOM 6126 N N . PHE B 1 351 ? 15.141 13.578 -25.641 1 96.94 351 PHE B N 1
ATOM 6127 C CA . PHE B 1 351 ? 14.477 12.758 -26.641 1 96.94 351 PHE B CA 1
ATOM 6128 C C . PHE B 1 351 ? 13 13.133 -26.75 1 96.94 351 PHE B C 1
ATOM 6130 O O . PHE B 1 351 ? 12.297 13.188 -25.75 1 96.94 351 PHE B O 1
ATOM 6137 N N . ILE B 1 352 ? 12.57 13.43 -27.875 1 97.06 352 ILE B N 1
ATOM 6138 C CA . ILE B 1 352 ? 11.164 13.625 -28.219 1 97.06 352 ILE B CA 1
ATOM 6139 C C . ILE B 1 352 ? 10.758 12.633 -29.297 1 97.06 352 ILE B C 1
ATOM 6141 O O . ILE B 1 352 ? 11.148 12.789 -30.469 1 97.06 352 ILE B O 1
ATOM 6145 N N . LEU B 1 353 ? 10.016 11.68 -28.922 1 97.25 353 LEU B N 1
ATOM 6146 C CA . LEU B 1 353 ? 9.703 10.578 -29.828 1 97.25 353 LEU B CA 1
ATOM 6147 C C . LEU B 1 353 ? 8.203 10.5 -30.094 1 97.25 353 LEU B C 1
ATOM 6149 O O . LEU B 1 353 ? 7.406 10.352 -29.172 1 97.25 353 LEU B O 1
ATOM 6153 N N . GLY B 1 354 ? 7.816 10.609 -31.328 1 96.12 354 GLY B N 1
ATOM 6154 C CA . GLY B 1 354 ? 6.43 10.414 -31.703 1 96.12 354 GLY B CA 1
ATOM 6155 C C . GLY B 1 354 ? 6.074 8.961 -31.953 1 96.12 354 GLY B C 1
ATOM 6156 O O . GLY B 1 354 ? 6.934 8.078 -31.844 1 96.12 354 GLY B O 1
ATOM 6157 N N . ASN B 1 355 ? 4.832 8.781 -32.188 1 96.69 355 ASN B N 1
ATOM 6158 C CA . ASN B 1 355 ? 4.375 7.438 -32.531 1 96.69 355 ASN B CA 1
ATOM 6159 C C . ASN B 1 355 ? 5.113 6.871 -33.719 1 96.69 355 ASN B C 1
ATOM 6161 O O . ASN B 1 355 ? 5.355 7.59 -34.719 1 96.69 355 ASN B O 1
ATOM 6165 N N . GLY B 1 356 ? 5.484 5.582 -33.625 1 96.69 356 GLY B N 1
ATOM 6166 C CA . GLY B 1 356 ? 6.152 4.949 -34.75 1 96.69 356 GLY B CA 1
ATOM 6167 C C . GLY B 1 356 ? 7.566 4.504 -34.438 1 96.69 356 GLY B C 1
ATOM 6168 O O . GLY B 1 356 ? 7.941 4.402 -33.281 1 96.69 356 GLY B O 1
ATOM 6169 N N . GLU B 1 357 ? 8.32 4.219 -35.531 1 97.62 357 GLU B N 1
ATOM 6170 C CA . GLU B 1 357 ? 9.641 3.619 -35.344 1 97.62 357 GLU B CA 1
ATOM 6171 C C . GLU B 1 357 ? 10.719 4.691 -35.188 1 97.62 357 GLU B C 1
ATOM 6173 O O . GLU B 1 357 ? 10.688 5.715 -35.875 1 97.62 357 GLU B O 1
ATOM 6178 N N . HIS B 1 358 ? 11.633 4.52 -34.25 1 97.94 358 HIS B N 1
ATOM 6179 C CA . HIS B 1 358 ? 12.766 5.398 -34 1 97.94 358 HIS B CA 1
ATOM 6180 C C . HIS B 1 358 ? 14.023 4.594 -33.688 1 97.94 358 HIS B C 1
ATOM 6182 O O . HIS B 1 358 ? 13.945 3.564 -33 1 97.94 358 HIS B O 1
ATOM 6188 N N . LYS B 1 359 ? 15.102 5.043 -34.188 1 97.88 359 LYS B N 1
ATOM 6189 C CA . LYS B 1 359 ? 16.391 4.531 -33.719 1 97.88 359 LYS B CA 1
ATOM 6190 C C . LYS B 1 359 ? 16.922 5.328 -32.531 1 97.88 359 LYS B C 1
ATOM 6192 O O . LYS B 1 359 ? 17.125 6.539 -32.625 1 97.88 359 LYS B O 1
ATOM 6197 N N . VAL B 1 360 ? 17.109 4.684 -31.391 1 98.12 360 VAL B N 1
ATOM 6198 C CA . VAL B 1 360 ? 17.5 5.375 -30.156 1 98.12 360 VAL B CA 1
ATOM 6199 C C . VAL B 1 360 ? 18.609 4.598 -29.469 1 98.12 360 VAL B C 1
ATOM 6201 O O . VAL B 1 360 ? 18.859 3.434 -29.781 1 98.12 360 VAL B O 1
ATOM 6204 N N . PRO B 1 361 ? 19.344 5.27 -28.562 1 98 361 PRO B N 1
ATOM 6205 C CA . PRO B 1 361 ? 20.266 4.504 -27.734 1 98 361 PRO B CA 1
ATOM 6206 C C . PRO B 1 361 ? 19.578 3.377 -26.969 1 98 361 PRO B C 1
ATOM 6208 O O . PRO B 1 361 ? 18.406 3.5 -26.609 1 98 361 PRO B O 1
ATOM 6211 N N . LEU B 1 362 ? 20.297 2.348 -26.609 1 97.94 362 LEU B N 1
ATOM 6212 C CA . LEU B 1 362 ? 19.719 1.161 -25.984 1 97.94 362 LEU B CA 1
ATOM 6213 C C . LEU B 1 362 ? 19.109 1.5 -24.625 1 97.94 362 LEU B C 1
ATOM 6215 O O . LEU B 1 362 ? 18.094 0.933 -24.234 1 97.94 362 LEU B O 1
ATOM 6219 N N . TYR B 1 363 ? 19.75 2.432 -23.922 1 98.25 363 TYR B N 1
ATOM 6220 C CA . TYR B 1 363 ? 19.219 2.764 -22.609 1 98.25 363 TYR B CA 1
ATOM 6221 C C . TYR B 1 363 ? 17.844 3.391 -22.719 1 98.25 363 TYR B C 1
ATOM 6223 O O . TYR B 1 363 ? 16.984 3.193 -21.844 1 98.25 363 TYR B O 1
ATOM 6231 N N . VAL B 1 364 ? 17.547 4.109 -23.75 1 98.19 364 VAL B N 1
ATOM 6232 C CA . VAL B 1 364 ? 16.219 4.668 -23.984 1 98.19 364 VAL B CA 1
ATOM 6233 C C . VAL B 1 364 ? 15.266 3.561 -24.406 1 98.19 364 VAL B C 1
ATOM 6235 O O . VAL B 1 364 ? 14.109 3.535 -23.969 1 98.19 364 VAL B O 1
ATOM 6238 N N . ALA B 1 365 ? 15.828 2.707 -25.219 1 98 365 ALA B N 1
ATOM 6239 C CA . ALA B 1 365 ? 15.016 1.585 -25.672 1 98 365 ALA B CA 1
ATOM 6240 C C . ALA B 1 365 ? 14.555 0.721 -24.5 1 98 365 ALA B C 1
ATOM 6242 O O . ALA B 1 365 ? 13.375 0.381 -24.391 1 98 365 ALA B O 1
ATOM 6243 N N . VAL B 1 366 ? 15.477 0.395 -23.641 1 97.75 366 VAL B N 1
ATOM 6244 C CA . VAL B 1 366 ? 15.188 -0.436 -22.484 1 97.75 366 VAL B CA 1
ATOM 6245 C C . VAL B 1 366 ? 14.203 0.29 -21.562 1 97.75 366 VAL B C 1
ATOM 6247 O O . VAL B 1 366 ? 13.219 -0.298 -21.109 1 97.75 366 VAL B O 1
ATOM 6250 N N . PHE B 1 367 ? 14.398 1.541 -21.344 1 97.5 367 PHE B N 1
ATOM 6251 C CA . PHE B 1 367 ? 13.555 2.33 -20.453 1 97.5 367 PHE B CA 1
ATOM 6252 C C . PHE B 1 367 ? 12.125 2.393 -20.984 1 97.5 367 PHE B C 1
ATOM 6254 O O . PHE B 1 367 ? 11.18 2.1 -20.25 1 97.5 367 PHE B O 1
ATOM 6261 N N . THR B 1 368 ? 11.977 2.756 -22.25 1 96.75 368 THR B N 1
ATOM 6262 C CA . THR B 1 368 ? 10.656 2.938 -22.828 1 96.75 368 THR B CA 1
ATOM 6263 C C . THR B 1 368 ? 9.914 1.608 -22.906 1 96.75 368 THR B C 1
ATOM 6265 O O . THR B 1 368 ? 8.688 1.562 -22.75 1 96.75 368 THR B O 1
ATOM 6268 N N . ASN B 1 369 ? 10.641 0.567 -23.172 1 96.56 369 ASN B N 1
ATOM 6269 C CA . ASN B 1 369 ? 10.023 -0.755 -23.172 1 96.56 369 ASN B CA 1
ATOM 6270 C C . ASN B 1 369 ? 9.57 -1.171 -21.781 1 96.56 369 ASN B C 1
ATOM 6272 O O . ASN B 1 369 ? 8.453 -1.662 -21.609 1 96.56 369 ASN B O 1
ATOM 6276 N N . ALA B 1 370 ? 10.43 -0.919 -20.828 1 95.5 370 ALA B N 1
ATOM 6277 C CA . ALA B 1 370 ? 10.156 -1.338 -19.453 1 95.5 370 ALA B CA 1
ATOM 6278 C C . ALA B 1 370 ? 8.953 -0.592 -18.891 1 95.5 370 ALA B C 1
ATOM 6280 O O . ALA B 1 370 ? 8.148 -1.171 -18.156 1 95.5 370 ALA B O 1
ATOM 6281 N N . ILE B 1 371 ? 8.781 0.68 -19.25 1 92.5 371 ILE B N 1
ATOM 6282 C CA . ILE B 1 371 ? 7.664 1.441 -18.703 1 92.5 371 ILE B CA 1
ATOM 6283 C C . ILE B 1 371 ? 6.402 1.15 -19.516 1 92.5 371 ILE B C 1
ATOM 6285 O O . ILE B 1 371 ? 5.309 1.592 -19.156 1 92.5 371 ILE B O 1
ATOM 6289 N N . GLY B 1 372 ? 6.57 0.472 -20.703 1 91.69 372 GLY B N 1
ATOM 6290 C CA . GLY B 1 372 ? 5.422 -0.068 -21.422 1 91.69 372 GLY B CA 1
ATOM 6291 C C . GLY B 1 372 ? 4.965 0.811 -22.578 1 91.69 372 GLY B C 1
ATOM 6292 O O . GLY B 1 372 ? 3.852 0.652 -23.078 1 91.69 372 GLY B O 1
ATOM 6293 N N . VAL B 1 373 ? 5.805 1.738 -23.062 1 93.62 373 VAL B N 1
ATOM 6294 C CA . VAL B 1 373 ? 5.324 2.684 -24.062 1 93.62 373 VAL B CA 1
ATOM 6295 C C . VAL B 1 373 ? 5.914 2.334 -25.438 1 93.62 373 VAL B C 1
ATOM 6297 O O . VAL B 1 373 ? 5.594 2.9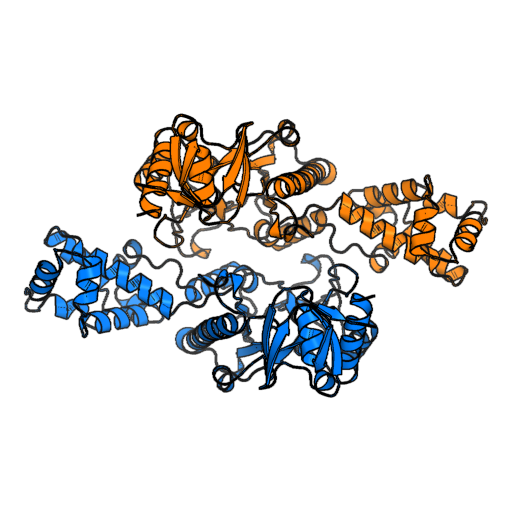75 -26.438 1 93.62 373 VAL B O 1
ATOM 6300 N N . SER B 1 374 ? 6.816 1.337 -25.469 1 95.88 374 SER B N 1
ATOM 6301 C CA . SER B 1 374 ? 7.406 0.962 -26.75 1 95.88 374 SER B CA 1
ATOM 6302 C C . SER B 1 374 ? 7.637 -0.543 -26.828 1 95.88 374 SER B C 1
ATOM 6304 O O . SER B 1 374 ? 7.59 -1.24 -25.812 1 95.88 374 SER B O 1
ATOM 6306 N N . ASP B 1 375 ? 7.887 -0.981 -28.062 1 96.56 375 ASP B N 1
ATOM 6307 C CA . ASP B 1 375 ? 8.32 -2.348 -28.328 1 96.56 375 ASP B CA 1
ATOM 6308 C C . ASP B 1 375 ? 9.633 -2.361 -29.125 1 96.56 375 ASP B C 1
ATOM 6310 O O . ASP B 1 375 ? 9.891 -1.452 -29.906 1 96.56 375 ASP B O 1
ATOM 6314 N N . PHE B 1 376 ? 10.312 -3.385 -28.891 1 95.88 376 PHE B N 1
ATOM 6315 C CA . PHE B 1 376 ? 11.516 -3.57 -29.703 1 95.88 376 PHE B CA 1
ATOM 6316 C C . PHE B 1 376 ? 11.148 -4.004 -31.109 1 95.88 376 PHE B C 1
ATOM 6318 O O . PHE B 1 376 ? 10.25 -4.824 -31.312 1 95.88 376 PHE B O 1
ATOM 6325 N N . VAL B 1 377 ? 11.734 -3.396 -32.094 1 92.69 377 VAL B N 1
ATOM 6326 C CA . VAL B 1 377 ? 11.531 -3.816 -33.469 1 92.69 377 VAL B CA 1
ATOM 6327 C C . VAL B 1 377 ? 12.602 -4.824 -33.875 1 92.69 377 VAL B C 1
ATOM 6329 O O . VAL B 1 377 ? 13.789 -4.602 -33.625 1 92.69 377 VAL B O 1
ATOM 6332 N N . THR B 1 378 ? 12.18 -6.129 -34.219 1 78.94 378 THR B N 1
ATOM 6333 C CA . THR B 1 378 ? 13.086 -7.188 -34.656 1 78.94 378 THR B CA 1
ATOM 6334 C C . THR B 1 378 ? 13.477 -7 -36.125 1 78.94 378 THR B C 1
ATOM 6336 O O . THR B 1 378 ? 12.672 -6.547 -36.938 1 78.94 378 THR B O 1
#

pLDDT: mean 92.71, std 6.21, range [46.0, 98.5]

Solvent-accessible surface area (backbone atoms only — not comparable to full-atom values): 39788 Å² total; per-residue (Å²): 111,67,66,57,52,56,46,49,55,50,32,54,43,46,68,74,42,81,62,60,76,64,84,65,44,54,22,19,27,33,31,36,23,42,82,82,64,63,77,43,67,41,31,63,42,78,47,69,66,53,48,48,52,47,43,50,70,64,36,54,29,32,45,29,32,31,48,20,34,22,76,34,25,49,45,80,52,69,83,71,14,42,81,72,32,20,52,44,40,42,38,33,43,45,92,65,40,87,67,40,90,76,44,50,73,71,53,34,41,52,55,38,48,52,27,48,52,41,43,53,47,45,42,36,72,62,69,63,48,51,74,88,28,49,46,41,27,39,54,20,74,55,29,37,35,40,37,37,59,50,87,85,40,26,77,57,51,45,67,58,34,41,52,52,48,34,59,46,45,57,55,86,77,45,70,82,60,54,35,71,49,63,45,74,60,32,73,40,62,68,44,24,52,47,38,42,50,46,10,50,45,59,73,56,65,50,67,68,58,44,30,70,73,50,46,88,47,31,62,60,50,56,54,51,35,63,37,73,54,96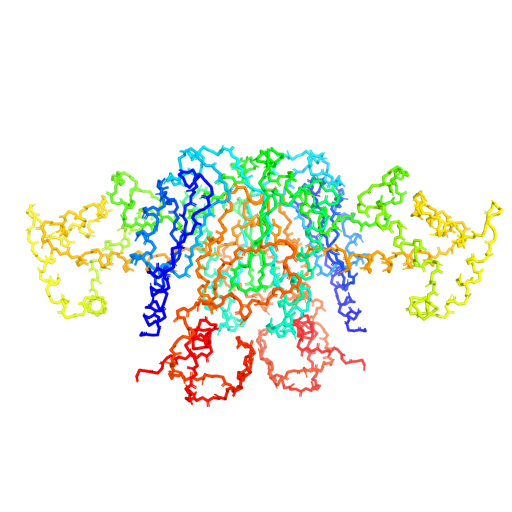,90,32,39,47,48,55,60,46,42,39,71,63,56,49,56,49,39,52,40,51,51,51,21,60,75,67,73,48,60,65,53,58,55,51,49,54,52,48,51,52,53,49,46,72,74,54,36,22,56,57,43,56,69,56,35,28,39,71,69,34,70,41,77,32,56,58,32,47,21,55,55,32,57,21,29,12,36,77,48,57,78,89,45,54,87,76,59,45,62,57,54,68,25,55,55,69,80,31,70,78,42,68,37,46,28,34,34,74,44,73,68,46,74,51,69,42,65,91,40,80,44,77,43,50,55,40,78,45,81,39,48,26,50,57,44,45,28,37,36,35,64,63,46,31,41,75,58,131,111,67,67,57,52,55,43,50,54,50,31,55,44,46,67,74,43,80,61,60,76,64,84,64,44,53,22,18,27,33,32,35,24,40,82,80,66,62,79,42,69,42,30,63,42,76,47,68,66,52,46,48,50,47,42,49,70,65,36,53,28,31,45,28,30,32,48,21,33,23,76,35,26,49,46,79,50,66,82,73,14,42,81,73,30,21,52,42,40,41,37,34,45,44,91,66,40,88,67,41,90,77,44,52,74,70,53,35,41,52,53,39,48,53,27,48,51,40,44,53,47,45,41,35,72,62,70,62,48,50,73,88,28,51,46,38,27,39,55,20,75,55,28,38,34,40,38,38,59,50,86,86,40,26,78,57,49,45,68,58,33,40,54,51,48,32,59,46,45,58,56,85,77,43,69,81,60,53,37,72,49,64,43,73,58,32,73,43,61,69,46,24,51,48,37,41,52,47,11,51,46,60,72,58,64,50,67,68,59,44,29,72,73,51,44,88,46,32,62,60,49,56,54,53,36,64,38,74,53,96,91,34,40,47,47,55,60,47,39,38,70,63,57,49,55,50,38,51,41,51,51,52,22,61,75,67,72,51,60,62,55,59,55,52,48,52,51,49,51,53,53,49,46,71,73,54,36,21,56,56,43,56,69,53,36,28,38,70,70,34,71,41,76,31,56,58,32,47,21,56,55,32,55,20,29,12,35,77,47,58,77,89,46,53,87,77,58,47,62,58,55,67,25,56,54,70,79,31,69,78,44,70,38,46,28,34,34,75,44,74,69,46,76,51,69,44,65,92,38,78,45,79,43,51,56,39,78,46,81,38,48,26,50,56,44,45,26,38,36,35,65,64,46,32,40,74,59,130

Organism: NCBI:txid312540